Protein AF-0000000082408570 (afdb_homodimer)

Secondary structure (DSSP, 8-state):
-EEEEEEEEEEEEE--S-EEEHHHHHHHTSS-HHHHHHH---EEE---GGGT--HHHHHHHHHHHHHHHHT--GGG--EEEEE-SS--S-TTS-HHHHHHHHTT--S-EEEEE--GGGHHHHHHHHHHHHTTTSS-EEEEEEE---TTT--TTTSSSS--B--EEEEEEEESS--SEEEEEEEEEE-GGGGGGTTTT--SSPP-TT-SS---HHHHHHHHHHHS-HHHHHHHHHHHHHHHHHHHHHHTT--GGGEEEEE-----HHHHIIIIIHHHT--GGGTTHHHHHHH-B-GGGHHHHHHHHHHHTT---TT-EEEEEEEETTTEEEEEEEEE------/-EEEEEEEEEEEEE--S-EEEHHHHHHHTSS-HHHHHHH---EEE---GGGT--HHHHHHHHHHHHHHHHT--GGG--EEEEE-SS--S-TTS-HHHHHHHHTT--S-EEEEE--GGGHHHHHHHHHHHHTTTSS-EEEEEEE---TTT--TTTSSSS--B--EEEEEEEESS--SEEEEEEEEEE-GGGGGGTTTT--SSPP-TT-SS---HHHHHHHHHHHS-HHHHHHHHHHHHHHHHHHHHHHTT--GGGEEEEE-----HHHHIIIIIHHHT--GGGTTHHHHHHH-B-GGGHHHHHHHHHHHTT---TT-EEEEEEEETTTEEEEEEEEE------

Solvent-accessible surface area (backbone atoms only — not comparable to full-atom values): 31207 Å² total; per-residue (Å²): 83,63,40,92,52,33,14,38,31,13,50,18,55,32,67,44,84,45,67,49,47,40,68,60,32,35,75,71,66,54,25,57,67,70,55,41,65,50,19,56,50,49,25,19,16,42,60,46,57,92,80,58,37,20,33,57,46,29,21,40,53,1,38,51,40,4,40,60,55,41,68,57,64,49,72,59,34,46,32,34,33,31,15,20,44,51,89,59,26,52,78,63,43,28,56,31,21,47,38,34,39,76,62,59,35,62,70,34,52,48,38,24,35,43,37,14,21,11,13,47,52,50,33,52,50,48,47,38,33,61,40,72,37,72,46,31,23,36,34,28,9,26,29,65,55,42,74,68,62,27,38,34,52,60,18,46,77,51,38,42,42,7,20,26,9,7,14,33,29,35,21,51,53,90,20,39,26,36,38,29,13,35,24,75,36,47,42,32,84,49,21,42,41,51,41,26,78,58,66,55,47,50,68,65,51,46,57,94,60,40,51,53,48,50,60,16,37,52,41,26,52,74,80,40,57,66,64,54,49,53,52,51,48,32,52,45,47,31,51,18,46,49,48,9,29,57,49,43,75,43,57,80,86,60,47,64,34,42,37,60,62,30,52,7,50,56,46,32,39,66,66,41,26,60,41,64,72,54,58,69,88,39,39,59,56,73,58,23,24,46,32,21,24,19,52,12,10,32,39,51,31,48,50,50,53,48,56,72,66,66,75,74,49,66,70,39,23,34,36,35,30,23,69,9,56,18,35,29,31,18,19,30,31,32,29,32,55,65,50,65,86,126,81,64,41,92,52,34,13,37,29,12,50,17,55,32,68,44,84,45,67,48,48,38,68,60,32,35,73,72,67,56,24,58,68,69,54,40,65,50,19,56,50,49,26,18,16,42,60,46,57,93,79,59,37,22,31,56,45,28,21,38,54,0,38,49,40,5,41,59,55,40,67,57,62,48,71,60,35,46,34,34,32,30,15,20,46,52,90,60,28,51,78,63,43,28,57,32,20,46,37,33,40,77,63,58,35,61,70,34,52,48,37,24,34,44,35,15,22,13,14,47,52,50,33,53,50,47,48,36,33,61,39,72,35,72,45,32,22,35,34,28,9,25,28,64,57,42,74,63,62,26,39,34,53,58,18,47,77,50,38,42,42,7,22,26,9,6,13,32,29,37,22,50,52,88,20,38,25,37,36,28,13,34,25,74,36,44,42,31,84,48,21,41,42,53,41,25,79,59,69,57,46,54,63,66,49,50,53,92,62,40,51,51,47,49,60,16,36,51,40,27,52,74,78,39,56,66,65,55,49,54,52,51,48,30,52,45,47,32,50,18,45,50,48,10,29,57,49,42,74,44,57,81,86,59,47,63,35,42,36,61,63,29,52,7,50,56,45,32,39,66,66,41,25,60,42,65,71,53,58,69,87,38,38,58,56,73,58,23,25,47,32,21,24,20,49,13,10,28,41,52,32,47,50,49,53,48,56,73,65,65,76,72,49,65,68,40,25,32,37,35,30,24,70,10,57,19,36,30,33,17,20,29,32,32,30,33,55,64,49,65,86,126

InterPro domains:
  IPR013747 Beta-ketoacyl-[acyl-carrier-protein] synthase III, C-terminal [PF08541] (254-336)
  IPR016039 Thiolase-like [G3DSA:3.40.47.10] (1-175)
  IPR016039 Thiolase-like [G3DSA:3.40.47.10] (178-335)
  IPR016039 Thiolase-like [SSF53901] (8-336)

Nearest PDB structures (foldseek):
  4xs7-assembly1_B  TM=9.326E-01  e=3.274E-40  Streptomyces peucetius
  4xs9-assembly1_B  TM=9.302E-01  e=2.524E-40  Streptomyces peucetius
  5tt4-assembly1_B  TM=9.301E-01  e=4.835E-40  Streptomyces peucetius
  5wgc-assembly1_B  TM=9.332E-01  e=5.016E-39  Streptomyces peucetius
  7eqi-assembly1_B  TM=9.263E-01  e=5.762E-37  Streptomyces antibioticus

Sequence (684 aa):
MRWGGLYIEGFGSYLPDRREQASDMVTEGRFDPVEQQKTGQTSVAVSDPDIGESAPEMAVFAGRAALADSGISSNEIDLLVHAVVLHNGLEAWNCGAYIQNELGIDDCLPIEIRTACAGAIVGIELIGRWFDGHGKGLVTASDAWRLPLFDRWNSDSGLAYGDGAAAAVIGPDPGPFRILSTSVVTDAHLEQMHRGHERTSMPVYGTADPIDLRARVGGFTETHSIDEFWSRNAAALSRCAETALGDAATHHGDIATWIVPNFGNVLLRKQCFEPLKIRAEQTLVELGRTIGHTGAADPLLGLDLLRRSKALHPGDRIMLTGIGVGFTWGCAVVEYTGYEKGMRWGGLYIEGFGSYLPDRREQASDMVTEGRFDPVEQQKTGQTSVAVSDPDIGESAPEMAVFAGRA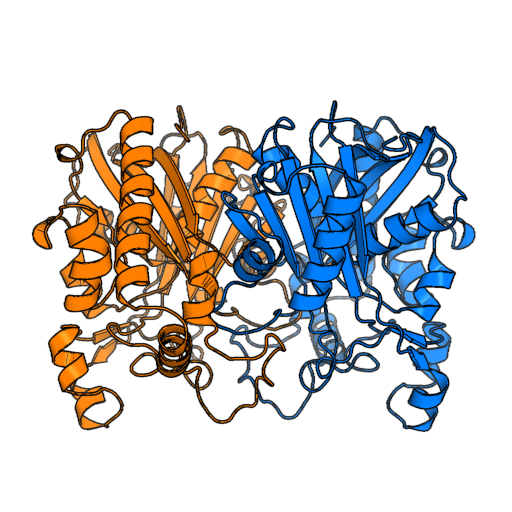ALADSGISSNEIDLLVHAVVLHNGLEAWNCGAYIQNELGIDDCLPIEIRTACAGAIVGIELIGRWFDGHGKGLVTASDAWRLPLFDRWNSDSGLAYGDGAAAAVIGPDPGPFRILSTSVVTDAHLEQMHRGHERTSMPVYGTADPIDLRARVGGFTETHSIDEFWSRNAAALSRCAETALGDAATHHGDIATWIVPNFGNVLLRKQCFEPLKIRAEQTLVELGRTIGHTGAADPLLGLDLLRRSKALHPGDRIMLTGIGVGFTWGCAVVEYTGYEKG

Organism: Rhodococcus erythropolis (NCBI:txid1833)

Foldseek 3Di:
DFDDFKWQLFKFKDFAPDKDAPVVCVVVVLAPPVLCVQQVFGIATAADVVVPGFQLSLLLVGQLRRCVQNVDDLQQAAEEEEEEADDGDDPPDDSQVVSCVSNVHDHYDGHYDYQKQQRQLVVQVCVCVVCVQAGKHKYKYWDHADPPAHRQRAQDGQWGAHTMMMMTIMHRDDHQKDWGFKFKFFDLVCLQLQVQPPDPDDDPPDDRHYHRSVVSNVSVCVPDPVVVVLVVLLVRQLVRAVVQCVSSVHDLVLAQAEQDFLGGDNCCCSRPCVSSVHDPVRYPNVVSSGHIGRMNRRQRVRVVVVVVVVPDDFQHKYWGWTFGRSTMIMIIIMTGHVDGDD/DFDDFKWQLFKFKDFAPDKDAPVVCVVVVLAPPVLCVQQVFGIATAADVVVPGFQLSLLLVGQLRRCVQNVDDLQQAAEEEEEEADDGDDPPDDSQVVSCVSNVHDHYDGHYDHQKQQRQLVVQVCQCVVCVQAGKHKYKYWDHADPPAHRQRAQDGQWGEHTMMMMTMMHRDDHQKDWGFKFKFFDLVCLQLQVQPPDPDDPPPPDRHYHRSVVSNVSVCVPDPVVVVLVVLLVRQLVRAVVQCVSSVHDLVLAQAEQDFLGGDNCCCSRPCVSSVHDPVRYPNVVSSGHIGRMNRRQRVRVVVVVVVVPDDFFHKYWGWTFGRSTMIMIIIMTGHVDGDD

Structure (mmCIF, N/CA/C/O backbone):
data_AF-0000000082408570-model_v1
#
loop_
_entity.id
_entity.type
_entity.pdbx_description
1 polymer '3-oxoacyl-ACP synthase'
#
loop_
_atom_site.group_PDB
_atom_site.id
_atom_site.type_symbol
_atom_site.label_atom_id
_atom_site.label_alt_id
_atom_site.label_comp_id
_atom_site.label_asym_id
_atom_site.label_entity_id
_atom_site.label_seq_id
_atom_site.pdbx_PDB_ins_code
_atom_site.Cartn_x
_atom_site.Cartn_y
_atom_site.Cartn_z
_atom_site.occupancy
_atom_site.B_iso_or_equiv
_atom_site.auth_seq_id
_atom_site.auth_comp_id
_atom_site.auth_asym_id
_atom_site.auth_atom_id
_atom_site.pdbx_PDB_model_num
ATOM 1 N N . MET A 1 1 ? -5.57 -2.725 -20.266 1 93 1 MET A N 1
ATOM 2 C CA . MET A 1 1 ? -4.766 -1.756 -21 1 93 1 MET A CA 1
ATOM 3 C C . MET A 1 1 ? -3.852 -2.457 -22 1 93 1 MET A C 1
ATOM 5 O O . MET A 1 1 ? -3.197 -3.443 -21.656 1 93 1 MET A O 1
ATOM 9 N N . ARG A 1 2 ? -3.914 -1.99 -23.203 1 96 2 ARG A N 1
ATOM 10 C CA . ARG A 1 2 ? -2.963 -2.447 -24.203 1 96 2 ARG A CA 1
ATOM 11 C C . ARG A 1 2 ? -1.64 -1.696 -24.094 1 96 2 ARG A C 1
ATOM 13 O O . ARG A 1 2 ? -1.625 -0.479 -23.891 1 96 2 ARG A O 1
ATOM 20 N N . TRP A 1 3 ? -0.617 -2.486 -24.094 1 95.75 3 TRP A N 1
ATOM 21 C CA . TRP A 1 3 ? 0.704 -1.867 -24.047 1 95.75 3 TRP A CA 1
ATOM 22 C C . TRP A 1 3 ? 1.416 -2.01 -25.391 1 95.75 3 TRP A C 1
ATOM 24 O O . TRP A 1 3 ? 1.519 -3.113 -25.938 1 95.75 3 TRP A O 1
ATOM 34 N N . GLY A 1 4 ? 1.916 -0.93 -25.969 1 90.5 4 GLY A N 1
ATOM 35 C CA . GLY A 1 4 ? 2.621 -0.956 -27.25 1 90.5 4 GLY A CA 1
ATOM 36 C C . GLY A 1 4 ? 4.102 -1.262 -27.109 1 90.5 4 GLY A C 1
ATOM 37 O O . GLY A 1 4 ? 4.715 -1.826 -28.016 1 90.5 4 GLY A O 1
ATOM 38 N N . GLY A 1 5 ? 4.719 -0.803 -26.078 1 92.94 5 GLY A N 1
ATOM 39 C CA . GLY A 1 5 ? 6.152 -0.918 -25.859 1 92.94 5 GLY A CA 1
ATOM 40 C C . GLY A 1 5 ? 6.523 -0.998 -24.391 1 92.94 5 GLY A C 1
ATOM 41 O O . GLY A 1 5 ? 7.238 -0.134 -23.875 1 92.94 5 GLY A O 1
ATOM 42 N N . LEU A 1 6 ? 6.074 -2.033 -23.75 1 97.31 6 LEU A N 1
ATOM 43 C CA . LEU A 1 6 ? 6.406 -2.307 -22.359 1 97.31 6 LEU A CA 1
ATOM 44 C C . LEU A 1 6 ? 6.973 -3.711 -22.188 1 97.31 6 LEU A C 1
ATOM 46 O O . LEU A 1 6 ? 6.477 -4.66 -22.812 1 97.31 6 LEU A O 1
ATOM 50 N N . TYR A 1 7 ? 8.031 -3.824 -21.406 1 97.88 7 TYR A N 1
ATOM 51 C CA . TYR A 1 7 ? 8.734 -5.094 -21.281 1 97.88 7 TYR A CA 1
ATOM 52 C C . TYR A 1 7 ? 9.055 -5.418 -19.828 1 97.88 7 TYR A C 1
ATOM 54 O O . TYR A 1 7 ? 9.141 -4.516 -19 1 97.88 7 TYR A O 1
ATOM 62 N N . ILE A 1 8 ? 9.07 -6.68 -19.578 1 97.75 8 ILE A N 1
ATOM 63 C CA . ILE A 1 8 ? 9.859 -7.172 -18.453 1 97.75 8 ILE A CA 1
ATOM 64 C C . ILE A 1 8 ? 11.32 -7.301 -18.875 1 97.75 8 ILE A C 1
ATOM 66 O O . ILE A 1 8 ? 11.695 -8.242 -19.578 1 97.75 8 ILE A O 1
ATOM 70 N N . GLU A 1 9 ? 12.125 -6.387 -18.375 1 97.06 9 GLU A N 1
ATOM 71 C CA . GLU A 1 9 ? 13.508 -6.293 -18.844 1 97.06 9 GLU A CA 1
ATOM 72 C C . GLU A 1 9 ? 14.406 -7.27 -18.094 1 97.06 9 GLU A C 1
ATOM 74 O O . GLU A 1 9 ? 15.484 -7.629 -18.578 1 97.06 9 GLU A O 1
ATOM 79 N N . GLY A 1 10 ? 13.969 -7.605 -16.953 1 94.94 10 GLY A N 1
ATOM 80 C CA . GLY A 1 10 ? 14.609 -8.578 -16.094 1 94.94 10 GLY A CA 1
ATOM 81 C C . GLY A 1 10 ? 13.711 -9.07 -14.977 1 94.94 10 GLY A C 1
ATOM 82 O O . GLY A 1 10 ? 12.766 -8.391 -14.586 1 94.94 10 GLY A O 1
ATOM 83 N N . PHE A 1 11 ? 13.938 -10.219 -14.555 1 92.5 11 PHE A N 1
ATOM 84 C CA . PHE A 1 11 ? 13.133 -10.758 -13.461 1 92.5 11 PHE A CA 1
ATOM 85 C C . PHE A 1 11 ? 13.977 -11.672 -12.578 1 92.5 11 PHE A C 1
ATOM 87 O O . PHE A 1 11 ? 15.07 -12.086 -12.961 1 92.5 11 PHE A O 1
ATOM 94 N N . GLY A 1 12 ? 13.547 -11.828 -11.359 1 95.31 12 GLY A N 1
ATOM 95 C CA . GLY A 1 12 ? 14.172 -12.648 -10.336 1 95.31 12 GLY A CA 1
ATOM 96 C C . GLY A 1 12 ? 13.195 -13.148 -9.289 1 95.31 12 GLY A C 1
ATOM 97 O O . GLY A 1 12 ? 12.094 -12.609 -9.156 1 95.31 12 GLY A O 1
ATOM 98 N N . SER A 1 13 ? 13.578 -14.266 -8.711 1 97.81 13 SER A N 1
ATOM 99 C CA . SER A 1 13 ? 12.773 -14.805 -7.625 1 97.81 13 SER A CA 1
ATOM 100 C C . SER A 1 13 ? 13.648 -15.422 -6.535 1 97.81 13 SER A C 1
ATOM 102 O O . SER A 1 13 ? 14.844 -15.641 -6.746 1 97.81 13 SER A O 1
ATOM 104 N N . TYR A 1 14 ? 13.102 -15.5 -5.398 1 98.12 14 TYR A N 1
ATOM 105 C CA . TYR A 1 14 ? 13.719 -16.203 -4.273 1 98.12 14 TYR A CA 1
ATOM 106 C C . TYR A 1 14 ? 12.75 -17.188 -3.646 1 98.12 14 TYR A C 1
ATOM 108 O O . TYR A 1 14 ? 11.656 -16.812 -3.207 1 98.12 14 TYR A O 1
ATOM 116 N N . LEU A 1 15 ? 13.102 -18.391 -3.67 1 97.56 15 LEU A N 1
ATOM 117 C CA . LEU A 1 15 ? 12.414 -19.484 -2.994 1 97.56 15 LEU A CA 1
ATOM 118 C C . LEU A 1 15 ? 13.312 -20.141 -1.949 1 97.56 15 LEU A C 1
ATOM 120 O O . LEU A 1 15 ? 14.367 -20.688 -2.285 1 97.56 15 LEU A O 1
ATOM 124 N N . PRO A 1 16 ? 12.867 -20.031 -0.671 1 97.75 16 PRO A N 1
ATOM 125 C CA . PRO A 1 16 ? 13.672 -20.719 0.339 1 97.75 16 PRO A CA 1
ATOM 126 C C . PRO A 1 16 ? 13.914 -22.188 -0.001 1 97.75 16 PRO A C 1
ATOM 128 O O . PRO A 1 16 ? 13.062 -22.844 -0.616 1 97.75 16 PRO A O 1
ATOM 131 N N . ASP A 1 17 ? 15.023 -22.719 0.452 1 97 17 ASP A N 1
ATOM 132 C CA . ASP A 1 17 ? 15.383 -24.109 0.182 1 97 17 ASP A CA 1
ATOM 133 C C . ASP A 1 17 ? 14.602 -25.062 1.079 1 97 17 ASP A C 1
ATOM 135 O O . ASP A 1 17 ? 14.242 -26.156 0.658 1 97 17 ASP A O 1
ATOM 139 N N . ARG A 1 18 ? 14.367 -24.641 2.27 1 97.94 18 ARG A N 1
ATOM 140 C CA . ARG A 1 18 ? 13.688 -25.5 3.23 1 97.94 18 ARG A CA 1
ATOM 141 C C . ARG A 1 18 ? 12.266 -25.812 2.785 1 97.94 18 ARG A C 1
ATOM 143 O O . ARG A 1 18 ? 11.555 -24.922 2.291 1 97.94 18 ARG A O 1
ATOM 150 N N . ARG A 1 19 ? 11.883 -27.094 2.963 1 98.19 19 ARG A N 1
ATOM 151 C CA . ARG A 1 19 ? 10.531 -27.562 2.66 1 98.19 19 ARG A CA 1
ATOM 152 C C . ARG A 1 19 ? 9.883 -28.203 3.883 1 98.19 19 ARG A C 1
ATOM 154 O O . ARG A 1 19 ? 10.539 -28.922 4.629 1 98.19 19 ARG A O 1
ATOM 161 N N . GLU A 1 20 ? 8.695 -27.828 4.145 1 98.31 20 GLU A N 1
ATOM 162 C CA . GLU A 1 20 ? 7.848 -28.609 5.047 1 98.31 20 GLU A CA 1
ATOM 163 C C . GLU A 1 20 ? 6.988 -29.594 4.277 1 98.31 20 GLU A C 1
ATOM 165 O O . GLU A 1 20 ? 6.285 -29.234 3.336 1 98.31 20 GLU A O 1
ATOM 170 N N . GLN A 1 21 ? 7.031 -30.781 4.664 1 98.5 21 GLN A N 1
ATOM 171 C CA . GLN A 1 21 ? 6.293 -31.828 3.973 1 98.5 21 GLN A CA 1
ATOM 172 C C . GLN A 1 21 ? 4.867 -31.938 4.508 1 98.5 21 GLN A C 1
ATOM 174 O O . GLN A 1 21 ? 4.656 -31.938 5.723 1 98.5 21 GLN A O 1
ATOM 179 N N . ALA A 1 22 ? 3.957 -32.062 3.551 1 98.38 22 ALA A N 1
ATOM 180 C CA . ALA A 1 22 ? 2.551 -32.188 3.93 1 98.38 22 ALA A CA 1
ATOM 181 C C . ALA A 1 22 ? 2.316 -33.406 4.797 1 98.38 22 ALA A C 1
ATOM 183 O O . ALA A 1 22 ? 1.557 -33.344 5.766 1 98.38 22 ALA A O 1
ATOM 184 N N . SER A 1 23 ? 2.922 -34.5 4.488 1 97.69 23 SER A N 1
ATOM 185 C CA . SER A 1 23 ? 2.748 -35.719 5.23 1 97.69 23 SER A CA 1
ATOM 186 C C . SER A 1 23 ? 3.158 -35.562 6.688 1 97.69 23 SER A C 1
ATOM 188 O O . SER A 1 23 ? 2.494 -36.094 7.586 1 97.69 23 SER A O 1
ATOM 190 N N . ASP A 1 24 ? 4.254 -34.875 6.914 1 98.06 24 ASP A N 1
ATOM 191 C CA . ASP A 1 24 ? 4.711 -34.625 8.273 1 98.06 24 ASP A CA 1
ATOM 192 C C . ASP A 1 24 ? 3.697 -33.781 9.047 1 98.06 24 ASP A C 1
ATOM 194 O O . ASP A 1 24 ? 3.457 -34.031 10.234 1 98.06 24 ASP A O 1
ATOM 198 N N . MET A 1 25 ? 3.156 -32.844 8.367 1 97.75 25 MET A N 1
ATOM 199 C CA . MET A 1 25 ? 2.207 -31.938 9 1 97.75 25 MET A CA 1
ATOM 200 C C . MET A 1 25 ? 0.907 -32.656 9.336 1 97.75 25 MET A C 1
ATOM 202 O O . MET A 1 25 ? 0.256 -32.344 10.336 1 97.75 25 MET A O 1
ATOM 206 N N . VAL A 1 26 ? 0.477 -33.531 8.508 1 97.56 26 VAL A N 1
ATOM 207 C CA . VAL A 1 26 ? -0.68 -34.375 8.805 1 97.56 26 VAL A CA 1
ATOM 208 C C . VAL A 1 26 ? -0.401 -35.219 10.047 1 97.56 26 VAL A C 1
ATOM 210 O O . VAL A 1 26 ? -1.23 -35.281 10.953 1 97.56 26 VAL A O 1
ATOM 213 N N . THR A 1 27 ? 0.787 -35.812 10.109 1 97.69 27 THR A N 1
ATOM 214 C CA . THR A 1 27 ? 1.178 -36.656 11.242 1 97.69 27 THR A CA 1
ATOM 215 C C . THR A 1 27 ? 1.19 -35.844 12.539 1 97.69 27 THR A C 1
ATOM 217 O O . THR A 1 27 ? 0.787 -36.344 13.594 1 97.69 27 THR A O 1
ATOM 220 N N . GLU A 1 28 ? 1.548 -34.594 12.438 1 96.31 28 GLU A N 1
ATOM 221 C CA . GLU A 1 28 ? 1.658 -33.688 13.602 1 96.31 28 GLU A CA 1
ATOM 222 C C . GLU A 1 28 ? 0.303 -33.094 13.969 1 96.31 28 GLU A C 1
ATOM 224 O O . GLU A 1 28 ? 0.172 -32.438 15 1 96.31 28 GLU A O 1
ATOM 229 N N . GLY A 1 29 ? -0.684 -33.281 13.102 1 95.44 29 GLY A N 1
ATOM 230 C CA . GLY A 1 29 ? -2.02 -32.781 13.383 1 95.44 29 GLY A CA 1
ATOM 231 C C . GLY A 1 29 ? -2.211 -31.328 12.969 1 95.44 29 GLY A C 1
ATOM 232 O O . GLY A 1 29 ? -3.217 -30.703 13.312 1 95.44 29 GLY A O 1
ATOM 233 N N . ARG A 1 30 ? -1.324 -30.781 12.195 1 94.38 30 ARG A N 1
ATOM 234 C CA . ARG A 1 30 ? -1.382 -29.391 11.773 1 94.38 30 ARG A CA 1
ATOM 235 C C . ARG A 1 30 ? -2.07 -29.25 10.422 1 94.38 30 ARG A C 1
ATOM 237 O O . ARG A 1 30 ? -2.412 -28.141 10 1 94.38 30 ARG A O 1
ATOM 244 N N . PHE A 1 31 ? -2.166 -30.297 9.781 1 96.25 31 PHE A N 1
ATOM 245 C CA . PHE A 1 31 ? -2.811 -30.344 8.477 1 96.25 31 PHE A CA 1
ATOM 246 C C . PHE A 1 31 ? -3.82 -31.484 8.414 1 96.25 31 PHE A C 1
ATOM 248 O O . PHE A 1 31 ? -3.469 -32.656 8.633 1 96.25 31 PHE A O 1
ATOM 255 N N . ASP A 1 32 ? -5.09 -31.109 8.109 1 96.56 32 ASP A N 1
ATOM 256 C CA . ASP A 1 32 ? -6.156 -32.094 8.047 1 96.56 32 ASP A CA 1
ATOM 257 C C . ASP A 1 32 ? -5.941 -33.062 6.887 1 96.56 32 ASP A C 1
ATOM 259 O O . ASP A 1 32 ? -5.719 -32.656 5.754 1 96.56 32 ASP A O 1
ATOM 263 N N . PRO A 1 33 ? -6.07 -34.406 7.152 1 96.25 33 PRO A N 1
ATOM 264 C CA . PRO A 1 33 ? -5.852 -35.375 6.078 1 96.25 33 PRO A CA 1
ATOM 265 C C . PRO A 1 33 ? -6.832 -35.188 4.922 1 96.25 33 PRO A C 1
ATOM 267 O O . PRO A 1 33 ? -6.477 -35.438 3.766 1 96.25 33 PRO A O 1
ATOM 270 N N . VAL A 1 34 ? -8.055 -34.844 5.18 1 95.62 34 VAL A N 1
ATOM 271 C CA . VAL A 1 34 ? -9.055 -34.625 4.137 1 95.62 34 VAL A CA 1
ATOM 272 C C . VAL A 1 34 ? -8.641 -33.406 3.291 1 95.62 34 VAL A C 1
ATOM 274 O O . VAL A 1 34 ? -8.773 -33.438 2.064 1 95.62 34 VAL A O 1
ATOM 277 N N . GLU A 1 35 ? -8.156 -32.375 3.963 1 95 35 GLU A N 1
ATOM 278 C CA . GLU A 1 35 ? -7.664 -31.188 3.25 1 95 35 GLU A CA 1
ATOM 279 C C . GLU A 1 35 ? -6.473 -31.547 2.365 1 95 35 GLU A C 1
ATOM 281 O O . GLU A 1 35 ? -6.336 -31.016 1.26 1 95 35 GLU A O 1
ATOM 286 N N . GLN A 1 36 ? -5.586 -32.375 2.922 1 95.69 36 GLN A N 1
ATOM 287 C CA . GLN A 1 36 ? -4.434 -32.781 2.121 1 95.69 36 GLN A CA 1
ATOM 288 C C . GLN A 1 36 ? -4.875 -33.469 0.823 1 95.69 36 GLN A C 1
ATOM 290 O O . GLN A 1 36 ? -4.301 -33.188 -0.238 1 95.69 36 GLN A O 1
ATOM 295 N N . GLN A 1 37 ? -5.832 -34.281 0.873 1 95.06 37 GLN A N 1
ATOM 296 C CA . GLN A 1 37 ? -6.3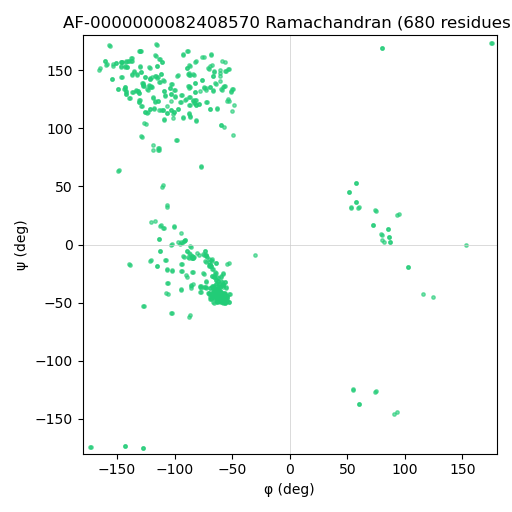36 -35 -0.304 1 95.06 37 GLN A CA 1
ATOM 297 C C . GLN A 1 37 ? -6.984 -34 -1.284 1 95.06 37 GLN A C 1
ATOM 299 O O . GLN A 1 37 ? -6.758 -34.094 -2.492 1 95.06 37 GLN A O 1
ATOM 304 N N . LYS A 1 38 ? -7.75 -33.094 -0.775 1 94.44 38 LYS A N 1
ATOM 305 C CA . LYS A 1 38 ? -8.469 -32.125 -1.601 1 94.44 38 LYS A CA 1
ATOM 306 C C . LYS A 1 38 ? -7.508 -31.156 -2.295 1 94.44 38 LYS A C 1
ATOM 308 O O . LYS A 1 38 ? -7.762 -30.734 -3.422 1 94.44 38 LYS A O 1
ATOM 313 N N . THR A 1 39 ? -6.445 -30.812 -1.616 1 96.25 39 THR A N 1
ATOM 314 C CA . THR A 1 39 ? -5.508 -29.828 -2.143 1 96.25 39 THR A CA 1
ATOM 315 C C . THR A 1 39 ? -4.48 -30.484 -3.057 1 96.25 39 THR A C 1
ATOM 317 O O . THR A 1 39 ? -4.016 -29.875 -4.02 1 96.25 39 THR A O 1
ATOM 320 N N . GLY A 1 40 ? -4.129 -31.703 -2.697 1 96.94 40 GLY A N 1
ATOM 321 C CA . GLY A 1 40 ? -3.043 -32.375 -3.398 1 96.94 40 GLY A CA 1
ATOM 322 C C . GLY A 1 40 ? -1.679 -31.797 -3.059 1 96.94 40 GLY A C 1
ATOM 323 O O . GLY A 1 40 ? -0.703 -32.031 -3.771 1 96.94 40 GLY A O 1
ATOM 324 N N . GLN A 1 41 ? -1.604 -31.047 -1.972 1 97.94 41 GLN A N 1
ATOM 325 C CA . GLN A 1 41 ? -0.352 -30.406 -1.586 1 97.94 41 GLN A CA 1
ATOM 326 C C . GLN A 1 41 ? 0.675 -31.438 -1.122 1 97.94 41 GLN A C 1
ATOM 328 O O . GLN A 1 41 ? 0.346 -32.344 -0.362 1 97.94 41 GLN A O 1
ATOM 333 N N . THR A 1 42 ? 1.919 -31.26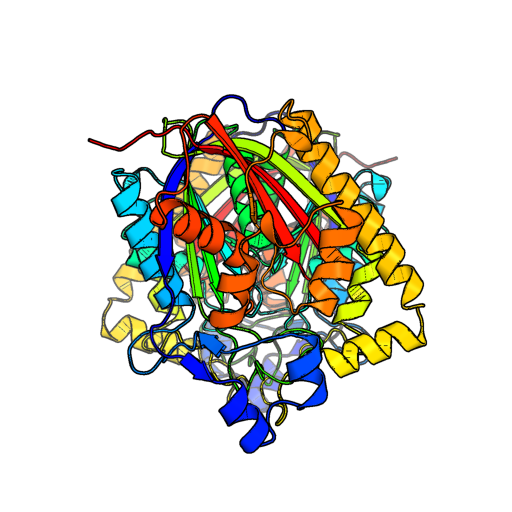6 -1.6 1 98.12 42 THR A N 1
ATOM 334 C CA . THR A 1 42 ? 2.969 -32.219 -1.223 1 98.12 42 THR A CA 1
ATOM 335 C C . THR A 1 42 ? 3.936 -31.562 -0.23 1 98.12 42 THR A C 1
ATOM 337 O O . THR A 1 42 ? 4.367 -32.219 0.729 1 98.12 42 THR A O 1
ATOM 340 N N . SER A 1 43 ? 4.293 -30.359 -0.449 1 98.56 43 SER A N 1
ATOM 341 C CA . SER A 1 43 ? 5.18 -29.594 0.422 1 98.56 43 SER A CA 1
ATOM 342 C C . SER A 1 43 ? 4.977 -28.094 0.237 1 98.56 43 SER A C 1
ATOM 344 O O . SER A 1 43 ? 4.188 -27.672 -0.611 1 98.56 43 SER A O 1
ATOM 346 N N . VAL A 1 44 ? 5.594 -27.344 1.087 1 98.62 44 VAL A N 1
ATOM 347 C CA . VAL A 1 44 ? 5.613 -25.891 0.945 1 98.62 44 VAL A CA 1
ATOM 348 C C . VAL A 1 44 ? 7.016 -25.359 1.23 1 98.62 44 VAL A C 1
ATOM 350 O O . VAL A 1 44 ? 7.773 -25.969 1.991 1 98.62 44 VAL A O 1
ATOM 353 N N . ALA A 1 45 ? 7.391 -24.281 0.51 1 98.56 45 ALA A N 1
ATOM 354 C CA . ALA A 1 45 ? 8.648 -23.594 0.79 1 98.56 45 ALA A CA 1
ATOM 355 C C . ALA A 1 45 ? 8.555 -22.766 2.07 1 98.56 45 ALA A C 1
ATOM 357 O O . ALA A 1 45 ? 7.586 -22.031 2.271 1 98.56 45 ALA A O 1
ATOM 358 N N . VAL A 1 46 ? 9.609 -22.875 2.936 1 98.25 46 VAL A N 1
ATOM 359 C CA . VAL A 1 46 ? 9.531 -22.234 4.246 1 98.25 46 VAL A CA 1
ATOM 360 C C . VAL A 1 46 ? 10.789 -21.406 4.492 1 98.25 46 VAL A C 1
ATOM 362 O O . VAL A 1 46 ? 11.906 -21.922 4.414 1 98.25 46 VAL A O 1
ATOM 365 N N . SER A 1 47 ? 10.586 -20.125 4.773 1 96.38 47 SER A N 1
ATOM 366 C CA . SER A 1 47 ? 11.703 -19.219 5.051 1 96.38 47 SER A CA 1
ATOM 367 C C . SER A 1 47 ? 12.172 -19.359 6.496 1 96.38 47 SER A C 1
ATOM 369 O O . SER A 1 47 ? 11.445 -19.875 7.344 1 96.38 47 SER A O 1
ATOM 371 N N . ASP A 1 48 ? 13.414 -18.953 6.715 1 94.44 48 ASP A N 1
ATOM 372 C CA . ASP A 1 48 ? 14.031 -18.922 8.031 1 94.44 48 ASP A CA 1
ATOM 373 C C . ASP A 1 48 ? 14.609 -17.531 8.328 1 94.44 48 ASP A C 1
ATOM 375 O O . ASP A 1 48 ? 15.695 -17.203 7.867 1 94.44 48 ASP A O 1
ATOM 379 N N . PRO A 1 49 ? 13.914 -16.797 9.164 1 90 49 PRO A N 1
ATOM 380 C CA . PRO A 1 49 ? 14.398 -15.438 9.43 1 90 49 PRO A CA 1
ATOM 381 C C . PRO A 1 49 ? 15.75 -15.43 10.141 1 90 49 PRO A C 1
ATOM 383 O O . PRO A 1 49 ? 16.5 -14.453 10.039 1 90 49 PRO A O 1
ATOM 386 N N . ASP A 1 50 ? 16.094 -16.453 10.828 1 91.31 50 ASP A N 1
ATOM 387 C CA . ASP A 1 50 ? 17.344 -16.5 11.594 1 91.31 50 ASP A CA 1
ATOM 388 C C . ASP A 1 50 ? 18.547 -16.562 10.664 1 91.31 50 ASP A C 1
ATOM 390 O O . ASP A 1 50 ? 19.672 -16.266 11.078 1 91.31 50 ASP A O 1
ATOM 394 N N . ILE A 1 51 ? 18.266 -16.938 9.398 1 93.62 51 ILE A N 1
ATOM 395 C CA . ILE A 1 51 ? 19.375 -16.953 8.445 1 93.62 51 ILE A CA 1
ATOM 396 C C . ILE A 1 51 ? 19.156 -15.867 7.391 1 93.62 51 ILE A C 1
ATOM 398 O O . ILE A 1 51 ? 19.656 -15.977 6.27 1 93.62 51 ILE A O 1
ATOM 402 N N . GLY A 1 52 ? 18.266 -14.93 7.668 1 92.94 52 GLY A N 1
ATOM 403 C CA . GLY A 1 52 ? 18.109 -13.758 6.824 1 92.94 52 GLY A CA 1
ATOM 404 C C . GLY A 1 52 ? 17.016 -13.914 5.785 1 92.94 52 GLY A C 1
ATOM 405 O O . GLY A 1 52 ? 17.062 -13.273 4.73 1 92.94 52 GLY A O 1
ATOM 406 N N . GLU A 1 53 ? 16.062 -14.727 6.043 1 95.62 53 GLU A N 1
ATOM 407 C CA . GLU A 1 53 ? 15 -14.93 5.07 1 95.62 53 GLU A CA 1
ATOM 408 C C . GLU A 1 53 ? 13.68 -14.352 5.566 1 95.62 53 GLU A C 1
ATOM 410 O O . GLU A 1 53 ? 12.648 -15.023 5.531 1 95.62 53 GLU A O 1
ATOM 415 N N . SER A 1 54 ? 13.75 -13.086 6.027 1 94.88 54 SER A N 1
ATOM 416 C CA . SER A 1 54 ? 12.5 -12.375 6.254 1 94.88 54 SER A CA 1
ATOM 417 C C . SER A 1 54 ? 11.867 -11.945 4.934 1 94.88 54 SER A C 1
ATOM 419 O O . SER A 1 54 ? 12.516 -11.961 3.891 1 94.88 54 SER A O 1
ATOM 421 N N . ALA A 1 55 ? 10.57 -11.648 4.977 1 95.06 55 ALA A N 1
ATOM 422 C CA . ALA A 1 55 ? 9.875 -11.258 3.756 1 95.06 55 ALA A CA 1
ATOM 423 C C . ALA A 1 55 ? 10.57 -10.086 3.07 1 95.06 55 ALA A C 1
ATOM 425 O O . ALA A 1 55 ? 10.844 -10.141 1.868 1 95.06 55 ALA A O 1
ATOM 426 N N . PRO A 1 56 ? 10.969 -9 3.822 1 96 56 PRO A N 1
ATOM 427 C CA . PRO A 1 56 ? 11.688 -7.906 3.166 1 96 56 PRO A CA 1
ATOM 428 C C . PRO A 1 56 ? 13.023 -8.352 2.57 1 96 56 PRO A C 1
ATOM 430 O O . PRO A 1 56 ? 13.375 -7.938 1.463 1 96 56 PRO A O 1
ATOM 433 N N . GLU A 1 57 ? 13.742 -9.203 3.281 1 97.25 57 GLU A N 1
ATOM 434 C CA . GLU A 1 57 ? 15.023 -9.68 2.777 1 97.25 57 GLU A CA 1
ATOM 435 C C . GLU A 1 57 ? 14.844 -10.531 1.523 1 97.25 57 GLU A C 1
ATOM 437 O O . GLU A 1 57 ? 15.633 -10.43 0.581 1 97.25 57 GLU A O 1
ATOM 442 N N . MET A 1 58 ? 13.859 -11.352 1.524 1 97.88 58 MET A N 1
ATOM 443 C CA . MET A 1 58 ? 13.602 -12.164 0.336 1 97.88 58 MET A CA 1
ATOM 444 C C . MET A 1 58 ? 13.266 -11.281 -0.862 1 97.88 58 MET A C 1
ATOM 446 O O . MET A 1 58 ? 13.648 -11.586 -1.991 1 97.88 58 MET A O 1
ATOM 450 N N . ALA A 1 59 ? 12.531 -10.18 -0.623 1 97.94 59 ALA A N 1
ATOM 451 C CA . ALA A 1 59 ? 12.258 -9.219 -1.689 1 97.94 59 ALA A CA 1
ATOM 452 C C . ALA A 1 59 ? 13.547 -8.602 -2.221 1 97.94 59 ALA A C 1
ATOM 454 O O . ALA A 1 59 ? 13.68 -8.375 -3.424 1 97.94 59 ALA A O 1
ATOM 455 N N . VAL A 1 60 ? 14.469 -8.312 -1.318 1 98.19 60 VAL A N 1
ATOM 456 C CA . VAL A 1 60 ? 15.766 -7.754 -1.712 1 98.19 60 VAL A CA 1
ATOM 457 C C . VAL A 1 60 ? 16.516 -8.758 -2.582 1 98.19 60 VAL A C 1
ATOM 459 O O . VAL A 1 60 ? 17.078 -8.391 -3.615 1 98.19 60 VAL A O 1
ATOM 462 N N . PHE A 1 61 ? 16.531 -10.047 -2.17 1 98.62 61 PHE A N 1
ATOM 463 C CA . PHE A 1 61 ? 17.203 -11.086 -2.957 1 98.62 61 PHE A CA 1
ATOM 464 C C . PHE A 1 61 ? 16.609 -11.164 -4.359 1 98.62 61 PHE A C 1
ATOM 466 O O . PHE A 1 61 ? 17.344 -11.18 -5.348 1 98.62 61 PHE A O 1
ATOM 473 N N . ALA A 1 62 ? 15.289 -11.18 -4.453 1 98.56 62 ALA A N 1
ATOM 474 C CA . ALA A 1 62 ? 14.617 -11.25 -5.746 1 98.56 62 ALA A CA 1
ATOM 475 C C . ALA A 1 62 ? 14.898 -10.008 -6.578 1 98.56 62 ALA A C 1
ATOM 477 O O . ALA A 1 62 ? 15.133 -10.102 -7.785 1 98.56 62 ALA A O 1
ATOM 478 N N . GLY A 1 63 ? 14.82 -8.82 -5.934 1 98.5 63 GLY A N 1
ATOM 479 C CA . GLY A 1 63 ? 15.094 -7.566 -6.617 1 98.5 63 GLY A CA 1
ATOM 480 C C . GLY A 1 63 ? 16.5 -7.492 -7.176 1 98.5 63 GLY A C 1
ATOM 481 O O . GLY A 1 63 ? 16.703 -7.023 -8.297 1 98.5 63 GLY A O 1
ATOM 482 N N . ARG A 1 64 ? 17.453 -7.91 -6.355 1 98.44 64 ARG A N 1
ATOM 483 C CA . ARG A 1 64 ? 18.844 -7.934 -6.812 1 98.44 64 ARG A CA 1
ATOM 484 C C . ARG A 1 64 ? 19 -8.836 -8.031 1 98.44 64 ARG A C 1
ATOM 486 O O . ARG A 1 64 ? 19.75 -8.508 -8.961 1 98.44 64 ARG A O 1
ATOM 493 N N . ALA A 1 65 ? 18.391 -9.992 -7.973 1 97.81 65 ALA A N 1
ATOM 494 C CA . ALA A 1 65 ? 18.438 -10.922 -9.094 1 97.81 65 ALA A CA 1
ATOM 495 C C . ALA A 1 65 ? 17.797 -10.312 -10.344 1 97.81 65 ALA A C 1
ATOM 497 O O . ALA A 1 65 ? 18.281 -10.5 -11.453 1 97.81 65 ALA A O 1
ATOM 498 N N . ALA A 1 66 ? 16.656 -9.602 -10.18 1 97.44 66 ALA A N 1
ATOM 499 C CA . ALA A 1 66 ? 15.969 -8.969 -11.305 1 97.44 66 ALA A CA 1
ATOM 500 C C . ALA A 1 66 ? 16.844 -7.891 -11.945 1 97.44 66 ALA A C 1
ATOM 502 O O . ALA A 1 66 ? 16.906 -7.781 -13.172 1 97.44 66 ALA A O 1
ATOM 503 N N . LEU A 1 67 ? 17.469 -7.062 -11.086 1 97.62 67 LEU A N 1
ATOM 504 C CA . LEU A 1 67 ? 18.359 -6.02 -11.594 1 97.62 67 LEU A CA 1
ATOM 505 C C . LEU A 1 67 ? 19.531 -6.625 -12.352 1 97.62 67 LEU A C 1
ATOM 507 O O . LEU A 1 67 ? 19.891 -6.148 -13.43 1 97.62 67 LEU A O 1
ATOM 511 N N . ALA A 1 68 ? 20.094 -7.691 -11.789 1 96.75 68 ALA A N 1
ATOM 512 C CA . ALA A 1 68 ? 21.203 -8.375 -12.453 1 96.75 68 ALA A CA 1
ATOM 513 C C . ALA A 1 68 ? 20.766 -8.938 -13.797 1 96.75 68 ALA A C 1
ATOM 515 O O . ALA A 1 68 ? 21.484 -8.828 -14.789 1 96.75 68 ALA A O 1
ATOM 516 N N . ASP A 1 69 ? 19.609 -9.539 -13.836 1 95.44 69 ASP A N 1
ATOM 517 C CA . ASP A 1 69 ? 19.078 -10.133 -15.055 1 95.44 69 ASP A CA 1
ATOM 518 C C . ASP A 1 69 ? 18.812 -9.062 -16.109 1 95.44 69 ASP A C 1
ATOM 520 O O . ASP A 1 69 ? 19 -9.312 -17.312 1 95.44 69 ASP A O 1
ATOM 524 N N . SER A 1 70 ? 18.344 -7.918 -15.742 1 95.56 70 SER A N 1
ATOM 525 C CA . SER A 1 70 ? 18.016 -6.836 -16.656 1 95.56 70 SER A CA 1
ATOM 526 C C . SER A 1 70 ? 19.266 -6.176 -17.219 1 95.56 70 SER A C 1
ATOM 528 O O . SER A 1 70 ? 19.219 -5.543 -18.281 1 95.56 70 SER A O 1
ATOM 530 N N . GLY A 1 71 ? 20.359 -6.18 -16.375 1 95.19 71 GLY A N 1
ATOM 531 C CA . GLY A 1 71 ? 21.609 -5.586 -16.797 1 95.19 71 GLY A CA 1
ATOM 532 C C . GLY A 1 71 ? 21.625 -4.074 -16.688 1 95.19 71 GLY A C 1
ATOM 533 O O . GLY A 1 71 ? 22.547 -3.416 -17.188 1 95.19 71 GLY A O 1
ATOM 534 N N . ILE A 1 72 ? 20.625 -3.543 -16.078 1 94.19 72 ILE A N 1
ATOM 535 C CA . ILE A 1 72 ? 20.578 -2.088 -15.977 1 94.19 72 ILE A CA 1
ATOM 536 C C . ILE A 1 72 ? 21.219 -1.641 -14.664 1 94.19 72 ILE A C 1
ATOM 538 O O . ILE A 1 72 ? 21.391 -2.443 -13.742 1 94.19 72 ILE A O 1
ATOM 542 N N . SER A 1 73 ? 21.531 -0.342 -14.68 1 95.06 73 SER A N 1
ATOM 543 C CA . SER A 1 73 ? 21.953 0.272 -13.43 1 95.06 73 SER A CA 1
ATOM 544 C C . SER A 1 73 ? 20.766 0.524 -12.508 1 95.06 73 SER A C 1
ATOM 546 O O . SER A 1 73 ? 19.688 0.928 -12.969 1 95.06 73 SER A O 1
ATOM 548 N N . SER A 1 74 ? 20.969 0.309 -11.211 1 94.75 74 SER A N 1
ATOM 549 C CA . SER A 1 74 ? 19.906 0.548 -10.234 1 94.75 74 SER A CA 1
ATOM 550 C C . SER A 1 74 ? 19.422 1.991 -10.297 1 94.75 74 SER A C 1
ATOM 552 O O . SER A 1 74 ? 18.266 2.273 -9.969 1 94.75 74 SER A O 1
ATOM 554 N N . ASN A 1 75 ? 20.234 2.904 -10.742 1 93.44 75 ASN A N 1
ATOM 555 C CA . ASN A 1 75 ? 19.906 4.324 -10.797 1 93.44 75 ASN A CA 1
ATOM 556 C C . ASN A 1 75 ? 18.891 4.617 -11.906 1 93.44 75 ASN A C 1
ATOM 558 O O . ASN A 1 75 ? 18.328 5.707 -11.969 1 93.44 75 ASN A O 1
ATOM 562 N N . GLU A 1 76 ? 18.625 3.631 -12.734 1 95.5 76 GLU A N 1
ATOM 563 C CA . GLU A 1 76 ? 17.656 3.801 -13.812 1 95.5 76 GLU A CA 1
ATOM 564 C C . GLU A 1 76 ? 16.234 3.549 -13.328 1 95.5 76 GLU A C 1
ATOM 566 O O . GLU A 1 76 ? 15.273 3.836 -14.039 1 95.5 76 GLU A O 1
ATOM 571 N N . ILE A 1 77 ? 16.109 3.025 -12.117 1 97 77 ILE A N 1
ATOM 572 C CA . ILE A 1 77 ? 14.797 2.742 -11.562 1 97 77 ILE A CA 1
ATOM 573 C C . ILE A 1 77 ? 14.195 4.02 -10.977 1 97 77 ILE A C 1
ATOM 575 O O . ILE A 1 77 ? 14.758 4.602 -10.039 1 97 77 ILE A O 1
ATOM 579 N N . ASP A 1 78 ? 13.023 4.352 -11.453 1 93.69 78 ASP A N 1
ATOM 580 C CA . ASP A 1 78 ? 12.398 5.598 -11.016 1 93.69 78 ASP A CA 1
ATOM 581 C C . ASP A 1 78 ? 11.242 5.324 -10.055 1 93.69 78 ASP A C 1
ATOM 583 O O . ASP A 1 78 ? 10.781 6.227 -9.352 1 93.69 78 ASP A O 1
ATOM 587 N N . LEU A 1 79 ? 10.734 4.172 -10.109 1 96.75 79 LEU A N 1
ATOM 588 C CA . LEU A 1 79 ? 9.617 3.773 -9.258 1 96.75 79 LEU A CA 1
ATOM 589 C C . LEU A 1 79 ? 9.797 2.348 -8.75 1 96.75 79 LEU A C 1
ATOM 591 O O . LEU A 1 79 ? 10.141 1.448 -9.523 1 96.75 79 LEU A O 1
ATOM 595 N N . LEU A 1 80 ? 9.734 2.146 -7.461 1 97.88 80 LEU A N 1
ATOM 596 C CA . LEU A 1 80 ? 9.719 0.827 -6.836 1 97.88 80 LEU A CA 1
ATOM 597 C C . LEU A 1 80 ? 8.352 0.524 -6.238 1 97.88 80 LEU A C 1
ATOM 599 O O . LEU A 1 80 ? 7.871 1.259 -5.371 1 97.88 80 LEU A O 1
ATOM 603 N N . VAL A 1 81 ? 7.676 -0.478 -6.766 1 98 81 VAL A N 1
ATOM 604 C CA . VAL A 1 81 ? 6.387 -0.922 -6.25 1 98 81 VAL A CA 1
ATOM 605 C C . VAL A 1 81 ? 6.555 -2.246 -5.508 1 98 81 VAL A C 1
ATOM 607 O O . VAL A 1 81 ? 6.898 -3.266 -6.113 1 98 81 VAL A O 1
ATOM 610 N N . HIS A 1 82 ? 6.348 -2.217 -4.219 1 97.44 82 HIS A N 1
ATOM 611 C CA . HIS A 1 82 ? 6.434 -3.428 -3.408 1 97.44 82 HIS A CA 1
ATOM 612 C C . HIS A 1 82 ? 5.047 -3.947 -3.049 1 97.44 82 HIS A C 1
ATOM 614 O O . HIS A 1 82 ? 4.277 -3.26 -2.371 1 97.44 82 HIS A O 1
ATOM 620 N N . ALA A 1 83 ? 4.73 -5.137 -3.547 1 96.81 83 ALA A N 1
ATOM 621 C CA . ALA A 1 83 ? 3.41 -5.727 -3.34 1 96.81 83 ALA A CA 1
ATOM 622 C C . ALA A 1 83 ? 3.436 -6.754 -2.215 1 96.81 83 ALA A C 1
ATOM 624 O O . ALA A 1 83 ? 4.301 -7.633 -2.188 1 96.81 83 ALA A O 1
ATOM 625 N N . VAL A 1 84 ? 2.439 -6.648 -1.294 1 91.69 84 VAL A N 1
ATOM 626 C CA . VAL A 1 84 ? 2.391 -7.574 -0.167 1 91.69 84 VAL A CA 1
ATOM 627 C C . VAL A 1 84 ? 0.945 -7.984 0.103 1 91.69 84 VAL A C 1
ATOM 629 O O . VAL A 1 84 ? 0.01 -7.297 -0.313 1 91.69 84 VAL A O 1
ATOM 632 N N . VAL A 1 85 ? 0.804 -9.133 0.769 1 91.88 85 VAL A N 1
ATOM 633 C CA . VAL A 1 85 ? -0.503 -9.562 1.254 1 91.88 85 VAL A CA 1
ATOM 634 C C . VAL A 1 85 ? -0.607 -9.305 2.756 1 91.88 85 VAL A C 1
ATOM 636 O O . VAL A 1 85 ? -1.521 -8.617 3.213 1 91.88 85 VAL A O 1
ATOM 639 N N . LEU A 1 86 ? 0.302 -9.922 3.51 1 87.19 86 LEU A N 1
ATOM 640 C CA . LEU A 1 86 ? 0.417 -9.664 4.941 1 87.19 86 LEU A CA 1
ATOM 641 C C . LEU A 1 86 ? 1.381 -8.516 5.207 1 87.19 86 LEU A C 1
ATOM 643 O O . LEU A 1 86 ? 2.219 -8.195 4.363 1 87.19 86 LEU A O 1
ATOM 647 N N . HIS A 1 87 ? 1.121 -7.883 6.273 1 83.19 87 HIS A N 1
ATOM 648 C CA . HIS A 1 87 ? 2.072 -6.848 6.66 1 83.19 87 HIS A CA 1
ATOM 649 C C . HIS A 1 87 ? 3.492 -7.398 6.727 1 83.19 87 HIS A C 1
ATOM 651 O O . HIS A 1 87 ? 3.73 -8.445 7.336 1 83.19 87 HIS A O 1
ATOM 657 N N . ASN A 1 88 ? 4.391 -6.734 5.98 1 81.44 88 ASN A N 1
ATOM 658 C CA . ASN A 1 88 ? 5.789 -7.125 5.816 1 81.44 88 ASN A CA 1
ATOM 659 C C . ASN A 1 88 ? 6.711 -6.277 6.691 1 81.44 88 ASN A C 1
ATOM 661 O O . ASN A 1 88 ? 6.895 -5.086 6.438 1 81.44 88 ASN A O 1
ATOM 665 N N . GLY A 1 89 ? 7.219 -6.91 7.695 1 82.12 89 GLY A N 1
ATOM 666 C CA . GLY A 1 89 ? 8.234 -6.207 8.461 1 82.12 89 GLY A CA 1
ATOM 667 C C . GLY A 1 89 ? 7.66 -5.453 9.648 1 82.12 89 GLY A C 1
ATOM 668 O O . GLY A 1 89 ? 6.734 -5.926 10.305 1 82.12 89 GLY A O 1
ATOM 669 N N . LEU A 1 90 ? 8.25 -4.328 9.906 1 85.75 90 LEU A N 1
ATOM 670 C CA . LEU A 1 90 ? 7.941 -3.576 11.117 1 85.75 90 LEU A CA 1
ATOM 671 C C . LEU A 1 90 ? 6.773 -2.627 10.883 1 85.75 90 LEU A C 1
ATOM 673 O O . LEU A 1 90 ? 6.566 -2.158 9.758 1 85.75 90 LEU A O 1
ATOM 677 N N . GLU A 1 91 ? 5.98 -2.416 11.93 1 86.19 91 GLU A N 1
ATOM 678 C CA . GLU A 1 91 ? 5.012 -1.325 11.914 1 86.19 91 GLU A CA 1
ATOM 679 C C . GLU A 1 91 ? 5.703 0.031 12 1 86.19 91 GLU A C 1
ATOM 681 O O . GLU A 1 91 ? 6.785 0.145 12.586 1 86.19 91 GLU A O 1
ATOM 686 N N . ALA A 1 92 ? 5.059 1.091 11.414 1 88.25 92 ALA A N 1
ATOM 687 C CA . ALA A 1 92 ? 5.605 2.445 11.398 1 88.25 92 ALA A CA 1
ATOM 688 C C . ALA A 1 92 ? 6.98 2.479 10.734 1 88.25 92 ALA A C 1
ATOM 690 O O . ALA A 1 92 ? 7.91 3.105 11.25 1 88.25 92 ALA A O 1
ATOM 691 N N . TRP A 1 93 ? 7.129 1.73 9.773 1 89.38 93 TRP A N 1
ATOM 692 C CA . TRP A 1 93 ? 8.32 1.566 8.945 1 89.38 93 TRP A CA 1
ATOM 693 C C . TRP A 1 93 ? 7.941 1.375 7.484 1 89.38 93 TRP A C 1
ATOM 695 O O . TRP A 1 93 ? 6.809 1.001 7.172 1 89.38 93 TRP A O 1
ATOM 705 N N . ASN A 1 94 ? 8.82 1.755 6.594 1 89.69 94 ASN A N 1
ATOM 706 C CA . ASN A 1 94 ? 8.562 1.605 5.164 1 89.69 94 ASN A CA 1
ATOM 707 C C . ASN A 1 94 ? 9.445 0.521 4.551 1 89.69 94 ASN A C 1
ATOM 709 O O . ASN A 1 94 ? 10.617 0.761 4.246 1 89.69 94 ASN A O 1
ATOM 713 N N . CYS A 1 95 ? 8.836 -0.577 4.23 1 92.5 95 CYS A N 1
ATOM 714 C CA . CYS A 1 95 ? 9.547 -1.707 3.646 1 92.5 95 CYS A CA 1
ATOM 715 C C . CYS A 1 95 ? 10.102 -1.351 2.271 1 92.5 95 CYS A C 1
ATOM 717 O O . CYS A 1 95 ? 11.195 -1.791 1.904 1 92.5 95 CYS A O 1
ATOM 719 N N . GLY A 1 96 ? 9.336 -0.641 1.529 1 94 96 GLY A N 1
ATOM 720 C CA . GLY A 1 96 ? 9.797 -0.209 0.22 1 94 96 GLY A CA 1
ATOM 721 C C . GLY A 1 96 ? 11.094 0.578 0.275 1 94 96 GLY A C 1
ATOM 722 O O . GLY A 1 96 ? 11.992 0.371 -0.548 1 94 96 GLY A O 1
ATOM 723 N N . ALA A 1 97 ? 11.195 1.461 1.258 1 94.19 97 ALA A N 1
ATOM 724 C CA . ALA A 1 97 ? 12.414 2.254 1.42 1 94.19 97 ALA A CA 1
ATOM 725 C C . ALA A 1 97 ? 13.594 1.369 1.807 1 94.19 97 ALA A C 1
ATOM 727 O O . ALA A 1 97 ? 14.727 1.624 1.395 1 94.19 97 ALA A O 1
ATOM 728 N N . TYR A 1 98 ? 13.328 0.384 2.627 1 95.12 98 TYR A N 1
ATOM 729 C CA . TYR A 1 98 ? 14.375 -0.573 2.984 1 95.12 98 TYR A CA 1
ATOM 730 C C . TYR A 1 98 ? 14.898 -1.295 1.748 1 95.12 98 TYR A C 1
ATOM 732 O O . TYR A 1 98 ? 16.109 -1.396 1.548 1 95.12 98 TYR A O 1
ATOM 740 N N . ILE A 1 99 ? 13.977 -1.791 0.94 1 97.06 99 ILE A N 1
ATOM 741 C CA . ILE A 1 99 ? 14.336 -2.492 -0.287 1 97.06 99 ILE A CA 1
ATOM 742 C C . ILE A 1 99 ? 15.125 -1.558 -1.203 1 97.06 99 ILE A C 1
ATOM 744 O O . ILE A 1 99 ? 16.172 -1.938 -1.743 1 97.06 99 ILE A O 1
ATOM 748 N N . GLN A 1 100 ? 14.625 -0.345 -1.362 1 96.75 100 GLN A N 1
ATOM 749 C CA . GLN A 1 100 ? 15.312 0.672 -2.152 1 96.75 100 GLN A CA 1
ATOM 750 C C . GLN A 1 100 ? 16.75 0.847 -1.689 1 96.75 100 GLN A C 1
ATOM 752 O O . GLN A 1 100 ? 17.688 0.829 -2.504 1 96.75 100 GLN A O 1
ATOM 757 N N . ASN A 1 101 ? 16.891 0.993 -0.4 1 95.69 101 ASN A N 1
ATOM 758 C CA . ASN A 1 101 ? 18.203 1.211 0.183 1 95.69 101 ASN A CA 1
ATOM 759 C C . ASN A 1 101 ? 19.125 0.018 -0.053 1 95.69 101 ASN A C 1
ATOM 761 O O . ASN A 1 101 ? 20.281 0.187 -0.469 1 95.69 101 ASN A O 1
ATOM 765 N N . GLU A 1 102 ? 18.672 -1.174 0.227 1 96.62 102 GLU A N 1
ATOM 766 C CA . GLU A 1 102 ? 19.469 -2.396 0.116 1 96.62 102 GLU A CA 1
ATOM 767 C C . GLU A 1 102 ? 19.875 -2.664 -1.331 1 96.62 102 GLU A C 1
ATOM 769 O O . GLU A 1 102 ? 20.938 -3.234 -1.591 1 96.62 102 GLU A O 1
ATOM 774 N N . LEU A 1 103 ? 19.016 -2.227 -2.252 1 97.62 103 LEU A N 1
ATOM 775 C CA . LEU A 1 103 ? 19.281 -2.459 -3.666 1 97.62 103 LEU A CA 1
ATOM 776 C C . LEU A 1 103 ? 20.156 -1.349 -4.242 1 97.62 103 LEU A C 1
ATOM 778 O O . LEU A 1 103 ? 20.547 -1.407 -5.41 1 97.62 103 LEU A O 1
ATOM 782 N N . GLY A 1 104 ? 20.391 -0.307 -3.467 1 96.25 104 GLY A N 1
ATOM 783 C CA . GLY A 1 104 ? 21.25 0.788 -3.906 1 96.25 104 GLY A CA 1
ATOM 784 C C . GLY A 1 104 ? 20.578 1.688 -4.93 1 96.25 104 GLY A C 1
ATOM 785 O O . GLY A 1 104 ? 21.234 2.197 -5.836 1 96.25 104 GLY A O 1
ATOM 786 N N . ILE A 1 105 ? 19.266 1.768 -4.844 1 95.5 105 ILE A N 1
ATOM 787 C CA . ILE A 1 105 ? 18.516 2.664 -5.723 1 95.5 105 ILE A CA 1
ATOM 788 C C . ILE A 1 105 ? 18.453 4.059 -5.105 1 95.5 105 ILE A C 1
ATOM 790 O O . ILE A 1 105 ? 17.906 4.238 -4.016 1 95.5 105 ILE A O 1
ATOM 794 N N . ASP A 1 106 ? 18.938 5.062 -5.719 1 88.12 106 ASP A N 1
ATOM 795 C CA . ASP A 1 106 ? 19.125 6.371 -5.102 1 88.12 106 ASP A CA 1
ATOM 796 C C . ASP A 1 106 ? 17.844 7.215 -5.227 1 88.12 106 ASP A C 1
ATOM 798 O O . ASP A 1 106 ? 17.328 7.703 -4.227 1 88.12 106 ASP A O 1
ATOM 802 N N . ASP A 1 107 ? 17.422 7.52 -6.426 1 86.75 107 ASP A N 1
ATOM 803 C CA . ASP A 1 107 ? 16.344 8.469 -6.656 1 86.75 107 ASP A CA 1
ATOM 804 C C . ASP A 1 107 ? 15.117 7.773 -7.242 1 86.75 107 ASP A C 1
ATOM 806 O O . ASP A 1 107 ? 14.875 7.844 -8.445 1 86.75 107 ASP A O 1
ATOM 810 N N . CYS A 1 108 ? 14.359 7.164 -6.32 1 91.75 108 CYS A N 1
ATOM 811 C CA . CYS A 1 108 ? 13.109 6.539 -6.73 1 91.75 108 CYS A CA 1
ATOM 812 C C . CYS A 1 108 ? 12.031 6.715 -5.668 1 91.75 108 CYS A C 1
ATOM 814 O O . CYS A 1 108 ? 12.344 7.027 -4.516 1 91.75 108 CYS A O 1
ATOM 816 N N . LEU A 1 109 ? 10.797 6.707 -6.059 1 93.12 109 LEU A N 1
ATOM 817 C CA . LEU A 1 109 ? 9.695 6.633 -5.109 1 93.12 109 LEU A CA 1
ATOM 818 C C . LEU A 1 109 ? 9.352 5.18 -4.789 1 93.12 109 LEU A C 1
ATOM 820 O O . LEU A 1 109 ? 8.977 4.418 -5.684 1 93.12 109 LEU A O 1
ATOM 824 N N . PRO A 1 110 ? 9.57 4.734 -3.566 1 95 110 PRO A N 1
ATOM 825 C CA . PRO A 1 110 ? 9.078 3.418 -3.162 1 95 110 PRO A CA 1
ATOM 826 C C . PRO A 1 110 ? 7.621 3.453 -2.697 1 95 110 PRO A C 1
ATOM 828 O O . PRO A 1 110 ? 7.273 4.23 -1.805 1 95 110 PRO A O 1
ATOM 831 N N . ILE A 1 111 ? 6.777 2.66 -3.307 1 94.81 111 ILE A N 1
ATOM 832 C CA . ILE A 1 111 ? 5.371 2.551 -2.936 1 94.81 111 ILE A CA 1
ATOM 833 C C . ILE A 1 111 ? 5.051 1.108 -2.551 1 94.81 111 ILE A C 1
ATOM 835 O O . ILE A 1 111 ? 5.23 0.191 -3.355 1 94.81 111 ILE A O 1
ATOM 839 N N . GLU A 1 112 ? 4.688 0.926 -1.338 1 94.69 112 GLU A N 1
ATOM 840 C CA . GLU A 1 112 ? 4.141 -0.373 -0.956 1 94.69 112 GLU A CA 1
ATOM 841 C C . GLU A 1 112 ? 2.635 -0.431 -1.195 1 94.69 112 GLU A C 1
ATOM 843 O O . GLU A 1 112 ? 1.9 0.466 -0.778 1 94.69 112 GLU A O 1
ATOM 848 N N . ILE A 1 113 ? 2.234 -1.434 -1.901 1 94.94 113 ILE A N 1
ATOM 849 C CA . ILE A 1 113 ? 0.808 -1.579 -2.17 1 94.94 113 ILE A CA 1
ATOM 850 C C . ILE A 1 113 ? 0.293 -2.869 -1.535 1 94.94 113 ILE A C 1
ATOM 852 O O . ILE A 1 113 ? 1.011 -3.871 -1.481 1 94.94 113 ILE A O 1
ATOM 856 N N . ARG A 1 114 ? -0.929 -2.758 -1.08 1 91.56 114 ARG A N 1
ATOM 857 C CA . ARG A 1 114 ? -1.621 -3.928 -0.549 1 91.56 114 ARG A CA 1
ATOM 858 C C . ARG A 1 114 ? -2.873 -4.238 -1.361 1 91.56 114 ARG A C 1
ATOM 860 O O . ARG A 1 114 ? -3.98 -3.859 -0.974 1 91.56 114 ARG A O 1
ATOM 867 N N . THR A 1 115 ? -2.703 -4.953 -2.385 1 87.44 115 THR A N 1
ATOM 868 C CA . THR A 1 115 ? -3.77 -5.504 -3.215 1 87.44 115 THR A CA 1
ATOM 869 C C . THR A 1 115 ? -3.693 -7.027 -3.258 1 87.44 115 THR A C 1
ATOM 871 O O . THR A 1 115 ? -4.094 -7.645 -4.246 1 87.44 115 THR A O 1
ATOM 874 N N . ALA A 1 116 ? -3.027 -7.492 -2.312 1 87.06 116 ALA A N 1
ATOM 875 C CA . ALA A 1 116 ? -2.918 -8.922 -2.02 1 87.06 116 ALA A CA 1
ATOM 876 C C . ALA A 1 116 ? -2.305 -9.68 -3.195 1 87.06 116 ALA A C 1
ATOM 878 O O . ALA A 1 116 ? -1.285 -9.258 -3.748 1 87.06 116 ALA A O 1
ATOM 879 N N . CYS A 1 117 ? -2.861 -10.828 -3.516 1 90.69 117 CYS A N 1
ATOM 880 C CA . CYS A 1 117 ? -2.215 -11.758 -4.43 1 90.69 117 CYS A CA 1
ATOM 881 C C . CYS A 1 117 ? -2.293 -11.258 -5.867 1 90.69 117 CYS A C 1
ATOM 883 O O . CYS A 1 117 ? -1.649 -11.812 -6.762 1 90.69 117 CYS A O 1
ATOM 885 N N . ALA A 1 118 ? -2.986 -10.18 -6.145 1 93.31 118 ALA A N 1
ATOM 886 C CA . ALA A 1 118 ? -2.982 -9.539 -7.461 1 93.31 118 ALA A CA 1
ATOM 887 C C . ALA A 1 118 ? -1.913 -8.453 -7.539 1 93.31 118 ALA A C 1
ATOM 889 O O . ALA A 1 118 ? -1.768 -7.793 -8.57 1 93.31 118 ALA A O 1
ATOM 890 N N . GLY A 1 119 ? -1.182 -8.312 -6.539 1 95.38 119 GLY A N 1
ATOM 891 C CA . GLY A 1 119 ? -0.295 -7.172 -6.348 1 95.38 119 GLY A CA 1
ATOM 892 C C . GLY A 1 119 ? 0.754 -7.043 -7.434 1 95.38 119 GLY A C 1
ATOM 893 O O . GLY A 1 119 ? 1.074 -5.934 -7.867 1 95.38 119 GLY A O 1
ATOM 894 N N . ALA A 1 120 ? 1.31 -8.125 -7.867 1 96.88 120 ALA A N 1
ATOM 895 C CA . ALA A 1 120 ? 2.355 -8.062 -8.891 1 96.88 120 ALA A CA 1
ATOM 896 C C . ALA A 1 120 ? 1.811 -7.508 -10.203 1 96.88 120 ALA A C 1
ATOM 898 O O . ALA A 1 120 ? 2.469 -6.703 -10.859 1 96.88 120 ALA A O 1
ATOM 899 N N . ILE A 1 121 ? 0.633 -7.918 -10.586 1 97.81 121 ILE A N 1
ATOM 900 C CA . ILE A 1 121 ? 0.021 -7.465 -11.836 1 97.81 121 ILE A CA 1
ATOM 901 C C . ILE A 1 121 ? -0.378 -5.996 -11.711 1 97.81 121 ILE A C 1
ATOM 903 O O . ILE A 1 121 ? -0.148 -5.207 -12.625 1 97.81 121 ILE A O 1
ATOM 907 N N . VAL A 1 122 ? -0.926 -5.68 -10.547 1 96.88 122 VAL A N 1
ATOM 908 C CA . VAL A 1 122 ? -1.274 -4.285 -10.281 1 96.88 122 VAL A CA 1
ATOM 909 C C . VAL A 1 122 ? -0.014 -3.426 -10.297 1 96.88 122 VAL A C 1
ATOM 911 O O . VAL A 1 122 ? -0.032 -2.299 -10.805 1 96.88 122 VAL A O 1
ATOM 914 N N . GLY A 1 123 ? 1.07 -3.984 -9.734 1 97.5 123 GLY A N 1
ATOM 915 C CA . GLY A 1 123 ? 2.344 -3.281 -9.758 1 97.5 123 GLY A CA 1
ATOM 916 C C . GLY A 1 123 ? 2.848 -3.02 -11.164 1 97.5 123 GLY A C 1
ATOM 917 O O . GLY A 1 123 ? 3.32 -1.921 -11.469 1 97.5 123 GLY A O 1
ATOM 918 N N . ILE A 1 124 ? 2.729 -3.982 -12.062 1 97.5 124 ILE A N 1
ATOM 919 C CA . ILE A 1 124 ? 3.127 -3.828 -13.453 1 97.5 124 ILE A CA 1
ATOM 920 C C . ILE A 1 124 ? 2.297 -2.729 -14.109 1 97.5 124 ILE A C 1
ATOM 922 O O . ILE A 1 124 ? 2.842 -1.845 -14.781 1 97.5 124 ILE A O 1
ATOM 926 N N . GLU A 1 125 ? 1.01 -2.797 -13.922 1 96.5 125 GLU A N 1
ATOM 927 C CA . GLU A 1 125 ? 0.117 -1.795 -14.492 1 96.5 125 GLU A CA 1
ATOM 928 C C . GLU A 1 125 ? 0.433 -0.402 -13.953 1 96.5 125 GLU A C 1
ATOM 930 O O . GLU A 1 125 ? 0.454 0.571 -14.711 1 96.5 125 GLU A O 1
ATOM 935 N N . LEU A 1 126 ? 0.677 -0.331 -12.656 1 96.62 126 LEU A N 1
ATOM 936 C CA . LEU A 1 126 ? 0.998 0.94 -12.023 1 96.62 126 LEU A CA 1
ATOM 937 C C . LEU A 1 126 ? 2.252 1.555 -12.633 1 96.62 126 LEU A C 1
ATOM 939 O O . LEU A 1 126 ? 2.264 2.736 -12.984 1 96.62 126 LEU A O 1
ATOM 943 N N . ILE A 1 127 ? 3.27 0.775 -12.797 1 96.75 127 ILE A N 1
ATOM 944 C CA . ILE A 1 127 ? 4.523 1.268 -13.352 1 96.75 127 ILE A CA 1
ATOM 945 C C . ILE A 1 127 ? 4.297 1.745 -14.789 1 96.75 127 ILE A C 1
ATOM 947 O O . ILE A 1 127 ? 4.746 2.83 -15.164 1 96.75 127 ILE A O 1
ATOM 951 N N . GLY A 1 128 ? 3.617 0.97 -15.602 1 96.12 128 GLY A N 1
ATOM 952 C CA . GLY A 1 128 ? 3.32 1.37 -16.969 1 96.12 128 GLY A CA 1
ATOM 953 C C . GLY A 1 128 ? 2.576 2.689 -17.047 1 96.12 128 GLY A C 1
ATOM 954 O O . GLY A 1 128 ? 2.961 3.576 -17.812 1 96.12 128 GLY A O 1
ATOM 955 N N . ARG A 1 129 ? 1.571 2.846 -16.203 1 94 129 ARG A N 1
ATOM 956 C CA . ARG A 1 129 ? 0.732 4.039 -16.219 1 94 129 ARG A CA 1
ATOM 957 C C . ARG A 1 129 ? 1.474 5.242 -15.656 1 94 129 ARG A C 1
ATOM 959 O O . ARG A 1 129 ? 1.276 6.375 -16.109 1 94 129 ARG A O 1
ATOM 966 N N . TRP A 1 130 ? 2.303 4.984 -14.609 1 92.88 130 TRP A N 1
ATOM 967 C CA . TRP A 1 130 ? 3.055 6.047 -13.953 1 92.88 130 TRP A CA 1
ATOM 968 C C . TRP A 1 130 ? 3.904 6.816 -14.969 1 92.88 130 TRP A C 1
ATOM 970 O O . TRP A 1 130 ? 3.994 8.047 -14.906 1 92.88 130 TRP A O 1
ATOM 980 N N . PHE A 1 131 ? 4.453 6.117 -15.93 1 91.19 131 PHE A N 1
ATOM 981 C CA . PHE A 1 131 ? 5.418 6.711 -16.844 1 91.19 131 PHE A CA 1
ATOM 982 C C . PHE A 1 131 ? 4.852 6.777 -18.266 1 91.19 131 PHE A C 1
ATOM 984 O O . PHE A 1 131 ? 5.555 7.152 -19.203 1 91.19 131 PHE A O 1
ATOM 991 N N . ASP A 1 132 ? 3.67 6.41 -18.391 1 86.81 132 ASP A N 1
ATOM 992 C CA . ASP A 1 132 ? 3.053 6.309 -19.703 1 86.81 132 ASP A CA 1
ATOM 993 C C . ASP A 1 132 ? 3.891 5.438 -20.641 1 86.81 132 ASP A C 1
ATOM 995 O O . ASP A 1 132 ? 4.129 5.801 -21.797 1 86.81 132 ASP A O 1
ATOM 999 N N . GLY A 1 133 ? 4.539 4.473 -20 1 82.88 133 GLY A N 1
ATOM 1000 C CA . GLY A 1 133 ? 5.297 3.486 -20.766 1 82.88 133 GLY A CA 1
ATOM 1001 C C . GLY A 1 133 ? 6.711 3.932 -21.078 1 82.88 133 GLY A C 1
ATOM 1002 O O . GLY A 1 133 ? 7.461 3.213 -21.734 1 82.88 133 GLY A O 1
ATOM 1003 N N . HIS A 1 134 ? 7.188 5.059 -20.562 1 87.75 134 HIS A N 1
ATOM 1004 C CA . HIS A 1 134 ? 8.461 5.625 -20.984 1 87.75 134 HIS A CA 1
ATOM 1005 C C . HIS A 1 134 ? 9.492 5.57 -19.859 1 87.75 134 HIS A C 1
ATOM 1007 O O . HIS A 1 134 ? 10.672 5.844 -20.078 1 87.75 134 HIS A O 1
ATOM 1013 N N . GLY A 1 135 ? 9.203 5.18 -18.688 1 92.12 135 GLY A N 1
ATOM 1014 C CA . GLY A 1 135 ? 10.109 5.059 -17.562 1 92.12 135 GLY A CA 1
ATOM 1015 C C . GLY A 1 135 ? 10.281 3.627 -17.078 1 92.12 135 GLY A C 1
ATOM 1016 O O . GLY A 1 135 ? 9.758 2.697 -17.703 1 92.12 135 GLY A O 1
ATOM 1017 N N . LYS A 1 136 ? 11.258 3.494 -16.125 1 96.56 136 LYS A N 1
ATOM 1018 C CA . LYS A 1 136 ? 11.539 2.16 -15.609 1 96.56 136 LYS A CA 1
ATOM 1019 C C . LYS A 1 136 ? 11.148 2.053 -14.141 1 96.56 136 LYS A C 1
ATOM 1021 O O . LYS A 1 136 ? 11.32 3.004 -13.375 1 96.56 136 LYS A O 1
ATOM 1026 N N . GLY A 1 137 ? 10.594 0.93 -13.836 1 98.06 137 GLY A N 1
ATOM 1027 C CA . GLY A 1 137 ? 10.242 0.62 -12.461 1 98.06 137 GLY A CA 1
ATOM 1028 C C . GLY A 1 137 ? 10.594 -0.802 -12.062 1 98.06 137 GLY A C 1
ATOM 1029 O O . GLY A 1 137 ? 10.953 -1.62 -12.914 1 98.06 137 GLY A O 1
ATOM 1030 N N . LEU A 1 138 ? 10.672 -1.024 -10.805 1 98.56 138 LEU A N 1
ATOM 1031 C CA . LEU A 1 138 ? 10.883 -2.342 -10.219 1 98.56 138 LEU A CA 1
ATOM 1032 C C . LEU A 1 138 ? 9.664 -2.773 -9.406 1 98.56 138 LEU A C 1
ATOM 1034 O O . LEU A 1 138 ? 9.203 -2.037 -8.531 1 98.56 138 LEU A O 1
ATOM 1038 N N . VAL A 1 139 ? 9.102 -3.936 -9.758 1 98.5 139 VAL A N 1
ATOM 1039 C CA . VAL A 1 139 ? 8.078 -4.551 -8.922 1 98.5 139 VAL A CA 1
ATOM 1040 C C . VAL A 1 139 ? 8.695 -5.652 -8.062 1 98.5 139 VAL A C 1
ATOM 1042 O O . VAL A 1 139 ? 9.445 -6.488 -8.562 1 98.5 139 VAL A O 1
ATOM 1045 N N . THR A 1 140 ? 8.477 -5.59 -6.797 1 98.38 140 THR A N 1
ATOM 1046 C CA . THR A 1 140 ? 8.836 -6.68 -5.898 1 98.38 140 THR A CA 1
ATOM 1047 C C . THR A 1 140 ? 7.605 -7.203 -5.156 1 98.38 140 THR A C 1
ATOM 1049 O O . THR A 1 140 ? 6.672 -6.445 -4.883 1 98.38 140 THR A O 1
ATOM 1052 N N . ALA A 1 141 ? 7.543 -8.445 -4.949 1 97.94 141 ALA A N 1
ATOM 1053 C CA . ALA A 1 141 ? 6.504 -9.109 -4.172 1 97.94 141 ALA A CA 1
ATOM 1054 C C . ALA A 1 141 ? 7.102 -10.172 -3.252 1 97.94 141 ALA A C 1
ATOM 1056 O O . ALA A 1 141 ? 7.965 -10.953 -3.672 1 97.94 141 ALA A O 1
ATOM 1057 N N . SER A 1 142 ? 6.715 -10.133 -2.023 1 96.44 142 SER A N 1
ATOM 1058 C CA . SER A 1 142 ? 7.227 -11.102 -1.066 1 96.44 142 SER A CA 1
ATOM 1059 C C . SER A 1 142 ? 6.25 -11.312 0.086 1 96.44 142 SER A C 1
ATOM 1061 O O . SER A 1 142 ? 5.617 -10.359 0.551 1 96.44 142 SER A O 1
ATOM 1063 N N . ASP A 1 143 ? 6.145 -12.516 0.543 1 94.94 143 ASP A N 1
ATOM 1064 C CA . ASP A 1 143 ? 5.344 -12.852 1.717 1 94.94 143 ASP A CA 1
ATOM 1065 C C . ASP A 1 143 ? 5.973 -14.008 2.496 1 94.94 143 ASP A C 1
ATOM 1067 O O . ASP A 1 143 ? 6.613 -14.883 1.909 1 94.94 143 ASP A O 1
ATOM 1071 N N . ALA A 1 144 ? 5.855 -13.945 3.754 1 94.06 144 ALA A N 1
ATOM 1072 C CA . ALA A 1 144 ? 6.191 -15.023 4.676 1 94.06 144 ALA A CA 1
ATOM 1073 C C . ALA A 1 144 ? 4.992 -15.398 5.547 1 94.06 144 ALA A C 1
ATOM 1075 O O . ALA A 1 144 ? 4.512 -14.578 6.332 1 94.06 144 ALA A O 1
ATOM 1076 N N . TRP A 1 145 ? 4.508 -16.594 5.355 1 93.81 145 TRP A N 1
ATOM 1077 C CA . TRP A 1 145 ? 3.305 -17.078 6.023 1 93.81 145 TRP A CA 1
ATOM 1078 C C . TRP A 1 145 ? 3.66 -17.938 7.234 1 93.81 145 TRP A C 1
ATOM 1080 O O . TRP A 1 145 ? 3.727 -19.156 7.137 1 93.81 145 TRP A O 1
ATOM 1090 N N . ARG A 1 146 ? 3.779 -17.297 8.32 1 88.69 146 ARG A N 1
ATOM 1091 C CA . ARG A 1 146 ? 4.316 -18.062 9.445 1 88.69 146 ARG A CA 1
ATOM 1092 C C . ARG A 1 146 ? 3.549 -17.766 10.727 1 88.69 146 ARG A C 1
ATOM 1094 O O . ARG A 1 146 ? 2.895 -16.719 10.844 1 88.69 146 ARG A O 1
ATOM 1101 N N . LEU A 1 147 ? 3.641 -18.703 11.672 1 86.44 147 LEU A N 1
ATOM 1102 C CA . LEU A 1 147 ? 3.162 -18.516 13.039 1 86.44 147 LEU A CA 1
ATOM 1103 C C . LEU A 1 147 ? 3.967 -17.438 13.75 1 86.44 147 LEU A C 1
ATOM 1105 O O . LEU A 1 147 ? 5.152 -17.25 13.469 1 86.44 147 LEU A O 1
ATOM 1109 N N . PRO A 1 148 ? 3.377 -16.688 14.672 1 84.19 148 PRO A N 1
ATOM 1110 C CA . PRO A 1 148 ? 2.023 -16.906 15.188 1 84.19 148 PRO A CA 1
ATOM 1111 C C . PRO A 1 148 ? 0.958 -16.172 14.375 1 84.19 148 PRO A C 1
ATOM 1113 O O . PRO A 1 148 ? -0.239 -16.344 14.625 1 84.19 148 PRO A O 1
ATOM 1116 N N . LEU A 1 149 ? 1.298 -15.352 13.391 1 84.75 149 LEU A N 1
ATOM 1117 C CA . LEU A 1 149 ? 0.321 -14.531 12.672 1 84.75 149 LEU A CA 1
ATOM 1118 C C . LEU A 1 149 ? -0.566 -15.398 11.789 1 84.75 149 LEU A C 1
ATOM 1120 O O . LEU A 1 149 ? -1.784 -15.211 11.742 1 84.75 149 LEU A O 1
ATOM 1124 N N . PHE A 1 150 ? 0.052 -16.312 11.156 1 90.62 150 PHE A N 1
ATOM 1125 C CA . PHE A 1 150 ? -0.637 -17.125 10.156 1 90.62 150 PHE A CA 1
ATOM 1126 C C . PHE A 1 150 ? -0.159 -18.578 10.211 1 90.62 150 PHE A C 1
ATOM 1128 O O . PHE A 1 150 ? 1.045 -18.844 10.266 1 90.62 150 PHE A O 1
ATOM 1135 N N . ASP A 1 151 ? -1.081 -19.516 10.273 1 94 151 ASP A N 1
ATOM 1136 C CA . ASP A 1 151 ? -0.762 -20.938 10.133 1 94 151 ASP A CA 1
ATOM 1137 C C . ASP A 1 151 ? -0.908 -21.391 8.68 1 94 151 ASP A C 1
ATOM 1139 O O . ASP A 1 151 ? -2.023 -21.609 8.203 1 94 151 ASP A O 1
ATOM 1143 N N . ARG A 1 152 ? 0.178 -21.656 8.023 1 96.62 152 ARG A N 1
ATOM 1144 C CA . ARG A 1 152 ? 0.221 -21.906 6.586 1 96.62 152 ARG A CA 1
ATOM 1145 C C . ARG A 1 152 ? -0.557 -23.156 6.223 1 96.62 152 ARG A C 1
ATOM 1147 O O . ARG A 1 152 ? -0.916 -23.359 5.062 1 96.62 152 ARG A O 1
ATOM 1154 N N . TRP A 1 153 ? -0.881 -23.984 7.145 1 97.12 153 TRP A N 1
ATOM 1155 C CA . TRP A 1 153 ? -1.529 -25.266 6.867 1 97.12 153 TRP A CA 1
ATOM 1156 C C . TRP A 1 153 ? -2.992 -25.234 7.301 1 97.12 153 TRP A C 1
ATOM 1158 O O . TRP A 1 153 ? -3.775 -26.109 6.914 1 97.12 153 TRP A O 1
ATOM 1168 N N . ASN A 1 154 ? -3.357 -24.203 8.086 1 95.06 154 ASN A N 1
ATOM 1169 C CA . ASN A 1 154 ? -4.656 -24.359 8.734 1 95.06 154 ASN A CA 1
ATOM 1170 C C . ASN A 1 154 ? -5.453 -23.062 8.711 1 95.06 154 ASN A C 1
ATOM 1172 O O . ASN A 1 154 ? -6.66 -23.062 8.969 1 95.06 154 ASN A O 1
ATOM 1176 N N . SER A 1 155 ? -4.82 -21.938 8.484 1 94.56 155 SER A N 1
ATOM 1177 C CA . SER A 1 155 ? -5.496 -20.656 8.562 1 94.56 155 SER A CA 1
ATOM 1178 C C . SER A 1 155 ? -6.531 -20.5 7.457 1 94.56 155 SER A C 1
ATOM 1180 O O . SER A 1 155 ? -7.48 -19.734 7.59 1 94.56 155 SER A O 1
ATOM 1182 N N . ASP A 1 156 ? -6.348 -21.141 6.379 1 94.19 156 ASP A N 1
ATOM 1183 C CA . ASP A 1 156 ? -7.211 -21.031 5.207 1 94.19 156 ASP A CA 1
ATOM 1184 C C . ASP A 1 156 ? -7.629 -22.422 4.699 1 94.19 156 ASP A C 1
ATOM 1186 O O . ASP A 1 156 ? -7.133 -23.438 5.184 1 94.19 156 ASP A O 1
ATOM 1190 N N . SER A 1 157 ? -8.633 -22.422 3.828 1 93.12 157 SER A N 1
ATOM 1191 C CA . SER A 1 157 ? -9.133 -23.688 3.291 1 93.12 157 SER A CA 1
ATOM 1192 C C . SER A 1 157 ? -8.766 -23.844 1.819 1 93.12 157 SER A C 1
ATOM 1194 O O . SER A 1 157 ? -8.812 -22.875 1.056 1 93.12 157 SER A O 1
ATOM 1196 N N . GLY A 1 158 ? -8.43 -25.016 1.466 1 94.31 158 GLY A N 1
ATOM 1197 C CA . GLY A 1 158 ? -8.266 -25.375 0.066 1 94.31 158 GLY A CA 1
ATOM 1198 C C . GLY A 1 158 ? -6.879 -25.094 -0.468 1 94.31 158 GLY A C 1
ATOM 1199 O O . GLY A 1 158 ? -6.613 -25.266 -1.659 1 94.31 158 GLY A O 1
ATOM 1200 N N . LEU A 1 159 ? -6.016 -24.625 0.386 1 93.94 159 LEU A N 1
ATOM 1201 C CA . LEU A 1 159 ? -4.648 -24.375 -0.059 1 93.94 159 LEU A CA 1
ATOM 1202 C C . LEU A 1 159 ? -3.695 -24.297 1.128 1 93.94 159 LEU A C 1
ATOM 1204 O O . LEU A 1 159 ? -4.133 -24.188 2.275 1 93.94 159 LEU A O 1
ATOM 1208 N N . ALA A 1 160 ? -2.393 -24.531 0.875 1 97.56 160 ALA A N 1
ATOM 1209 C CA . ALA A 1 160 ? -1.281 -24.281 1.793 1 97.56 160 ALA A CA 1
ATOM 1210 C C . ALA A 1 160 ? -0.4 -23.141 1.302 1 97.56 160 ALA A C 1
ATOM 1212 O O . ALA A 1 160 ? -0.271 -22.922 0.095 1 97.56 160 ALA A O 1
ATOM 1213 N N . TYR A 1 161 ? 0.136 -22.422 2.242 1 97.62 161 TYR A N 1
ATOM 1214 C CA . TYR A 1 161 ? 0.901 -21.25 1.86 1 97.62 161 TYR A CA 1
ATOM 1215 C C . TYR A 1 161 ? 2.398 -21.516 1.944 1 97.62 161 TYR A C 1
ATOM 1217 O O . TYR A 1 161 ? 2.863 -22.203 2.859 1 97.62 161 TYR A O 1
ATOM 1225 N N . GLY A 1 162 ? 3.111 -21.062 1 1 98.25 162 GLY A N 1
ATOM 1226 C CA . GLY A 1 162 ? 4.566 -21.078 0.97 1 98.25 162 GLY A CA 1
ATOM 1227 C C . GLY A 1 162 ? 5.184 -19.703 0.994 1 98.25 162 GLY A C 1
ATOM 1228 O O . GLY A 1 162 ? 4.535 -18.719 0.62 1 98.25 162 GLY A O 1
ATOM 1229 N N . ASP A 1 163 ? 6.406 -19.656 1.514 1 97.62 163 ASP A N 1
ATOM 1230 C CA . ASP A 1 163 ? 7.137 -18.391 1.532 1 97.62 163 ASP A CA 1
ATOM 1231 C C . ASP A 1 163 ? 7.914 -18.188 0.234 1 97.62 163 ASP A C 1
ATOM 1233 O O . ASP A 1 163 ? 8.422 -19.141 -0.349 1 97.62 163 ASP A O 1
ATOM 1237 N N . GLY A 1 164 ? 8.023 -16.906 -0.214 1 97.38 164 GLY A N 1
ATOM 1238 C CA . GLY A 1 164 ? 8.805 -16.625 -1.407 1 97.38 164 GLY A CA 1
ATOM 1239 C C . GLY A 1 164 ? 8.734 -15.172 -1.838 1 97.38 164 GLY A C 1
ATOM 1240 O O . GLY A 1 164 ? 8.039 -14.367 -1.21 1 97.38 164 GLY A O 1
ATOM 1241 N N . ALA A 1 165 ? 9.523 -14.867 -2.811 1 98.31 165 ALA A N 1
ATOM 1242 C CA . ALA A 1 165 ? 9.57 -13.516 -3.365 1 98.31 165 ALA A CA 1
ATOM 1243 C C . ALA A 1 165 ? 9.852 -13.547 -4.863 1 98.31 165 ALA A C 1
ATOM 1245 O O . ALA A 1 165 ? 10.398 -14.523 -5.379 1 98.31 165 ALA A O 1
ATOM 1246 N N . ALA A 1 166 ? 9.414 -12.586 -5.535 1 98.56 166 ALA A N 1
ATOM 1247 C CA . ALA A 1 166 ? 9.703 -12.375 -6.953 1 98.56 166 ALA A CA 1
ATOM 1248 C C . ALA A 1 166 ? 9.797 -10.891 -7.281 1 98.56 166 ALA A C 1
ATOM 1250 O O . ALA A 1 166 ? 9.305 -10.047 -6.523 1 98.56 166 ALA A O 1
ATOM 1251 N N . ALA A 1 167 ? 10.477 -10.578 -8.336 1 98.56 167 ALA A N 1
ATOM 1252 C CA . ALA A 1 167 ? 10.656 -9.188 -8.758 1 98.56 167 ALA A CA 1
ATOM 1253 C C . ALA A 1 167 ? 10.82 -9.102 -10.273 1 98.56 167 ALA A C 1
ATOM 1255 O O . ALA A 1 167 ? 11.195 -10.078 -10.922 1 98.56 167 ALA A O 1
ATOM 1256 N N . ALA A 1 168 ? 10.516 -7.973 -10.812 1 98.5 168 ALA A N 1
ATOM 1257 C CA . ALA A 1 168 ? 10.68 -7.723 -12.242 1 98.5 168 ALA A CA 1
ATOM 1258 C C . ALA A 1 168 ? 10.984 -6.25 -12.508 1 98.5 168 ALA A C 1
ATOM 1260 O O . ALA A 1 168 ? 10.414 -5.363 -11.875 1 98.5 168 ALA A O 1
ATOM 1261 N N . VAL A 1 169 ? 11.953 -6.008 -13.336 1 98.31 169 VAL A N 1
ATOM 1262 C CA . VAL A 1 169 ? 12.203 -4.68 -13.891 1 98.31 169 VAL A CA 1
ATOM 1263 C C . VAL A 1 169 ? 11.281 -4.438 -15.086 1 98.31 169 VAL A C 1
ATOM 1265 O O . VAL A 1 169 ? 11.289 -5.211 -16.047 1 98.31 169 VAL A O 1
ATOM 1268 N N . ILE A 1 170 ? 10.477 -3.4 -15.016 1 98.25 170 ILE A N 1
ATOM 1269 C CA . ILE A 1 170 ? 9.531 -3.055 -16.062 1 98.25 170 ILE A CA 1
ATOM 1270 C C . ILE A 1 170 ? 9.984 -1.782 -16.781 1 98.25 170 ILE A C 1
ATOM 1272 O O . ILE A 1 170 ? 10.32 -0.789 -16.125 1 98.25 170 ILE A O 1
ATOM 1276 N N . GLY A 1 171 ? 9.992 -1.796 -18.094 1 97.31 171 GLY A N 1
ATOM 1277 C CA . GLY A 1 171 ? 10.422 -0.602 -18.812 1 97.31 171 GLY A CA 1
ATOM 1278 C C . GLY A 1 171 ? 10.227 -0.704 -20.312 1 97.31 171 GLY A C 1
ATOM 1279 O O . GLY A 1 171 ? 9.609 -1.655 -20.797 1 97.31 171 GLY A O 1
ATOM 1280 N N . PRO A 1 172 ? 10.703 0.298 -21.016 1 96.81 172 PRO A N 1
ATOM 1281 C CA . PRO A 1 172 ? 10.469 0.389 -22.469 1 96.81 172 PRO A CA 1
ATOM 1282 C C . PRO A 1 172 ? 11.516 -0.36 -23.281 1 96.81 172 PRO A C 1
ATOM 1284 O O . PRO A 1 172 ? 11.336 -0.548 -24.484 1 96.81 172 PRO A O 1
ATOM 1287 N N . ASP A 1 173 ? 12.578 -0.785 -22.688 1 95.94 173 ASP A N 1
ATOM 1288 C CA . ASP A 1 173 ? 13.641 -1.433 -23.438 1 95.94 173 ASP A CA 1
ATOM 1289 C C . ASP A 1 173 ? 13.344 -2.916 -23.656 1 95.94 173 ASP A C 1
ATOM 1291 O O . ASP A 1 173 ? 12.766 -3.564 -22.781 1 95.94 173 ASP A O 1
ATOM 1295 N N . PRO A 1 174 ? 13.742 -3.455 -24.766 1 95.06 174 PRO A N 1
ATOM 1296 C CA . PRO A 1 174 ? 13.492 -4.871 -25.031 1 95.06 174 PRO A CA 1
ATOM 1297 C C . PRO A 1 174 ? 14.078 -5.789 -23.953 1 95.06 174 PRO A C 1
ATOM 1299 O O . PRO A 1 174 ? 15.188 -5.539 -23.469 1 95.06 174 PRO A O 1
ATOM 1302 N N . GLY A 1 175 ? 13.289 -6.781 -23.547 1 95.38 175 GLY A N 1
ATOM 1303 C CA . GLY A 1 175 ? 13.672 -7.801 -22.578 1 95.38 175 GLY A CA 1
ATOM 1304 C C . GLY A 1 175 ? 13.109 -9.172 -22.906 1 95.38 175 GLY A C 1
ATOM 1305 O O . GLY A 1 175 ? 12.57 -9.383 -23.984 1 95.38 175 GLY A O 1
ATOM 1306 N N . PRO A 1 176 ? 13.305 -10.078 -22.031 1 95.69 176 PRO A N 1
ATOM 1307 C CA . PRO A 1 176 ? 12.891 -11.461 -22.266 1 95.69 176 PRO A CA 1
ATOM 1308 C C . PRO A 1 176 ? 11.383 -11.586 -22.516 1 95.69 176 PRO A C 1
ATOM 1310 O O . PRO A 1 176 ? 10.945 -12.516 -23.203 1 95.69 176 PRO A O 1
ATOM 1313 N N . PHE A 1 177 ? 10.609 -10.641 -21.938 1 97.75 177 PHE A N 1
ATOM 1314 C CA . PHE A 1 177 ? 9.164 -10.688 -22.141 1 97.75 177 PHE A CA 1
ATOM 1315 C C . PHE A 1 177 ? 8.633 -9.32 -22.531 1 97.75 177 PHE A C 1
ATOM 1317 O O . PHE A 1 177 ? 9.023 -8.305 -21.969 1 97.75 177 PHE A O 1
ATOM 1324 N N . ARG A 1 178 ? 7.805 -9.289 -23.578 1 97.94 178 ARG A N 1
ATOM 1325 C CA . ARG A 1 178 ? 7.004 -8.117 -23.906 1 97.94 178 ARG A CA 1
ATOM 1326 C C . ARG A 1 178 ? 5.637 -8.18 -23.234 1 97.94 178 ARG A C 1
ATOM 1328 O O . ARG A 1 178 ? 4.957 -9.203 -23.281 1 97.94 178 ARG A O 1
ATOM 1335 N N . ILE A 1 179 ? 5.332 -7.168 -22.5 1 98.31 179 ILE A N 1
ATOM 1336 C CA . ILE A 1 179 ? 4 -7.082 -21.906 1 98.31 179 ILE A CA 1
ATOM 1337 C C . ILE A 1 179 ? 3.01 -6.551 -22.938 1 98.31 179 ILE A C 1
ATOM 1339 O O . ILE A 1 179 ? 3.131 -5.414 -23.406 1 98.31 179 ILE A O 1
ATOM 1343 N N . LEU A 1 180 ? 1.993 -7.344 -23.25 1 98.62 180 LEU A N 1
ATOM 1344 C CA . LEU A 1 180 ? 1.041 -6.961 -24.281 1 98.62 180 LEU A CA 1
ATOM 1345 C C . LEU A 1 180 ? -0.173 -6.262 -23.672 1 98.62 180 LEU A C 1
ATOM 1347 O O . LEU A 1 180 ? -0.706 -5.316 -24.25 1 98.62 180 LEU A O 1
ATOM 1351 N N . SER A 1 181 ? -0.574 -6.766 -22.547 1 98.62 181 SER A N 1
ATOM 1352 C CA . SER A 1 181 ? -1.753 -6.18 -21.906 1 98.62 181 SER A CA 1
ATOM 1353 C C . SER A 1 181 ? -1.795 -6.496 -20.422 1 98.62 181 SER A C 1
ATOM 1355 O O . SER A 1 181 ? -1.146 -7.438 -19.953 1 98.62 181 SER A O 1
ATOM 1357 N N . THR A 1 182 ? -2.455 -5.68 -19.672 1 98.06 182 THR A N 1
ATOM 1358 C CA . THR A 1 182 ? -2.867 -5.922 -18.297 1 98.06 182 THR A CA 1
ATOM 1359 C C . THR A 1 182 ? -4.355 -5.637 -18.125 1 98.06 182 THR A C 1
ATOM 1361 O O . THR A 1 182 ? -4.922 -4.805 -18.828 1 98.06 182 THR A O 1
ATOM 1364 N N . SER A 1 183 ? -4.945 -6.363 -17.25 1 97.56 183 SER A N 1
ATOM 1365 C CA . SER A 1 183 ? -6.336 -6.156 -16.859 1 97.56 183 SER A CA 1
ATOM 1366 C C . SER A 1 183 ? -6.531 -6.406 -15.359 1 97.56 183 SER A C 1
ATOM 1368 O O . SER A 1 183 ? -5.957 -7.344 -14.805 1 97.56 183 SER A O 1
ATOM 1370 N N . VAL A 1 184 ? -7.266 -5.516 -14.727 1 95.44 184 VAL A N 1
ATOM 1371 C CA . VAL A 1 184 ? -7.59 -5.664 -13.312 1 95.44 184 VAL A CA 1
ATOM 1372 C C . VAL A 1 184 ? -9.086 -5.469 -13.102 1 95.44 184 VAL A C 1
ATOM 1374 O O . VAL A 1 184 ? -9.672 -4.508 -13.609 1 95.44 184 VAL A O 1
ATOM 1377 N N . VAL A 1 185 ? -9.672 -6.391 -12.398 1 94.75 185 VAL A N 1
ATOM 1378 C CA . VAL A 1 185 ? -11.086 -6.352 -12.062 1 94.75 185 VAL A CA 1
ATOM 1379 C C . VAL A 1 185 ? -11.266 -6.512 -10.555 1 94.75 185 VAL A C 1
ATOM 1381 O O . VAL A 1 185 ? -10.562 -7.301 -9.922 1 94.75 185 VAL A O 1
ATOM 1384 N N . THR A 1 186 ? -12.156 -5.738 -9.977 1 93.94 186 THR A N 1
ATOM 1385 C CA . THR A 1 186 ? -12.453 -5.836 -8.555 1 93.94 186 THR A CA 1
ATOM 1386 C C . THR A 1 186 ? -13.945 -6.031 -8.32 1 93.94 186 THR A C 1
ATOM 1388 O O . THR A 1 186 ? -14.773 -5.559 -9.102 1 93.94 186 THR A O 1
ATOM 1391 N N . ASP A 1 187 ? -14.281 -6.754 -7.379 1 93.94 187 ASP A N 1
ATOM 1392 C CA . ASP A 1 187 ? -15.648 -6.891 -6.879 1 93.94 187 ASP A CA 1
ATOM 1393 C C . ASP A 1 187 ? -15.703 -6.691 -5.367 1 93.94 187 ASP A C 1
ATOM 1395 O O . ASP A 1 187 ? -15.602 -7.652 -4.602 1 93.94 187 ASP A O 1
ATOM 1399 N N . ALA A 1 188 ? -15.961 -5.48 -4.984 1 91.06 188 ALA A N 1
ATOM 1400 C CA . ALA A 1 188 ? -15.883 -5.09 -3.58 1 91.06 188 ALA A CA 1
ATOM 1401 C C . ALA A 1 188 ? -16.984 -5.754 -2.76 1 91.06 188 ALA A C 1
ATOM 1403 O O . ALA A 1 188 ? -16.891 -5.816 -1.531 1 91.06 188 ALA A O 1
ATOM 1404 N N . HIS A 1 189 ? -17.969 -6.332 -3.428 1 88.94 189 HIS A N 1
ATOM 1405 C CA . HIS A 1 189 ? -19.031 -7.043 -2.725 1 88.94 189 HIS A CA 1
ATOM 1406 C C . HIS A 1 189 ? -18.484 -8.297 -2.047 1 88.94 189 HIS A C 1
ATOM 1408 O O . HIS A 1 189 ? -19.094 -8.805 -1.099 1 88.94 189 HIS A O 1
ATOM 1414 N N . LEU A 1 190 ? -17.406 -8.727 -2.52 1 91.5 190 LEU A N 1
ATOM 1415 C CA . LEU A 1 190 ? -16.859 -9.977 -2.016 1 91.5 190 LEU A CA 1
ATOM 1416 C C . LEU A 1 190 ? -15.867 -9.719 -0.887 1 91.5 190 LEU A C 1
ATOM 1418 O O . LEU A 1 190 ? -15.336 -10.664 -0.296 1 91.5 190 LEU A O 1
ATOM 1422 N N . GLU A 1 191 ? -15.68 -8.453 -0.536 1 90.81 191 GLU A N 1
ATOM 1423 C CA . GLU A 1 191 ? -14.703 -8.117 0.493 1 90.81 191 GLU A CA 1
ATOM 1424 C C . GLU A 1 191 ? -15.031 -8.812 1.813 1 90.81 191 GLU A C 1
ATOM 1426 O O . GLU A 1 191 ? -14.125 -9.258 2.525 1 90.81 191 GLU A O 1
ATOM 1431 N N . GLN A 1 192 ? -16.234 -9.039 2.139 1 91.19 192 GLN A N 1
ATOM 1432 C CA . GLN A 1 192 ? -16.672 -9.609 3.414 1 91.19 192 GLN A CA 1
ATOM 1433 C C . GLN A 1 192 ? -16.25 -11.07 3.537 1 91.19 192 GLN A C 1
ATOM 1435 O O . GLN A 1 192 ? -16.234 -11.625 4.637 1 91.19 192 GLN A O 1
ATOM 1440 N N . MET A 1 193 ? -15.938 -11.648 2.408 1 91.44 193 MET A N 1
ATOM 1441 C CA . MET A 1 193 ? -15.469 -13.031 2.445 1 91.44 193 MET A CA 1
ATOM 1442 C C . MET A 1 193 ? -14.234 -13.156 3.332 1 91.44 193 MET A C 1
ATOM 1444 O O . MET A 1 193 ? -14.047 -14.18 3.996 1 91.44 193 MET A O 1
ATOM 1448 N N . HIS A 1 194 ? -13.422 -12.125 3.336 1 91.31 194 HIS A N 1
ATOM 1449 C CA . HIS A 1 194 ? -12.172 -12.188 4.094 1 91.31 194 HIS A CA 1
ATOM 1450 C C . HIS A 1 194 ? -12.289 -11.398 5.398 1 91.31 194 HIS A C 1
ATOM 1452 O O . HIS A 1 194 ? -11.344 -11.367 6.188 1 91.31 194 HIS A O 1
ATOM 1458 N N . ARG A 1 195 ? -13.438 -10.805 5.637 1 91.5 195 ARG A N 1
ATOM 1459 C CA . ARG A 1 195 ? -13.688 -10.094 6.887 1 91.5 195 ARG A CA 1
ATOM 1460 C C . ARG A 1 195 ? -14.609 -10.898 7.793 1 91.5 195 ARG A C 1
ATOM 1462 O O . ARG A 1 195 ? -14.469 -10.867 9.016 1 91.5 195 ARG A O 1
ATOM 1469 N N . GLY A 1 196 ? -15.523 -11.641 7.137 1 91.75 196 GLY A N 1
ATOM 1470 C CA . GLY A 1 196 ? -16.594 -12.266 7.91 1 91.75 196 GLY A CA 1
ATOM 1471 C C . GLY A 1 196 ? -17.375 -11.273 8.758 1 91.75 196 GLY A C 1
ATOM 1472 O O . GLY A 1 196 ? -17.844 -10.258 8.25 1 91.75 196 GLY A O 1
ATOM 1473 N N . HIS A 1 197 ? -17.438 -11.57 10.055 1 89.44 197 HIS A N 1
ATOM 1474 C CA . HIS A 1 197 ? -18.156 -10.688 10.969 1 89.44 197 HIS A CA 1
ATOM 1475 C C . HIS A 1 197 ? -17.188 -9.938 11.883 1 89.44 197 HIS A C 1
ATOM 1477 O O . HIS A 1 197 ? -17.609 -9.352 12.883 1 89.44 197 HIS A O 1
ATOM 1483 N N . GLU A 1 198 ? -15.953 -10.023 11.453 1 87.69 198 GLU A N 1
ATOM 1484 C CA . GLU A 1 198 ? -14.953 -9.359 12.281 1 87.69 198 GLU A CA 1
ATOM 1485 C C . GLU A 1 198 ? -15.141 -7.844 12.266 1 87.69 198 GLU A C 1
ATOM 1487 O O . GLU A 1 198 ? -15.555 -7.277 11.25 1 87.69 198 GLU A O 1
ATOM 1492 N N . ARG A 1 199 ? -14.859 -7.199 13.398 1 85.12 199 ARG A N 1
ATOM 1493 C CA . ARG A 1 199 ? -14.812 -5.738 13.438 1 85.12 199 ARG A CA 1
ATOM 1494 C C . ARG A 1 199 ? -13.633 -5.207 12.633 1 85.12 199 ARG A C 1
ATOM 1496 O O . ARG A 1 199 ? -12.633 -5.902 12.453 1 85.12 199 ARG A O 1
ATOM 1503 N N . THR A 1 200 ? -13.766 -4.027 12.18 1 86.56 200 THR A N 1
ATOM 1504 C CA . THR A 1 200 ? -12.75 -3.441 11.32 1 86.56 200 THR A CA 1
ATOM 1505 C C . THR A 1 200 ? -11.562 -2.939 12.141 1 86.56 200 THR A C 1
ATOM 1507 O O . THR A 1 200 ? -10.523 -2.58 11.586 1 86.56 200 THR A O 1
ATOM 1510 N N . SER A 1 201 ? -11.734 -2.955 13.391 1 79.75 201 SER A N 1
ATOM 1511 C CA . SER A 1 201 ? -10.602 -2.533 14.211 1 79.75 201 SER A CA 1
ATOM 1512 C C . SER A 1 201 ? -9.562 -3.639 14.32 1 79.75 201 SER A C 1
ATOM 1514 O O . SER A 1 201 ? -9.906 -4.82 14.391 1 79.75 201 SER A O 1
ATOM 1516 N N . MET A 1 202 ? -8.312 -3.199 14.078 1 67.19 202 MET A N 1
ATOM 1517 C CA . MET A 1 202 ? -7.234 -4.18 14.188 1 67.19 202 MET A CA 1
ATOM 1518 C C . MET A 1 202 ? -7.293 -4.898 15.531 1 67.19 202 MET A C 1
ATOM 1520 O O . MET A 1 202 ? -7.406 -4.262 16.578 1 67.19 202 MET A O 1
ATOM 1524 N N . PRO A 1 203 ? -7.383 -6.199 15.359 1 62.03 203 PRO A N 1
ATOM 1525 C CA . PRO A 1 203 ? -7.203 -6.895 16.641 1 62.03 203 PRO A CA 1
ATOM 1526 C C . PRO A 1 203 ? -5.844 -6.617 17.266 1 62.03 203 PRO A C 1
ATOM 1528 O O . PRO A 1 203 ? -4.906 -6.207 16.578 1 62.03 203 PRO A O 1
ATOM 1531 N N . VAL A 1 204 ? -5.848 -6.555 18.578 1 59.69 204 VAL A N 1
ATOM 1532 C CA . VAL A 1 204 ? -4.582 -6.43 19.281 1 59.69 204 VAL A CA 1
ATOM 1533 C C . VAL A 1 204 ? -3.605 -7.496 18.781 1 59.69 204 VAL A C 1
ATOM 1535 O O . VAL A 1 204 ? -3.959 -8.672 18.688 1 59.69 204 VAL A O 1
ATOM 1538 N N . TYR A 1 205 ? -2.557 -6.918 18.156 1 55 205 TYR A N 1
ATOM 1539 C CA . TYR A 1 205 ? -1.442 -7.785 17.781 1 55 205 TYR A CA 1
ATOM 1540 C C . TYR A 1 205 ? -1.012 -8.656 18.969 1 55 205 TYR A C 1
ATOM 1542 O O . TYR A 1 205 ? -0.831 -8.156 20.078 1 55 205 TYR A O 1
ATOM 1550 N N . GLY A 1 206 ? -1.56 -9.914 19.062 1 54.12 206 GLY A N 1
ATOM 1551 C CA . GLY A 1 206 ? -1.15 -10.797 20.141 1 54.12 206 GLY A CA 1
ATOM 1552 C C . GLY A 1 206 ? -2.213 -11.812 20.516 1 54.12 206 GLY A C 1
ATOM 1553 O O . GLY A 1 206 ? -2.156 -12.406 21.594 1 54.12 206 GLY A O 1
ATOM 1554 N N . THR A 1 207 ? -3.162 -11.586 19.781 1 57.72 207 THR A N 1
ATOM 1555 C CA . THR A 1 207 ? -4.066 -12.672 20.141 1 57.72 207 THR A CA 1
ATOM 1556 C C . THR A 1 207 ? -3.391 -14.023 19.953 1 57.72 207 THR A C 1
ATOM 1558 O O . THR A 1 207 ? -2.459 -14.148 19.156 1 57.72 207 THR A O 1
ATOM 1561 N N . ALA A 1 208 ? -3.586 -14.875 20.906 1 61.94 208 ALA A N 1
ATOM 1562 C CA . ALA A 1 208 ? -2.977 -16.188 21.062 1 61.94 208 ALA A CA 1
ATOM 1563 C C . ALA A 1 208 ? -3.156 -17.031 19.797 1 61.94 208 ALA A C 1
ATOM 1565 O O . ALA A 1 208 ? -2.291 -17.844 19.453 1 61.94 208 ALA A O 1
ATOM 1566 N N . ASP A 1 209 ? -4.094 -16.625 18.891 1 79.31 209 ASP A N 1
ATOM 1567 C CA . ASP A 1 209 ? -4.336 -17.578 17.812 1 79.31 209 ASP A CA 1
ATOM 1568 C C . ASP A 1 209 ? -4.062 -16.953 16.438 1 79.31 209 ASP A C 1
ATOM 1570 O O . ASP A 1 209 ? -4.309 -15.766 16.25 1 79.31 209 ASP A O 1
ATOM 1574 N N . PRO A 1 210 ? -3.49 -17.703 15.477 1 87.5 210 PRO A N 1
ATOM 1575 C CA . PRO A 1 210 ? -3.297 -17.25 14.102 1 87.5 210 PRO A CA 1
ATOM 1576 C C . PRO A 1 210 ? -4.602 -16.812 13.438 1 87.5 210 PRO A C 1
ATOM 1578 O O . PRO A 1 210 ? -5.684 -17.172 13.906 1 87.5 210 PRO A O 1
ATOM 1581 N N . ILE A 1 211 ? -4.484 -16 12.438 1 87.56 211 ILE A N 1
ATOM 1582 C CA . ILE A 1 211 ? -5.625 -15.578 11.633 1 87.56 211 ILE A CA 1
ATOM 1583 C C . ILE A 1 211 ? -6.434 -16.797 11.203 1 87.56 211 ILE A C 1
ATOM 1585 O O . ILE A 1 211 ? -5.863 -17.828 10.82 1 87.56 211 ILE A O 1
ATOM 1589 N N . ASP A 1 212 ? -7.711 -16.734 11.344 1 91.12 212 ASP A N 1
ATOM 1590 C CA . ASP A 1 212 ? -8.602 -17.828 10.953 1 91.12 212 ASP A CA 1
ATOM 1591 C C . ASP A 1 212 ? -9.5 -17.422 9.797 1 91.12 212 ASP A C 1
ATOM 1593 O O . ASP A 1 212 ? -10.672 -17.078 9.992 1 91.12 212 ASP A O 1
ATOM 1597 N N . LEU A 1 213 ? -8.969 -17.516 8.586 1 93.19 213 LEU A N 1
ATOM 1598 C CA . LEU A 1 213 ? -9.727 -17.156 7.391 1 93.19 213 LEU A CA 1
ATOM 1599 C C . LEU A 1 213 ? -10.906 -18.109 7.195 1 93.19 213 LEU A C 1
ATOM 1601 O O . LEU A 1 213 ? -11.93 -17.719 6.625 1 93.19 213 LEU A O 1
ATOM 1605 N N . ARG A 1 214 ? -10.82 -19.328 7.652 1 93.88 214 ARG A N 1
ATOM 1606 C CA . ARG A 1 214 ? -11.93 -20.281 7.586 1 93.88 214 ARG A CA 1
ATOM 1607 C C . ARG A 1 214 ? -13.141 -19.75 8.344 1 93.88 214 ARG A C 1
ATOM 1609 O O . ARG A 1 214 ? -14.266 -19.812 7.844 1 93.88 214 ARG A O 1
ATOM 1616 N N . ALA A 1 215 ? -12.836 -19.297 9.531 1 93.5 215 ALA A N 1
ATOM 1617 C CA . ALA A 1 215 ? -13.906 -18.719 10.336 1 93.5 215 ALA A CA 1
ATOM 1618 C C . ALA A 1 215 ? -14.508 -17.5 9.656 1 93.5 215 ALA A C 1
ATOM 1620 O O . ALA A 1 215 ? -15.719 -17.266 9.711 1 93.5 215 ALA A O 1
ATOM 1621 N N . ARG A 1 216 ? -13.656 -16.703 9.047 1 93.19 216 ARG A N 1
ATOM 1622 C CA . ARG A 1 216 ? -14.141 -15.508 8.367 1 93.19 216 ARG A CA 1
ATOM 1623 C C . ARG A 1 216 ? -15.023 -15.875 7.18 1 93.19 216 ARG A C 1
ATOM 1625 O O . ARG A 1 216 ? -16.078 -15.266 6.98 1 93.19 216 ARG A O 1
ATOM 1632 N N . VAL A 1 217 ? -14.609 -16.828 6.406 1 93.06 217 VAL A N 1
ATOM 1633 C CA . VAL A 1 217 ? -15.43 -17.328 5.305 1 93.06 217 VAL A CA 1
ATOM 1634 C C . VAL A 1 217 ? -16.766 -17.844 5.84 1 93.06 217 VAL A C 1
ATOM 1636 O O . VAL A 1 217 ? -17.812 -17.641 5.223 1 93.06 217 VAL A O 1
ATOM 1639 N N . GLY A 1 218 ? -16.719 -18.562 6.965 1 93.69 218 GLY A N 1
ATOM 1640 C CA . GLY A 1 218 ? -17.953 -18.984 7.617 1 93.69 218 GLY A CA 1
ATOM 1641 C C . GLY A 1 218 ? -18.891 -17.828 7.922 1 93.69 218 GLY A C 1
ATOM 1642 O O . GLY A 1 218 ? -20.109 -17.953 7.738 1 93.69 218 GLY A O 1
ATOM 1643 N N . GLY A 1 219 ? -18.312 -16.781 8.422 1 92.75 219 GLY A N 1
ATOM 1644 C CA . GLY A 1 219 ? -19.109 -15.594 8.672 1 92.75 219 GLY A CA 1
ATOM 1645 C C . GLY A 1 219 ? -19.766 -15.039 7.422 1 92.75 219 GLY A C 1
ATOM 1646 O O . GLY A 1 219 ? -20.922 -14.641 7.445 1 92.75 219 GLY A O 1
ATOM 1647 N N . PHE A 1 220 ? -19.016 -15 6.367 1 92.44 220 PHE A N 1
ATOM 1648 C CA . PHE A 1 220 ? -19.547 -14.555 5.082 1 92.44 220 PHE A CA 1
ATOM 1649 C C . PHE A 1 220 ? -20.734 -15.414 4.66 1 92.44 220 PHE A C 1
ATOM 1651 O O . PHE A 1 220 ? -21.766 -14.883 4.219 1 92.44 220 PHE A O 1
ATOM 1658 N N . THR A 1 221 ? -20.672 -16.703 4.793 1 93.06 221 THR A N 1
ATOM 1659 C CA . THR A 1 221 ? -21.672 -17.625 4.289 1 93.06 221 THR A CA 1
ATOM 1660 C C . THR A 1 221 ? -22.922 -17.609 5.164 1 93.06 221 THR A C 1
ATOM 1662 O O . THR A 1 221 ? -23.922 -18.234 4.824 1 93.06 221 THR A O 1
ATOM 1665 N N . GLU A 1 222 ? -22.844 -16.938 6.27 1 93.31 222 GLU A N 1
ATOM 1666 C CA . GLU A 1 222 ? -24.031 -16.75 7.09 1 93.31 222 GLU A CA 1
ATOM 1667 C C . GLU A 1 222 ? -24.984 -15.727 6.469 1 93.31 222 GLU A C 1
ATOM 1669 O O . GLU A 1 222 ? -26.188 -15.758 6.707 1 93.31 222 GLU A O 1
ATOM 1674 N N . THR A 1 223 ? -24.344 -14.836 5.664 1 90 223 THR A N 1
ATOM 1675 C CA . THR A 1 223 ? -25.172 -13.742 5.152 1 90 223 THR A CA 1
ATOM 1676 C C . THR A 1 223 ? -25.188 -13.75 3.625 1 90 223 THR A C 1
ATOM 1678 O O . THR A 1 223 ? -26 -13.07 3.002 1 90 223 THR A O 1
ATOM 1681 N N . HIS A 1 224 ? -24.297 -14.5 3.027 1 90.56 224 HIS A N 1
ATOM 1682 C CA . HIS A 1 224 ? -24.219 -14.625 1.576 1 90.56 224 HIS A CA 1
ATOM 1683 C C . HIS A 1 224 ? -24.156 -16.094 1.151 1 90.56 224 HIS A C 1
ATOM 1685 O O . HIS A 1 224 ? -23.688 -16.938 1.906 1 90.56 224 HIS A O 1
ATOM 1691 N N . SER A 1 225 ? -24.594 -16.359 0.009 1 91.19 225 SER A N 1
ATOM 1692 C CA . SER A 1 225 ? -24.5 -17.719 -0.51 1 91.19 225 SER A CA 1
ATOM 1693 C C . SER A 1 225 ? -23.109 -17.984 -1.103 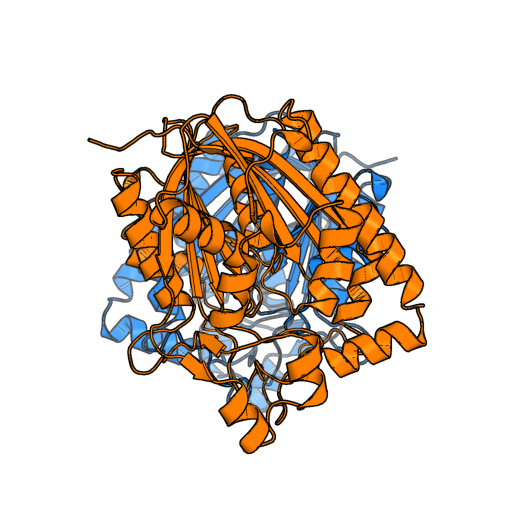1 91.19 225 SER A C 1
ATOM 1695 O O . SER A 1 225 ? -22.547 -17.125 -1.783 1 91.19 225 SER A O 1
ATOM 1697 N N . ILE A 1 226 ? -22.641 -19.125 -0.826 1 89.62 226 ILE A N 1
ATOM 1698 C CA . ILE A 1 226 ? -21.375 -19.547 -1.402 1 89.62 226 ILE A CA 1
ATOM 1699 C C . ILE A 1 226 ? -21.484 -19.609 -2.924 1 89.62 226 ILE A C 1
ATOM 1701 O O . ILE A 1 226 ? -20.516 -19.375 -3.641 1 89.62 226 ILE A O 1
ATOM 1705 N N . ASP A 1 227 ? -22.656 -19.875 -3.404 1 91.81 227 ASP A N 1
ATOM 1706 C CA . ASP A 1 227 ? -22.906 -19.922 -4.84 1 91.81 227 ASP A CA 1
ATOM 1707 C C . ASP A 1 227 ? -22.75 -18.531 -5.465 1 91.81 227 ASP A C 1
ATOM 1709 O O . ASP A 1 227 ? -22.312 -18.406 -6.605 1 91.81 227 ASP A O 1
ATOM 1713 N N . GLU A 1 228 ? -23.141 -17.656 -4.703 1 91.19 228 GLU A N 1
ATOM 1714 C CA . GLU A 1 228 ? -22.938 -16.281 -5.16 1 91.19 228 GLU A CA 1
ATOM 1715 C C . GLU A 1 228 ? -21.453 -15.961 -5.355 1 91.19 228 GLU A C 1
ATOM 1717 O O . GLU A 1 228 ? -21.078 -15.336 -6.34 1 91.19 228 GLU A O 1
ATOM 1722 N N . PHE A 1 229 ? -20.75 -16.422 -4.391 1 92.88 229 PHE A N 1
ATOM 1723 C CA . PHE A 1 229 ? -19.312 -16.234 -4.5 1 92.88 229 PHE A CA 1
ATOM 1724 C C . PHE A 1 229 ? -18.766 -16.859 -5.777 1 92.88 229 PHE A C 1
ATOM 1726 O O . PHE A 1 229 ? -18.047 -16.219 -6.543 1 92.88 229 PHE A O 1
ATOM 1733 N N . TRP A 1 230 ? -19.094 -18.094 -6.039 1 94.56 230 TRP A N 1
ATOM 1734 C CA . TRP A 1 230 ? -18.562 -18.828 -7.18 1 94.56 230 TRP A CA 1
ATOM 1735 C C . TRP A 1 230 ? -18.984 -18.172 -8.492 1 94.56 230 TRP A C 1
ATOM 1737 O O . TRP A 1 230 ? -18.172 -18.078 -9.422 1 94.56 230 TRP A O 1
ATOM 1747 N N . SER A 1 231 ? -20.188 -17.719 -8.508 1 95.56 231 SER A N 1
ATOM 1748 C CA . SER A 1 231 ? -20.688 -17.062 -9.711 1 95.56 231 SER A CA 1
ATOM 1749 C C . SER A 1 231 ? -19.953 -15.742 -9.961 1 95.56 231 SER A C 1
ATOM 1751 O O . SER A 1 231 ? -19.562 -15.453 -11.094 1 95.56 231 SER A O 1
ATOM 1753 N N . ARG A 1 232 ? -19.781 -14.977 -8.977 1 94.69 232 ARG A N 1
ATOM 1754 C CA . ARG A 1 232 ? -19.109 -13.688 -9.094 1 94.69 232 ARG A CA 1
ATOM 1755 C C . ARG A 1 232 ? -17.625 -13.867 -9.43 1 94.69 232 ARG A C 1
ATOM 1757 O O . ARG A 1 232 ? -17.078 -13.117 -10.242 1 94.69 232 ARG A O 1
ATOM 1764 N N . ASN A 1 233 ? -17 -14.828 -8.734 1 95.44 233 ASN A N 1
ATOM 1765 C CA . ASN A 1 233 ? -15.602 -15.141 -9.047 1 95.44 233 ASN A CA 1
ATOM 1766 C C . ASN A 1 233 ? -15.43 -15.516 -10.516 1 95.44 233 ASN A C 1
ATOM 1768 O O . ASN A 1 233 ? -14.531 -15 -11.188 1 95.44 233 ASN A O 1
ATOM 1772 N N . ALA A 1 234 ? -16.266 -16.438 -10.977 1 97.06 234 ALA A N 1
ATOM 1773 C CA . ALA A 1 234 ? -16.188 -16.891 -12.359 1 97.06 234 ALA A CA 1
ATOM 1774 C C . ALA A 1 234 ? -16.359 -15.734 -13.336 1 97.06 234 ALA A C 1
ATOM 1776 O O . ALA A 1 234 ? -15.609 -15.617 -14.305 1 97.06 234 ALA A O 1
ATOM 1777 N N . ALA A 1 235 ? -17.328 -14.93 -13.078 1 96.56 235 ALA A N 1
ATOM 1778 C CA . ALA A 1 235 ? -17.625 -13.805 -13.961 1 96.56 235 ALA A CA 1
ATOM 1779 C C . ALA A 1 235 ? -16.453 -12.812 -13.977 1 96.56 235 ALA A C 1
ATOM 1781 O O . ALA A 1 235 ? -16.062 -12.336 -15.039 1 96.56 235 ALA A O 1
ATOM 1782 N N . ALA A 1 236 ? -15.938 -12.523 -12.836 1 96.19 236 ALA A N 1
ATOM 1783 C CA . ALA A 1 236 ? -14.891 -11.516 -12.711 1 96.19 236 ALA A CA 1
ATOM 1784 C C . ALA A 1 236 ? -13.586 -11.992 -13.352 1 96.19 236 ALA A C 1
ATOM 1786 O O . ALA A 1 236 ? -12.953 -11.25 -14.102 1 96.19 236 ALA A O 1
ATOM 1787 N N . LEU A 1 237 ? -13.211 -13.227 -13.039 1 97.75 237 LEU A N 1
ATOM 1788 C CA . LEU A 1 237 ? -11.969 -13.75 -13.602 1 97.75 237 LEU A CA 1
ATOM 1789 C C . LEU A 1 237 ? -12.07 -13.883 -15.117 1 97.75 237 LEU A C 1
ATOM 1791 O O . LEU A 1 237 ? -11.125 -13.562 -15.844 1 97.75 237 LEU A O 1
ATOM 1795 N N . SER A 1 238 ? -13.195 -14.352 -15.555 1 97.94 238 SER A N 1
ATOM 1796 C CA . SER A 1 238 ? -13.406 -14.469 -17 1 97.94 238 SER A CA 1
ATOM 1797 C C . SER A 1 238 ? -13.32 -13.117 -17.688 1 97.94 238 SER A C 1
ATOM 1799 O O . SER A 1 238 ? -12.648 -12.977 -18.703 1 97.94 238 SER A O 1
ATOM 1801 N N . ARG A 1 239 ? -13.977 -12.164 -17.125 1 97.44 239 ARG A N 1
ATOM 1802 C CA . ARG A 1 239 ? -13.938 -10.812 -17.672 1 97.44 239 ARG A CA 1
ATOM 1803 C C . ARG A 1 239 ? -12.508 -10.273 -17.703 1 97.44 239 ARG A C 1
ATOM 1805 O O . ARG A 1 239 ? -12.086 -9.664 -18.688 1 97.44 239 ARG A O 1
ATOM 1812 N N . CYS A 1 240 ? -11.812 -10.477 -16.641 1 97.62 240 CYS A N 1
ATOM 1813 C CA . CYS A 1 240 ? -10.438 -10 -16.516 1 97.62 240 CYS A CA 1
ATOM 1814 C C . CYS A 1 240 ? -9.555 -10.625 -17.594 1 97.62 240 CYS A C 1
ATOM 1816 O O . CYS A 1 240 ? -8.812 -9.922 -18.281 1 97.62 240 CYS A O 1
ATOM 1818 N N . ALA A 1 241 ? -9.648 -11.93 -17.734 1 98.56 241 ALA A N 1
ATOM 1819 C CA . ALA A 1 241 ? -8.836 -12.664 -18.703 1 98.56 241 ALA A CA 1
ATOM 1820 C C . ALA A 1 241 ? -9.227 -12.297 -20.125 1 98.56 241 ALA A C 1
ATOM 1822 O O . ALA A 1 241 ? -8.359 -12.086 -20.984 1 98.56 241 ALA A O 1
ATOM 1823 N N . GLU A 1 242 ? -10.5 -12.18 -20.391 1 98.31 242 GLU A N 1
ATOM 1824 C CA . GLU A 1 242 ? -10.969 -11.852 -21.734 1 98.31 242 GLU A CA 1
ATOM 1825 C C . GLU A 1 242 ? -10.547 -10.445 -22.141 1 98.31 242 GLU A C 1
ATOM 1827 O O . GLU A 1 242 ? -10.18 -10.211 -23.297 1 98.31 242 GLU A O 1
ATOM 1832 N N . THR A 1 243 ? -10.625 -9.57 -21.219 1 98.19 243 THR A N 1
ATOM 1833 C CA . THR A 1 243 ? -10.18 -8.203 -21.484 1 98.19 243 THR A CA 1
ATOM 1834 C C . THR A 1 243 ? -8.688 -8.18 -21.828 1 98.19 243 THR A C 1
ATOM 1836 O O . THR A 1 243 ? -8.273 -7.527 -22.781 1 98.19 243 THR A O 1
ATOM 1839 N N . ALA A 1 244 ? -7.914 -8.891 -21.016 1 98.56 244 ALA A N 1
ATOM 1840 C CA . ALA A 1 244 ? -6.477 -8.945 -21.266 1 98.56 244 ALA A CA 1
ATOM 1841 C C . ALA A 1 244 ? -6.188 -9.57 -22.625 1 98.56 244 ALA A C 1
ATOM 1843 O O . ALA A 1 244 ? -5.344 -9.062 -23.375 1 98.56 244 ALA A O 1
ATOM 1844 N N . LEU A 1 245 ? -6.848 -10.641 -22.953 1 98.69 245 LEU A N 1
ATOM 1845 C CA . LEU A 1 245 ? -6.676 -11.305 -24.234 1 98.69 245 LEU A CA 1
ATOM 1846 C C . LEU A 1 245 ? -7.062 -10.375 -25.375 1 98.69 245 LEU A C 1
ATOM 1848 O O . LEU A 1 245 ? -6.316 -10.242 -26.359 1 98.69 245 LEU A O 1
ATOM 1852 N N . GLY A 1 246 ? -8.211 -9.758 -25.266 1 98.62 246 GLY A N 1
ATOM 1853 C CA . GLY A 1 246 ? -8.664 -8.82 -26.281 1 98.62 246 GLY A CA 1
ATOM 1854 C C . GLY A 1 246 ? -7.691 -7.676 -26.516 1 98.62 246 GLY A C 1
ATOM 1855 O O . GLY A 1 246 ? -7.332 -7.379 -27.656 1 98.62 246 GLY A O 1
ATOM 1856 N N . ASP A 1 247 ? -7.258 -7.07 -25.422 1 98.19 247 ASP A N 1
ATOM 1857 C CA . ASP A 1 247 ? -6.324 -5.945 -25.5 1 98.19 247 ASP A CA 1
ATOM 1858 C C . ASP A 1 247 ? -5 -6.375 -26.125 1 98.19 247 ASP A C 1
ATOM 1860 O O . ASP A 1 247 ? -4.344 -5.582 -26.797 1 98.19 247 ASP A O 1
ATOM 1864 N N . ALA A 1 248 ? -4.645 -7.621 -25.906 1 98.31 248 ALA A N 1
ATOM 1865 C CA . ALA A 1 248 ? -3.393 -8.156 -26.453 1 98.31 248 ALA A CA 1
ATOM 1866 C C . ALA A 1 248 ? -3.58 -8.672 -27.875 1 98.31 248 ALA A C 1
ATOM 1868 O O . ALA A 1 248 ? -2.627 -9.141 -28.5 1 98.31 248 ALA A O 1
ATOM 1869 N N . ALA A 1 249 ? -4.785 -8.617 -28.406 1 97.75 249 ALA A N 1
ATOM 1870 C CA . ALA A 1 249 ? -5.109 -9.227 -29.703 1 97.75 249 ALA A CA 1
ATOM 1871 C C . ALA A 1 249 ? -4.656 -10.68 -29.75 1 97.75 249 ALA A C 1
ATOM 1873 O O . ALA A 1 249 ? -3.971 -11.094 -30.688 1 97.75 249 ALA A O 1
ATOM 1874 N N . THR A 1 250 ? -4.941 -11.344 -28.719 1 98 250 THR A N 1
ATOM 1875 C CA . THR A 1 250 ? -4.555 -12.734 -28.531 1 98 250 THR A CA 1
ATOM 1876 C C . THR A 1 250 ? -5.789 -13.617 -28.328 1 98 250 THR A C 1
ATOM 1878 O O . THR A 1 250 ? -6.719 -13.227 -27.609 1 98 250 THR A O 1
ATOM 1881 N N . HIS A 1 251 ? -5.781 -14.734 -28.984 1 97.62 251 HIS A N 1
ATOM 1882 C CA . HIS A 1 251 ? -6.844 -15.711 -28.766 1 97.62 251 HIS A CA 1
ATOM 1883 C C . HIS A 1 251 ? -6.508 -16.641 -27.594 1 97.62 251 HIS A C 1
ATOM 1885 O O . HIS A 1 251 ? -5.332 -16.875 -27.312 1 97.62 251 HIS A O 1
ATOM 1891 N N . HIS A 1 252 ? -7.562 -17.125 -27.031 1 97.81 252 HIS A N 1
ATOM 1892 C CA . HIS A 1 252 ? -7.441 -18.031 -25.891 1 97.81 252 HIS A CA 1
ATOM 1893 C C . HIS A 1 252 ? -6.508 -19.188 -26.219 1 97.81 252 HIS A C 1
ATOM 1895 O O . HIS A 1 252 ? -5.645 -19.547 -25.406 1 97.81 252 HIS A O 1
ATOM 1901 N N . GLY A 1 253 ? -6.602 -19.75 -27.375 1 96.88 253 GLY A N 1
ATOM 1902 C CA . GLY A 1 253 ? -5.82 -20.891 -27.812 1 96.88 253 GLY A CA 1
ATOM 1903 C C . GLY A 1 253 ? -4.367 -20.562 -28.078 1 96.88 253 GLY A C 1
ATOM 1904 O O . GLY A 1 253 ? -3.527 -21.453 -28.188 1 96.88 253 GLY A O 1
ATOM 1905 N N . ASP A 1 254 ? -4.02 -19.297 -28.109 1 97.5 254 ASP A N 1
ATOM 1906 C CA . ASP A 1 254 ? -2.656 -18.859 -28.391 1 97.5 254 ASP A CA 1
ATOM 1907 C C . ASP A 1 254 ? -1.8 -18.875 -27.125 1 97.5 254 ASP A C 1
ATOM 1909 O O . ASP A 1 254 ? -0.573 -18.781 -27.203 1 97.5 254 ASP A O 1
ATOM 1913 N N . ILE A 1 255 ? -2.432 -19.031 -25.984 1 98.56 255 ILE A N 1
ATOM 1914 C CA . ILE A 1 255 ? -1.688 -19.016 -24.734 1 98.56 255 ILE A CA 1
ATOM 1915 C C . ILE A 1 255 ? -0.996 -20.359 -24.516 1 98.56 255 ILE A C 1
ATOM 1917 O O . ILE A 1 255 ? -1.656 -21.391 -24.422 1 98.56 255 ILE A O 1
ATOM 1921 N N . ALA A 1 256 ? 0.292 -20.297 -24.406 1 97.94 256 ALA A N 1
ATOM 1922 C CA . ALA A 1 256 ? 1.094 -21.5 -24.25 1 97.94 256 ALA A CA 1
ATOM 1923 C C . ALA A 1 256 ? 1.023 -22.016 -22.812 1 97.94 256 ALA A C 1
ATOM 1925 O O . ALA A 1 256 ? 1.017 -23.219 -22.562 1 97.94 256 ALA A O 1
ATOM 1926 N N . THR A 1 257 ? 1.064 -21.172 -21.922 1 98.19 257 THR A N 1
ATOM 1927 C CA . THR A 1 257 ? 1.023 -21.516 -20.516 1 98.19 257 THR A CA 1
ATOM 1928 C C . THR A 1 257 ? 0.228 -20.469 -19.719 1 98.19 257 THR A C 1
ATOM 1930 O O . THR A 1 257 ? 0.361 -19.266 -19.953 1 98.19 257 THR A O 1
ATOM 1933 N N . TRP A 1 258 ? -0.646 -20.969 -18.859 1 98.31 258 TRP A N 1
ATOM 1934 C CA . TRP A 1 258 ? -1.378 -20.125 -17.906 1 98.31 258 TRP A CA 1
ATOM 1935 C C . TRP A 1 258 ? -0.749 -20.203 -16.516 1 98.31 258 TRP A C 1
ATOM 1937 O O . TRP A 1 258 ? -0.755 -21.266 -15.891 1 98.31 258 TRP A O 1
ATOM 1947 N N . ILE A 1 259 ? -0.203 -19.125 -16.062 1 98.19 259 ILE A N 1
ATOM 1948 C CA . ILE A 1 259 ? 0.28 -19.062 -14.688 1 98.19 259 ILE A CA 1
ATOM 1949 C C . ILE A 1 259 ? -0.858 -18.656 -13.75 1 98.19 259 ILE A C 1
ATOM 1951 O O . ILE A 1 259 ? -1.323 -17.516 -13.797 1 98.19 259 ILE A O 1
ATOM 1955 N N . VAL A 1 260 ? -1.306 -19.562 -12.953 1 97.69 260 VAL A N 1
ATOM 1956 C CA . VAL A 1 260 ? -2.396 -19.359 -12.008 1 97.69 260 VAL A CA 1
ATOM 1957 C C . VAL A 1 260 ? -1.862 -19.438 -10.578 1 97.69 260 VAL A C 1
ATOM 1959 O O . VAL A 1 260 ? -0.75 -19.922 -10.352 1 97.69 260 VAL A O 1
ATOM 1962 N N . PRO A 1 261 ? -2.611 -18.875 -9.602 1 97 261 PRO A N 1
ATOM 1963 C CA . PRO A 1 261 ? -2.168 -18.984 -8.211 1 97 261 PRO A CA 1
ATOM 1964 C C . PRO A 1 261 ? -1.951 -20.438 -7.777 1 97 261 PRO A C 1
ATOM 1966 O O . PRO A 1 261 ? -2.689 -21.328 -8.203 1 97 261 PRO A O 1
ATOM 1969 N N . ASN A 1 262 ? -1.032 -20.656 -6.875 1 97.25 262 ASN A N 1
ATOM 1970 C CA . ASN A 1 262 ? -0.75 -21.984 -6.355 1 97.25 262 ASN A CA 1
ATOM 1971 C C . ASN A 1 262 ? -1.803 -22.438 -5.344 1 97.25 262 ASN A C 1
ATOM 1973 O O . ASN A 1 262 ? -1.491 -22.641 -4.172 1 97.25 262 ASN A O 1
ATOM 1977 N N . PHE A 1 263 ? -3.012 -22.656 -5.793 1 96.56 263 PHE A N 1
ATOM 1978 C CA . PHE A 1 263 ? -4.105 -23.141 -4.961 1 96.56 263 PHE A CA 1
ATOM 1979 C C . PHE A 1 263 ? -4.137 -24.672 -4.934 1 96.56 263 PHE A C 1
ATOM 1981 O O . PHE A 1 263 ? -3.432 -25.328 -5.703 1 96.56 263 PHE A O 1
ATOM 1988 N N . GLY A 1 264 ? -4.914 -25.188 -3.992 1 96.25 264 GLY A N 1
ATOM 1989 C CA . GLY A 1 264 ? -5.172 -26.625 -4.004 1 96.25 264 GLY A CA 1
ATOM 1990 C C . GLY A 1 264 ? -6.02 -27.062 -5.18 1 96.25 264 GLY A C 1
ATOM 1991 O O . GLY A 1 264 ? -6.688 -26.25 -5.816 1 96.25 264 GLY A O 1
ATOM 1992 N N . ASN A 1 265 ? -5.992 -28.344 -5.406 1 96.06 265 ASN A N 1
ATOM 1993 C CA . ASN A 1 265 ? -6.578 -28.906 -6.617 1 96.06 265 ASN A CA 1
ATOM 1994 C C . ASN A 1 265 ? -8.047 -28.516 -6.762 1 96.06 265 ASN A C 1
ATOM 1996 O O . ASN A 1 265 ? -8.469 -28.031 -7.816 1 96.06 265 ASN A O 1
ATOM 2000 N N . VAL A 1 266 ? -8.836 -28.672 -5.773 1 96.06 266 VAL A N 1
ATOM 2001 C CA . VAL A 1 266 ? -10.273 -28.422 -5.852 1 96.06 266 VAL A CA 1
ATOM 2002 C C . VAL A 1 266 ? -10.523 -26.922 -6.012 1 96.06 266 VAL A C 1
ATOM 2004 O O . VAL A 1 266 ? -11.32 -26.516 -6.855 1 96.06 266 VAL A O 1
ATOM 2007 N N . LEU A 1 267 ? -9.812 -26.203 -5.207 1 95.06 267 LEU A N 1
ATOM 2008 C CA . LEU A 1 267 ? -9.969 -24.75 -5.266 1 95.06 267 LEU A CA 1
ATOM 2009 C C . LEU A 1 267 ? -9.5 -24.203 -6.613 1 95.06 267 LEU A C 1
ATOM 2011 O O . LEU A 1 267 ? -10.133 -23.312 -7.184 1 95.06 267 LEU A O 1
ATOM 2015 N N . LEU A 1 268 ? -8.43 -24.719 -7.051 1 96.44 268 LEU A N 1
ATOM 2016 C CA . LEU A 1 268 ? -7.879 -24.297 -8.336 1 96.44 268 LEU A CA 1
ATOM 2017 C C . LEU A 1 268 ? -8.859 -24.578 -9.469 1 96.44 268 LEU A C 1
ATOM 2019 O O . LEU A 1 268 ? -9.047 -23.75 -10.352 1 96.44 268 LEU A O 1
ATOM 2023 N N . ARG A 1 269 ? -9.406 -25.703 -9.484 1 96.81 269 ARG A N 1
ATOM 2024 C CA . ARG A 1 269 ? -10.383 -26.078 -10.5 1 96.81 269 ARG A CA 1
ATOM 2025 C C . ARG A 1 269 ? -11.57 -25.125 -10.508 1 96.81 269 ARG A C 1
ATOM 2027 O O . ARG A 1 269 ? -11.938 -24.594 -11.562 1 96.81 269 ARG A O 1
ATOM 2034 N N . LYS A 1 270 ? -12.125 -24.859 -9.375 1 95.31 270 LYS A N 1
ATOM 2035 C CA . LYS A 1 270 ? -13.336 -24.062 -9.266 1 95.31 270 LYS A CA 1
ATOM 2036 C C . LYS A 1 270 ? -13.047 -22.578 -9.508 1 95.31 270 LYS A C 1
ATOM 2038 O O . LYS A 1 270 ? -13.836 -21.891 -10.141 1 95.31 270 LYS A O 1
ATOM 2043 N N . GLN A 1 271 ? -11.898 -22.125 -9.055 1 95.38 271 GLN A N 1
ATOM 2044 C CA . GLN A 1 271 ? -11.617 -20.688 -9.07 1 95.38 271 GLN A CA 1
ATOM 2045 C C . GLN A 1 271 ? -10.945 -20.281 -10.375 1 95.38 271 GLN A C 1
ATOM 2047 O O . GLN A 1 271 ? -11.039 -19.125 -10.789 1 95.38 271 GLN A O 1
ATOM 2052 N N . CYS A 1 272 ? -10.25 -21.25 -10.977 1 97.38 272 CYS A N 1
ATOM 2053 C CA . CYS A 1 272 ? -9.438 -20.812 -12.109 1 97.38 272 CYS A CA 1
ATOM 2054 C C . CYS A 1 272 ? -9.734 -21.656 -13.344 1 97.38 272 CYS A C 1
ATOM 2056 O O . CYS A 1 272 ? -10.117 -21.125 -14.391 1 97.38 272 CYS A O 1
ATOM 2058 N N . PHE A 1 273 ? -9.656 -23 -13.266 1 98.12 273 PHE A N 1
ATOM 2059 C CA . PHE A 1 273 ? -9.75 -23.844 -14.453 1 98.12 273 PHE A CA 1
ATOM 2060 C C . PHE A 1 273 ? -11.117 -23.703 -15.109 1 98.12 273 PHE A C 1
ATOM 2062 O O . PHE A 1 273 ? -11.203 -23.484 -16.328 1 98.12 273 PHE A O 1
ATOM 2069 N N . GLU A 1 274 ? -12.133 -23.797 -14.344 1 97.81 274 GLU A N 1
ATOM 2070 C CA . GLU A 1 274 ? -13.484 -23.734 -14.883 1 97.81 274 GLU A CA 1
ATOM 2071 C C . GLU A 1 274 ? -13.789 -22.375 -15.477 1 97.81 274 GLU A C 1
ATOM 2073 O O . GLU A 1 274 ? -14.141 -22.266 -16.656 1 97.81 274 GLU A O 1
ATOM 2078 N N . PRO A 1 275 ? -13.523 -21.312 -14.727 1 97.38 275 PRO A N 1
ATOM 2079 C CA . PRO A 1 275 ? -13.82 -19.984 -15.289 1 97.38 275 PRO A CA 1
ATOM 2080 C C . PRO A 1 275 ? -12.977 -19.672 -16.516 1 97.38 275 PRO A C 1
ATOM 2082 O O . PRO A 1 275 ? -13.438 -18.969 -17.422 1 97.38 275 PRO A O 1
ATOM 2085 N N . LEU A 1 276 ? -11.758 -20.125 -16.562 1 98.19 276 LEU A N 1
ATOM 2086 C CA . LEU A 1 276 ? -10.828 -19.781 -17.625 1 98.19 276 LEU A CA 1
ATOM 2087 C C . LEU A 1 276 ? -10.898 -20.797 -18.766 1 98.19 276 LEU A C 1
ATOM 2089 O O . LEU A 1 276 ? -10.32 -20.594 -19.828 1 98.19 276 LEU A O 1
ATOM 2093 N N . LYS A 1 277 ? -11.57 -21.875 -18.547 1 97.88 277 LYS A N 1
ATOM 2094 C CA . LYS A 1 277 ? -11.68 -22.969 -19.516 1 97.88 277 LYS A CA 1
ATOM 2095 C C . LYS A 1 277 ? -10.305 -23.5 -19.906 1 97.88 277 LYS A C 1
ATOM 2097 O O . LYS A 1 277 ? -9.992 -23.609 -21.094 1 97.88 277 LYS A O 1
ATOM 2102 N N . ILE A 1 278 ? -9.547 -23.844 -18.859 1 98.25 278 ILE A N 1
ATOM 2103 C CA . ILE A 1 278 ? -8.211 -24.391 -19.078 1 98.25 278 ILE A CA 1
ATOM 2104 C C . ILE A 1 278 ? -8.039 -25.656 -18.266 1 98.25 278 ILE A C 1
ATOM 2106 O O . ILE A 1 278 ? -8.891 -26.016 -17.453 1 98.25 278 ILE A O 1
ATOM 2110 N N . ARG A 1 279 ? -6.965 -26.406 -18.594 1 96.5 279 ARG A N 1
ATOM 2111 C CA . ARG A 1 279 ? -6.652 -27.672 -17.938 1 96.5 279 ARG A CA 1
ATOM 2112 C C . ARG A 1 279 ? -5.32 -27.578 -17.188 1 96.5 279 ARG A C 1
ATOM 2114 O O . ARG A 1 279 ? -4.504 -26.703 -17.484 1 96.5 279 ARG A O 1
ATOM 2121 N N . ALA A 1 280 ? -5.141 -28.5 -16.312 1 96.19 280 ALA A N 1
ATOM 2122 C CA . ALA A 1 280 ? -3.965 -28.516 -15.445 1 96.19 280 ALA A CA 1
ATOM 2123 C C . ALA A 1 280 ? -2.678 -28.547 -16.266 1 96.19 280 ALA A C 1
ATOM 2125 O O . ALA A 1 280 ? -1.677 -27.938 -15.891 1 96.19 280 ALA A O 1
ATOM 2126 N N . GLU A 1 281 ? -2.65 -29.203 -17.406 1 95.38 281 GLU A N 1
ATOM 2127 C CA . GLU A 1 281 ? -1.449 -29.406 -18.203 1 95.38 281 GLU A CA 1
ATOM 2128 C C . GLU A 1 281 ? -0.996 -28.094 -18.844 1 95.38 281 GLU A C 1
ATOM 2130 O O . GLU A 1 281 ? 0.134 -27.984 -19.328 1 95.38 281 GLU A O 1
ATOM 2135 N N . GLN A 1 282 ? -1.849 -27.125 -18.859 1 96.94 282 GLN A N 1
ATOM 2136 C CA . GLN A 1 282 ? -1.526 -25.812 -19.422 1 96.94 282 GLN A CA 1
ATOM 2137 C C . GLN A 1 282 ? -0.953 -24.875 -18.375 1 96.94 282 GLN A C 1
ATOM 2139 O O . GLN A 1 282 ? -0.72 -23.703 -18.641 1 96.94 282 GLN A O 1
ATOM 2144 N N . THR A 1 283 ? -0.767 -25.406 -17.172 1 97.25 283 THR A N 1
ATOM 2145 C CA . THR A 1 283 ? -0.359 -24.562 -16.031 1 97.25 283 THR A CA 1
ATOM 2146 C C . THR A 1 283 ? 0.88 -25.141 -15.359 1 97.25 283 THR A C 1
ATOM 2148 O O . THR A 1 283 ? 1.481 -26.094 -15.859 1 97.25 283 THR A O 1
ATOM 2151 N N . LEU A 1 284 ? 1.261 -24.5 -14.25 1 95.88 284 LEU A N 1
ATOM 2152 C CA . LEU A 1 284 ? 2.4 -24.938 -13.461 1 95.88 284 LEU A CA 1
ATOM 2153 C C . LEU A 1 284 ? 1.936 -25.594 -12.156 1 95.88 284 LEU A C 1
ATOM 2155 O O . LEU A 1 284 ? 2.578 -25.422 -11.117 1 95.88 284 LEU A O 1
ATOM 2159 N N . VAL A 1 285 ? 0.836 -26.234 -12.188 1 94.88 285 VAL A N 1
ATOM 2160 C CA . VAL A 1 285 ? 0.164 -26.75 -10.992 1 94.88 285 VAL A CA 1
ATOM 2161 C C . VAL A 1 285 ? 1.09 -27.703 -10.242 1 94.88 285 VAL A C 1
ATOM 2163 O O . VAL A 1 285 ? 1.083 -27.75 -9.016 1 94.88 285 VAL A O 1
ATOM 2166 N N . GLU A 1 286 ? 1.896 -28.5 -10.914 1 94.56 286 GLU A N 1
ATOM 2167 C CA . GLU A 1 286 ? 2.783 -29.453 -10.258 1 94.56 286 GLU A CA 1
ATOM 2168 C C . GLU A 1 286 ? 3.852 -28.75 -9.43 1 94.56 286 GLU A C 1
ATOM 2170 O O . GLU A 1 286 ? 4.223 -29.219 -8.359 1 94.56 286 GLU A O 1
ATOM 2175 N N . LEU A 1 287 ? 4.289 -27.703 -9.961 1 93 287 LEU A N 1
ATOM 2176 C CA . LEU A 1 287 ? 5.223 -26.891 -9.203 1 93 287 LEU A CA 1
ATOM 2177 C C . LEU A 1 287 ? 4.547 -26.281 -7.973 1 93 287 LEU A C 1
ATOM 2179 O O . LEU A 1 287 ? 5.129 -26.266 -6.883 1 93 287 LEU A O 1
ATOM 2183 N N . GLY A 1 288 ? 3.363 -25.797 -8.141 1 95.69 288 GLY A N 1
ATOM 2184 C CA . GLY A 1 288 ? 2.6 -25.219 -7.039 1 95.69 288 GLY A CA 1
ATOM 2185 C C . GLY A 1 288 ? 2.412 -26.188 -5.879 1 95.69 288 GLY A C 1
ATOM 2186 O O . GLY A 1 288 ? 2.412 -25.766 -4.719 1 95.69 288 GLY A O 1
ATOM 2187 N N . ARG A 1 289 ? 2.32 -27.438 -6.156 1 96.56 289 ARG A N 1
ATOM 2188 C CA . ARG A 1 289 ? 2.111 -28.453 -5.137 1 96.56 289 ARG A CA 1
ATOM 2189 C C . ARG A 1 289 ? 3.346 -28.609 -4.254 1 96.56 289 ARG A C 1
ATOM 2191 O O . ARG A 1 289 ? 3.26 -29.156 -3.146 1 96.56 289 ARG A O 1
ATOM 2198 N N . THR A 1 290 ? 4.457 -28.125 -4.742 1 97.06 290 THR A N 1
ATOM 2199 C CA . THR A 1 290 ? 5.695 -28.312 -3.998 1 97.06 290 THR A CA 1
ATOM 2200 C C . THR A 1 290 ? 6.082 -27.031 -3.254 1 97.06 290 THR A C 1
ATOM 2202 O O . THR A 1 290 ? 6.809 -27.094 -2.26 1 97.06 290 THR A O 1
ATOM 2205 N N . ILE A 1 291 ? 5.586 -25.906 -3.682 1 97.62 291 ILE A N 1
ATOM 2206 C CA . ILE A 1 291 ? 6.121 -24.688 -3.096 1 97.62 291 ILE A CA 1
ATOM 2207 C C . ILE A 1 291 ? 5.023 -23.969 -2.324 1 97.62 291 ILE A C 1
ATOM 2209 O O . ILE A 1 291 ? 5.309 -23.094 -1.494 1 97.62 291 ILE A O 1
ATOM 2213 N N . GLY A 1 292 ? 3.74 -24.281 -2.592 1 98.12 292 GLY A N 1
ATOM 2214 C CA . GLY A 1 292 ? 2.637 -23.625 -1.909 1 98.12 292 GLY A CA 1
ATOM 2215 C C . GLY A 1 292 ? 2.311 -22.25 -2.486 1 98.12 292 GLY A C 1
ATOM 2216 O O . GLY A 1 292 ? 3.039 -21.75 -3.34 1 98.12 292 GLY A O 1
ATOM 2217 N N . HIS A 1 293 ? 1.193 -21.688 -2.072 1 97.56 293 HIS A N 1
ATOM 2218 C CA . HIS A 1 293 ? 0.75 -20.359 -2.467 1 97.56 293 HIS A CA 1
ATOM 2219 C C . HIS A 1 293 ? 1.644 -19.281 -1.864 1 97.56 293 HIS A C 1
ATOM 2221 O O . HIS A 1 293 ? 1.694 -19.125 -0.643 1 97.56 293 HIS A O 1
ATOM 2227 N N . THR A 1 294 ? 2.318 -18.547 -2.68 1 97.38 294 THR A N 1
ATOM 2228 C CA . THR A 1 294 ? 3.32 -17.594 -2.189 1 97.38 294 THR A CA 1
ATOM 2229 C C . THR A 1 294 ? 2.76 -16.188 -2.164 1 97.38 294 THR A C 1
ATOM 2231 O O . THR A 1 294 ? 3.518 -15.211 -2.119 1 97.38 294 THR A O 1
ATOM 2234 N N . GLY A 1 295 ? 1.419 -16.078 -2.262 1 95.75 295 GLY A N 1
ATOM 2235 C CA . GLY A 1 295 ? 0.794 -14.766 -2.176 1 95.75 295 GLY A CA 1
ATOM 2236 C C . GLY A 1 295 ? 0.978 -13.938 -3.432 1 95.75 295 GLY A C 1
ATOM 2237 O O . GLY A 1 295 ? 0.695 -14.406 -4.535 1 95.75 295 GLY A O 1
ATOM 2238 N N . ALA A 1 296 ? 1.498 -12.734 -3.256 1 96.06 296 ALA A N 1
ATOM 2239 C CA . ALA A 1 296 ? 1.62 -11.789 -4.359 1 96.06 296 ALA A CA 1
ATOM 2240 C C . ALA A 1 296 ? 2.736 -12.195 -5.316 1 96.06 296 ALA A C 1
ATOM 2242 O O . ALA A 1 296 ? 2.805 -11.703 -6.445 1 96.06 296 ALA A O 1
ATOM 2243 N N . ALA A 1 297 ? 3.582 -13.094 -4.91 1 97.31 297 ALA A N 1
ATOM 2244 C CA . ALA A 1 297 ? 4.754 -13.445 -5.711 1 97.31 297 ALA A CA 1
ATOM 2245 C C . ALA A 1 297 ? 4.402 -14.492 -6.758 1 97.31 297 ALA A C 1
ATOM 2247 O O . ALA A 1 297 ? 5.168 -14.727 -7.695 1 97.31 297 ALA A O 1
ATOM 2248 N N . ASP A 1 298 ? 3.244 -15.117 -6.695 1 97.75 298 ASP A N 1
ATOM 2249 C CA . ASP A 1 298 ? 2.902 -16.281 -7.508 1 97.75 298 ASP A CA 1
ATOM 2250 C C . ASP A 1 298 ? 3.098 -15.992 -8.992 1 97.75 298 ASP A C 1
ATOM 2252 O O . ASP A 1 298 ? 3.775 -16.75 -9.695 1 97.75 298 ASP A O 1
ATOM 2256 N N . PRO A 1 299 ? 2.59 -14.875 -9.492 1 97.5 299 PRO A N 1
ATOM 2257 C CA . PRO A 1 299 ? 2.648 -14.672 -10.938 1 97.5 299 PRO A CA 1
ATOM 2258 C C . PRO A 1 299 ? 4.078 -14.523 -11.453 1 97.5 299 PRO A C 1
ATOM 2260 O O . PRO A 1 299 ? 4.461 -15.18 -12.43 1 97.5 299 PRO A O 1
ATOM 2263 N N . LEU A 1 300 ? 4.879 -13.734 -10.797 1 97.88 300 LEU A N 1
ATOM 2264 C CA . LEU A 1 300 ? 6.234 -13.469 -11.266 1 97.88 300 LEU A CA 1
ATOM 2265 C C . LEU A 1 300 ? 7.16 -14.641 -10.945 1 97.88 300 LEU A C 1
ATOM 2267 O O . LEU A 1 300 ? 8.078 -14.938 -11.711 1 97.88 300 LEU A O 1
ATOM 2271 N N . LEU A 1 301 ? 6.898 -15.227 -9.758 1 97.5 301 LEU A N 1
ATOM 2272 C CA . LEU A 1 301 ? 7.656 -16.422 -9.414 1 9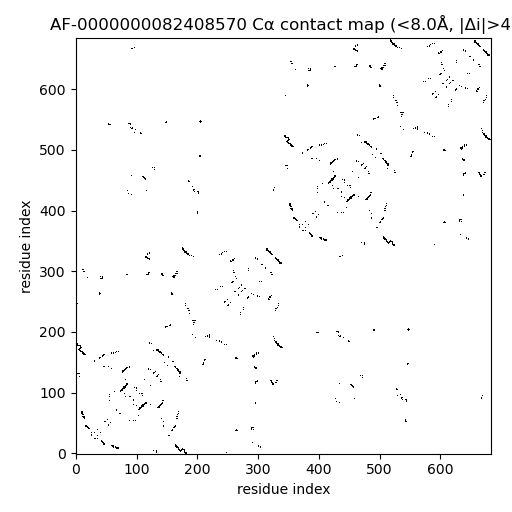7.5 301 LEU A CA 1
ATOM 2273 C C . LEU A 1 301 ? 7.422 -17.531 -10.438 1 97.5 301 LEU A C 1
ATOM 2275 O O . LEU A 1 301 ? 8.375 -18.172 -10.898 1 97.5 301 LEU A O 1
ATOM 2279 N N . GLY A 1 302 ? 6.141 -17.781 -10.766 1 96.88 302 GLY A N 1
ATOM 2280 C CA . GLY A 1 302 ? 5.809 -18.75 -11.789 1 96.88 302 GLY A CA 1
ATOM 2281 C C . GLY A 1 302 ? 6.461 -18.469 -13.133 1 96.88 302 GLY A C 1
ATOM 2282 O O . GLY A 1 302 ? 6.977 -19.375 -13.781 1 96.88 302 GLY A O 1
ATOM 2283 N N . LEU A 1 303 ? 6.449 -17.203 -13.523 1 97.12 303 LEU A N 1
ATOM 2284 C CA . LEU A 1 303 ? 7.047 -16.812 -14.789 1 97.12 303 LEU A CA 1
ATOM 2285 C C . LEU A 1 303 ? 8.547 -17.078 -14.789 1 97.12 303 LEU A C 1
ATOM 2287 O O . LEU A 1 303 ? 9.102 -17.547 -15.789 1 97.12 303 LEU A O 1
ATOM 2291 N N . ASP A 1 304 ? 9.188 -16.703 -13.719 1 95.75 304 ASP A N 1
ATOM 2292 C CA . ASP A 1 304 ? 10.625 -16.922 -13.586 1 95.75 304 ASP A CA 1
ATOM 2293 C C . ASP A 1 304 ? 10.969 -18.406 -13.672 1 95.75 304 ASP A C 1
ATOM 2295 O O . ASP A 1 304 ? 11.898 -18.797 -14.391 1 95.75 304 ASP A O 1
ATOM 2299 N N . LEU A 1 305 ? 10.242 -19.219 -12.945 1 93.56 305 LEU A N 1
ATOM 2300 C CA . LEU A 1 305 ? 10.492 -20.656 -12.938 1 93.56 305 LEU A CA 1
ATOM 2301 C C . LEU A 1 305 ? 10.211 -21.266 -14.305 1 93.56 305 LEU A C 1
ATOM 2303 O O . LEU A 1 305 ? 10.922 -22.172 -14.75 1 93.56 305 LEU A O 1
ATOM 2307 N N . LEU A 1 306 ? 9.156 -20.781 -14.977 1 95.56 306 LEU A N 1
ATOM 2308 C CA . LEU A 1 306 ? 8.844 -21.234 -16.328 1 95.56 306 LEU A CA 1
ATOM 2309 C C . LEU A 1 306 ? 9.992 -20.922 -17.281 1 95.56 306 LEU A C 1
ATOM 2311 O O . LEU A 1 306 ? 10.398 -21.766 -18.078 1 95.56 306 LEU A O 1
ATOM 2315 N N . ARG A 1 307 ? 10.5 -19.75 -17.219 1 94 307 ARG A N 1
ATOM 2316 C CA . ARG A 1 307 ? 11.609 -19.359 -18.078 1 94 307 ARG A CA 1
ATOM 2317 C C . ARG A 1 307 ? 12.828 -20.25 -17.828 1 94 307 ARG A C 1
ATOM 2319 O O . ARG A 1 307 ? 13.5 -20.672 -18.766 1 94 307 ARG A O 1
ATOM 2326 N N . ARG A 1 308 ? 13.102 -20.453 -16.578 1 90.06 308 ARG A N 1
ATOM 2327 C CA . ARG A 1 308 ? 14.281 -21.219 -16.188 1 90.06 308 ARG A CA 1
ATOM 2328 C C . ARG A 1 308 ? 14.172 -22.672 -16.641 1 90.06 308 ARG A C 1
ATOM 2330 O O . ARG A 1 308 ? 15.188 -23.359 -16.812 1 90.06 308 ARG A O 1
ATOM 2337 N N . SER A 1 309 ? 12.992 -23.141 -16.797 1 90.94 309 SER A N 1
ATOM 2338 C CA . SER A 1 309 ? 12.797 -24.516 -17.266 1 90.94 309 SER A CA 1
ATOM 2339 C C . SER A 1 309 ? 13.211 -24.641 -18.734 1 90.94 309 SER A C 1
ATOM 2341 O O . SER A 1 309 ? 13.359 -25.766 -19.234 1 90.94 309 SER A O 1
ATOM 2343 N N . LYS A 1 310 ? 13.43 -23.594 -19.469 1 88.75 310 LYS A N 1
ATOM 2344 C CA . LYS A 1 310 ? 13.836 -23.531 -20.875 1 88.75 310 LYS A CA 1
ATOM 2345 C C . LYS A 1 310 ? 12.82 -24.219 -21.781 1 88.75 310 LYS A C 1
ATOM 2347 O O . LYS A 1 310 ? 13.195 -24.844 -22.766 1 88.75 310 LYS A O 1
ATOM 2352 N N . ALA A 1 311 ? 11.602 -24.172 -21.391 1 90.69 311 ALA A N 1
ATOM 2353 C CA . ALA A 1 311 ? 10.539 -24.812 -22.156 1 90.69 311 ALA A CA 1
ATOM 2354 C C . ALA A 1 311 ? 9.859 -23.828 -23.094 1 90.69 311 ALA A C 1
ATOM 2356 O O . ALA A 1 311 ? 8.969 -24.188 -23.859 1 90.69 311 ALA A O 1
ATOM 2357 N N . LEU A 1 312 ? 10.336 -22.578 -23.062 1 94.88 312 LEU A N 1
ATOM 2358 C CA . LEU A 1 312 ? 9.664 -21.531 -23.812 1 94.88 312 LEU A CA 1
ATOM 2359 C C . LEU A 1 312 ? 10.352 -21.312 -25.156 1 94.88 312 LEU A C 1
ATOM 2361 O O . LEU A 1 312 ? 11.57 -21.438 -25.266 1 94.88 312 LEU A O 1
ATOM 2365 N N . HIS A 1 313 ? 9.578 -20.984 -26.188 1 96.38 313 HIS A N 1
ATOM 2366 C CA . HIS A 1 313 ? 10.047 -20.547 -27.5 1 96.38 313 HIS A CA 1
ATOM 2367 C C . HIS A 1 313 ? 9.641 -19.109 -27.781 1 96.38 313 HIS A C 1
ATOM 2369 O O . HIS A 1 313 ? 8.555 -18.672 -27.375 1 96.38 313 HIS A O 1
ATOM 2375 N N . PRO A 1 314 ? 10.594 -18.438 -28.469 1 96.81 314 PRO A N 1
ATOM 2376 C CA . PRO A 1 314 ? 10.211 -17.062 -28.828 1 96.81 314 PRO A CA 1
ATOM 2377 C C . PRO A 1 314 ? 8.844 -17 -29.516 1 96.81 314 PRO A C 1
ATOM 2379 O O . PRO A 1 314 ? 8.547 -17.812 -30.391 1 96.81 314 PRO A O 1
ATOM 2382 N N . GLY A 1 315 ? 8.047 -16.094 -29.031 1 97.31 315 GLY A N 1
ATOM 2383 C CA . GLY A 1 315 ? 6.703 -15.953 -29.578 1 97.31 315 GLY A CA 1
ATOM 2384 C C . GLY A 1 315 ? 5.633 -16.562 -28.688 1 97.31 315 GLY A C 1
ATOM 2385 O O . GLY A 1 315 ? 4.449 -16.25 -28.844 1 97.31 315 GLY A O 1
ATOM 2386 N N . ASP A 1 316 ? 6.051 -17.469 -27.766 1 98.19 316 ASP A N 1
ATOM 2387 C CA . ASP A 1 316 ? 5.086 -18.047 -26.828 1 98.19 316 ASP A CA 1
ATOM 2388 C C . ASP A 1 316 ? 4.41 -16.953 -26 1 98.19 316 ASP A C 1
ATOM 2390 O O . ASP A 1 316 ? 5.078 -16.047 -25.484 1 98.19 316 ASP A O 1
ATOM 2394 N N . ARG A 1 317 ? 3.104 -17.031 -25.891 1 98.5 317 ARG A N 1
ATOM 2395 C CA . ARG A 1 317 ? 2.354 -16.109 -25.047 1 98.5 317 ARG A CA 1
ATOM 2396 C C . ARG A 1 317 ? 1.917 -16.781 -23.75 1 98.5 317 ARG A C 1
ATOM 2398 O O . ARG A 1 317 ? 1.528 -17.953 -23.75 1 98.5 317 ARG A O 1
ATOM 2405 N N . ILE A 1 318 ? 2.109 -16.094 -22.703 1 98.69 318 ILE A N 1
ATOM 2406 C CA . ILE A 1 318 ? 1.804 -16.562 -21.359 1 98.69 318 ILE A CA 1
ATOM 2407 C C . ILE A 1 318 ? 0.774 -15.648 -20.703 1 98.69 318 ILE A C 1
ATOM 2409 O O . ILE A 1 318 ? 0.851 -14.422 -20.844 1 98.69 318 ILE A O 1
ATOM 2413 N N . MET A 1 319 ? -0.232 -16.219 -20.047 1 98.81 319 MET A N 1
ATOM 2414 C CA . MET A 1 319 ? -1.17 -15.469 -19.234 1 98.81 319 MET A CA 1
ATOM 2415 C C . MET A 1 319 ? -0.772 -15.523 -17.766 1 98.81 319 MET A C 1
ATOM 2417 O O . MET A 1 319 ? -0.684 -16.609 -17.172 1 98.81 319 MET A O 1
ATOM 2421 N N . LEU A 1 320 ? -0.448 -14.352 -17.172 1 98.56 320 LEU A N 1
ATOM 2422 C CA . LEU A 1 320 ? -0.27 -14.234 -15.727 1 98.56 320 LEU A CA 1
ATOM 2423 C C . LEU A 1 320 ? -1.596 -13.93 -15.039 1 98.56 320 LEU A C 1
ATOM 2425 O O . LEU A 1 320 ? -2.383 -13.117 -15.531 1 98.56 320 LEU A O 1
ATOM 2429 N N . THR A 1 321 ? -1.831 -14.602 -13.961 1 98.12 321 THR A N 1
ATOM 2430 C CA . THR A 1 321 ? -3.078 -14.398 -13.234 1 98.12 321 THR A CA 1
ATOM 2431 C C . THR A 1 321 ? -2.812 -14.242 -11.742 1 98.12 321 THR A C 1
ATOM 2433 O O . THR A 1 321 ? -2.01 -14.977 -11.164 1 98.12 321 THR A O 1
ATOM 2436 N N . GLY A 1 322 ? -3.402 -13.242 -11.133 1 96.88 322 GLY A N 1
ATOM 2437 C CA . GLY A 1 322 ? -3.449 -13.055 -9.695 1 96.88 322 GLY A CA 1
ATOM 2438 C C . GLY A 1 322 ? -4.855 -12.836 -9.164 1 96.88 322 GLY A C 1
ATOM 2439 O O . GLY A 1 322 ? -5.676 -12.188 -9.82 1 96.88 322 GLY A O 1
ATOM 2440 N N . ILE A 1 323 ? -5.148 -13.445 -8.031 1 94.44 323 ILE A N 1
ATOM 2441 C CA . ILE A 1 323 ? -6.426 -13.273 -7.355 1 94.44 323 ILE A CA 1
ATOM 2442 C C . ILE A 1 323 ? -6.188 -12.836 -5.91 1 94.44 323 ILE A C 1
ATOM 2444 O O . ILE A 1 323 ? -5.664 -13.602 -5.102 1 94.44 323 ILE A O 1
ATOM 2448 N N . GLY A 1 324 ? -6.602 -11.617 -5.629 1 87.69 324 GLY A N 1
ATOM 2449 C CA . GLY A 1 324 ? -6.336 -11.047 -4.316 1 87.69 324 GLY A CA 1
ATOM 2450 C C . GLY A 1 324 ? -7.586 -10.875 -3.477 1 87.69 324 GLY A C 1
ATOM 2451 O O . GLY A 1 324 ? -8.695 -10.797 -4.012 1 87.69 324 GLY A O 1
ATOM 2452 N N . VAL A 1 325 ? -7.273 -10.836 -2.115 1 79.94 325 VAL A N 1
ATOM 2453 C CA . VAL A 1 325 ? -8.328 -10.57 -1.146 1 79.94 325 VAL A CA 1
ATOM 2454 C C . VAL A 1 325 ? -8.953 -9.203 -1.416 1 79.94 325 VAL A C 1
ATOM 2456 O O . VAL A 1 325 ? -8.273 -8.281 -1.874 1 79.94 325 VAL A O 1
ATOM 2459 N N . GLY A 1 326 ? -10.367 -9.039 -1.047 1 71.88 326 GLY A N 1
ATOM 2460 C CA . GLY A 1 326 ? -11.07 -7.793 -1.287 1 71.88 326 GLY A CA 1
ATOM 2461 C C . GLY A 1 326 ? -12.203 -7.926 -2.285 1 71.88 326 GLY A C 1
ATOM 2462 O O . GLY A 1 326 ? -13.328 -7.496 -2.02 1 71.88 326 GLY A O 1
ATOM 2463 N N . PHE A 1 327 ? -11.992 -8.688 -3.438 1 89.25 327 PHE A N 1
ATOM 2464 C CA . PHE A 1 327 ? -11.383 -9.562 -4.434 1 89.25 327 PHE A CA 1
ATOM 2465 C C . PHE A 1 327 ? -10.938 -8.766 -5.652 1 89.25 327 PHE A C 1
ATOM 2467 O O . PHE A 1 327 ? -11.695 -7.957 -6.184 1 89.25 327 PHE A O 1
ATOM 2474 N N . THR A 1 328 ? -9.805 -8.805 -5.891 1 93.5 328 THR A N 1
ATOM 2475 C CA . THR A 1 328 ? -9.188 -8.211 -7.074 1 93.5 328 THR A CA 1
ATOM 2476 C C . THR A 1 328 ? -8.555 -9.281 -7.953 1 93.5 328 THR A C 1
ATOM 2478 O O . THR A 1 328 ? -7.758 -10.094 -7.477 1 93.5 328 THR A O 1
ATOM 2481 N N . TRP A 1 329 ? -9.016 -9.305 -9.203 1 97.06 329 TRP A N 1
ATOM 2482 C CA . TRP A 1 329 ? -8.414 -10.188 -10.203 1 97.06 329 TRP A CA 1
ATOM 2483 C C . TRP A 1 329 ? -7.504 -9.406 -11.141 1 97.06 329 TRP A C 1
ATOM 2485 O O . TRP A 1 329 ? -7.871 -8.328 -11.617 1 97.06 329 TRP A O 1
ATOM 2495 N N . GLY A 1 330 ? -6.332 -9.898 -11.289 1 97.38 330 GLY A N 1
ATOM 2496 C CA . GLY A 1 330 ? -5.395 -9.32 -12.242 1 97.38 330 GLY A CA 1
ATOM 2497 C C . GLY A 1 330 ? -4.91 -10.32 -13.281 1 97.38 330 GLY A C 1
ATOM 2498 O O . GLY A 1 330 ? -4.633 -11.477 -12.961 1 97.38 330 GLY A O 1
ATOM 2499 N N . CYS A 1 331 ? -4.859 -9.875 -14.516 1 98.56 331 CYS A N 1
ATOM 2500 C CA . CYS A 1 331 ? -4.332 -10.672 -15.617 1 98.56 331 CYS A CA 1
ATOM 2501 C C . CYS A 1 331 ? -3.359 -9.867 -16.469 1 98.56 331 CYS A C 1
ATOM 2503 O O . CYS A 1 331 ? -3.5 -8.648 -16.594 1 98.56 331 CYS A O 1
ATOM 2505 N N . ALA A 1 332 ? -2.398 -10.508 -16.969 1 98.75 332 ALA A N 1
ATOM 2506 C CA . ALA A 1 332 ? -1.475 -9.906 -17.938 1 98.75 332 ALA A CA 1
ATOM 2507 C C . ALA A 1 332 ? -1.075 -10.914 -19.016 1 98.75 332 ALA A C 1
ATOM 2509 O O . ALA A 1 332 ? -0.802 -12.078 -18.719 1 98.75 332 ALA A O 1
ATOM 2510 N N . VAL A 1 333 ? -1.156 -10.492 -20.25 1 98.81 333 VAL A N 1
ATOM 2511 C CA . VAL A 1 333 ? -0.606 -11.289 -21.344 1 98.81 333 VAL A CA 1
ATOM 2512 C C . VAL A 1 333 ? 0.81 -10.812 -21.672 1 98.81 333 VAL A C 1
ATOM 2514 O O . VAL A 1 333 ? 1.029 -9.633 -21.938 1 98.81 333 VAL A O 1
ATOM 2517 N N . VAL A 1 334 ? 1.718 -11.773 -21.578 1 98.62 334 VAL A N 1
ATOM 2518 C CA . VAL A 1 334 ? 3.102 -11.461 -21.922 1 98.62 334 VAL A CA 1
ATOM 2519 C C . VAL A 1 334 ? 3.576 -12.383 -23.047 1 98.62 334 VAL A C 1
ATOM 2521 O O . VAL A 1 334 ? 3.053 -13.492 -23.203 1 98.62 334 VAL A O 1
ATOM 2524 N N . GLU A 1 335 ? 4.484 -11.914 -23.797 1 98.44 335 GLU A N 1
ATOM 2525 C CA . GLU A 1 335 ? 5.074 -12.68 -24.891 1 98.44 335 GLU A CA 1
ATOM 2526 C C . GLU A 1 335 ? 6.574 -12.875 -24.688 1 98.44 335 GLU A C 1
ATOM 2528 O O . GLU A 1 335 ? 7.305 -11.906 -24.469 1 98.44 335 GLU A O 1
ATOM 2533 N N . TYR A 1 336 ? 7.012 -14.141 -24.734 1 97.75 336 TYR A N 1
ATOM 2534 C CA . TYR A 1 336 ? 8.438 -14.438 -24.656 1 97.75 336 TYR A CA 1
ATOM 2535 C C . TYR A 1 336 ? 9.156 -14.031 -25.938 1 97.75 336 TYR A C 1
ATOM 2537 O O . TYR A 1 336 ? 8.812 -14.5 -27.031 1 97.75 336 TYR A O 1
ATOM 2545 N N . THR A 1 337 ? 10.148 -13.164 -25.75 1 96.31 337 THR A N 1
ATOM 2546 C CA . THR A 1 337 ? 10.812 -12.609 -26.922 1 96.31 337 THR A CA 1
ATOM 2547 C C . THR A 1 337 ? 12.047 -13.422 -27.281 1 96.31 337 THR A C 1
ATOM 2549 O O . THR A 1 337 ? 12.555 -13.336 -28.406 1 96.31 337 THR A O 1
ATOM 2552 N N . GLY A 1 338 ? 12.617 -14.133 -26.359 1 91.12 338 GLY A N 1
ATOM 2553 C CA . GLY A 1 338 ? 13.891 -14.812 -26.562 1 91.12 338 GLY A CA 1
ATOM 2554 C C . GLY A 1 338 ? 15.086 -13.891 -26.375 1 91.12 338 GLY A C 1
ATOM 2555 O O . GLY A 1 338 ? 16.234 -14.312 -26.578 1 91.12 338 GLY A O 1
ATOM 2556 N N . TYR A 1 339 ? 14.766 -12.727 -26.047 1 87.94 339 TYR A N 1
ATOM 2557 C CA . TYR A 1 339 ? 15.836 -11.75 -25.859 1 87.94 339 TYR A CA 1
ATOM 2558 C C . TYR A 1 339 ? 16.75 -12.156 -24.703 1 87.94 339 TYR A C 1
ATOM 2560 O O . TYR A 1 339 ? 16.266 -12.516 -23.625 1 87.94 339 TYR A O 1
ATOM 2568 N N . GLU A 1 340 ? 18 -12.422 -24.969 1 76.5 340 GLU A N 1
ATOM 2569 C CA . GLU A 1 340 ? 19.016 -12.672 -23.953 1 76.5 340 GLU A CA 1
ATOM 2570 C C . GLU A 1 340 ? 20.047 -11.547 -23.906 1 76.5 340 GLU A C 1
ATOM 2572 O O . GLU A 1 340 ? 20.531 -11.102 -24.953 1 76.5 340 GLU A O 1
ATOM 2577 N N . LYS A 1 341 ? 20.062 -10.852 -22.75 1 68.81 341 LYS A N 1
ATOM 2578 C CA . LYS A 1 341 ? 21.062 -9.789 -22.672 1 68.81 341 LYS A CA 1
ATOM 2579 C C . LYS A 1 341 ? 22.469 -10.352 -22.844 1 68.81 341 LYS A C 1
ATOM 2581 O O . LYS A 1 341 ? 22.781 -11.422 -22.312 1 68.81 341 LYS A O 1
ATOM 2586 N N . GLY A 1 342 ? 23.094 -10.219 -23.984 1 55.03 342 GLY A N 1
ATOM 2587 C CA . GLY A 1 342 ? 24.469 -10.602 -24.297 1 55.03 342 GLY A CA 1
ATOM 2588 C C . GLY A 1 342 ? 25.484 -10.039 -23.312 1 55.03 342 GLY A C 1
ATOM 2589 O O . GLY A 1 342 ? 25.203 -9.055 -22.625 1 55.03 342 GLY A O 1
ATOM 2590 N N . MET B 1 1 ? 5.672 17.266 -10.688 1 93 1 MET B N 1
ATOM 2591 C CA . MET B 1 1 ? 4.855 17.234 -11.898 1 93 1 MET B CA 1
ATOM 2592 C C . MET B 1 1 ? 3.939 18.438 -11.969 1 93 1 MET B C 1
ATOM 2594 O O . MET B 1 1 ? 3.289 18.797 -10.984 1 93 1 MET B O 1
ATOM 2598 N N . ARG B 1 2 ? 3.998 19.094 -13.094 1 96 2 ARG B N 1
ATOM 2599 C CA . ARG B 1 2 ? 3.043 20.172 -13.359 1 96 2 ARG B CA 1
ATOM 2600 C C . ARG B 1 2 ? 1.719 19.609 -13.867 1 96 2 ARG B C 1
ATOM 2602 O O . ARG B 1 2 ? 1.701 18.703 -14.688 1 96 2 ARG B O 1
ATOM 2609 N N . TRP B 1 3 ? 0.7 20.094 -13.242 1 95.81 3 TRP B N 1
ATOM 2610 C CA . TRP B 1 3 ? -0.623 19.672 -13.688 1 95.81 3 TRP B CA 1
ATOM 2611 C C . TRP B 1 3 ? -1.343 20.812 -14.406 1 95.81 3 TRP B C 1
ATOM 2613 O O . TRP B 1 3 ? -1.44 21.922 -13.883 1 95.81 3 TRP B O 1
ATOM 2623 N N . GLY B 1 4 ? -1.858 20.594 -15.602 1 90.62 4 GLY B N 1
ATOM 2624 C CA . GLY B 1 4 ? -2.576 21.594 -16.375 1 90.62 4 GLY B CA 1
ATOM 2625 C C . GLY B 1 4 ? -4.055 21.672 -16.031 1 90.62 4 GLY B C 1
ATOM 2626 O O . GLY B 1 4 ? -4.676 22.719 -16.141 1 90.62 4 GLY B O 1
ATOM 2627 N N . GLY B 1 5 ? -4.66 20.578 -15.766 1 92.88 5 GLY B N 1
ATOM 2628 C CA . GLY B 1 5 ? -6.09 20.469 -15.523 1 92.88 5 GLY B CA 1
ATOM 2629 C C . GLY B 1 5 ? -6.445 19.359 -14.539 1 92.88 5 GLY B C 1
ATOM 2630 O O . GLY B 1 5 ? -7.152 18.422 -14.891 1 92.88 5 GLY B O 1
ATOM 2631 N N . LEU B 1 6 ? -6.004 19.516 -13.328 1 97.44 6 LEU B N 1
ATOM 2632 C CA . LEU B 1 6 ? -6.32 18.594 -12.242 1 97.44 6 LEU B CA 1
ATOM 2633 C C . LEU B 1 6 ? -6.883 19.344 -11.039 1 97.44 6 LEU B C 1
ATOM 2635 O O . LEU B 1 6 ? -6.391 20.422 -10.688 1 97.44 6 LEU B O 1
ATOM 2639 N N . TYR B 1 7 ? -7.93 18.797 -10.445 1 97.88 7 TYR B N 1
ATOM 2640 C CA . TYR B 1 7 ? -8.633 19.5 -9.383 1 97.88 7 TYR B CA 1
ATOM 2641 C C . TYR B 1 7 ? -8.93 18.562 -8.219 1 97.88 7 TYR B C 1
ATOM 2643 O O . TYR B 1 7 ? -9.016 17.344 -8.391 1 97.88 7 TYR B O 1
ATOM 2651 N N . ILE B 1 8 ? -8.938 19.141 -7.07 1 97.81 8 ILE B N 1
ATOM 2652 C CA . ILE B 1 8 ? -9.719 18.562 -5.98 1 97.81 8 ILE B CA 1
ATOM 2653 C C . ILE B 1 8 ? -11.188 18.969 -6.133 1 97.81 8 ILE B C 1
ATOM 2655 O O . ILE B 1 8 ? -11.562 20.109 -5.832 1 97.81 8 ILE B O 1
ATOM 2659 N N . GLU B 1 9 ? -11.984 18.016 -6.535 1 97.12 9 GLU B N 1
ATOM 2660 C CA . GLU B 1 9 ? -13.367 18.312 -6.887 1 97.12 9 GLU B CA 1
ATOM 2661 C C . GLU B 1 9 ? -14.266 18.328 -5.652 1 97.12 9 GLU B C 1
ATOM 2663 O O . GLU B 1 9 ? -15.336 18.938 -5.664 1 97.12 9 GLU B O 1
ATOM 2668 N N . GLY B 1 10 ? -13.812 17.656 -4.688 1 95.06 10 GLY B N 1
ATOM 2669 C CA . GLY B 1 10 ? -14.445 17.578 -3.381 1 95.06 10 GLY B CA 1
ATOM 2670 C C . GLY B 1 10 ? -13.539 17 -2.311 1 95.06 10 GLY B C 1
ATOM 2671 O O . GLY B 1 10 ? -12.594 16.281 -2.615 1 95.06 10 GLY B O 1
ATOM 2672 N N . PHE B 1 11 ? -13.727 17.406 -1.146 1 92.56 11 PHE B N 1
ATOM 2673 C CA . PHE B 1 11 ? -12.922 16.875 -0.053 1 92.56 11 PHE B CA 1
ATOM 2674 C C . PHE B 1 11 ? -13.742 16.781 1.229 1 92.56 11 PHE B C 1
ATOM 2676 O O . PHE B 1 11 ? -14.82 17.375 1.326 1 92.56 11 PHE B O 1
ATOM 2683 N N . GLY B 1 12 ? -13.32 15.93 2.121 1 95.31 12 GLY B N 1
ATOM 2684 C CA . GLY B 1 12 ? -13.93 15.664 3.412 1 95.31 12 GLY B CA 1
ATOM 2685 C C . GLY B 1 12 ? -12.953 15.148 4.445 1 95.31 12 GLY B C 1
ATOM 2686 O O . GLY B 1 12 ? -11.852 14.703 4.102 1 95.31 12 GLY B O 1
ATOM 2687 N N . SER B 1 13 ? -13.336 15.398 5.684 1 97.81 13 SER B N 1
ATOM 2688 C CA . SER B 1 13 ? -12.516 14.883 6.777 1 97.81 13 SER B CA 1
ATOM 2689 C C . SER B 1 13 ? -13.383 14.414 7.941 1 97.81 13 SER B C 1
ATOM 2691 O O . SER B 1 13 ? -14.578 14.711 7.996 1 97.81 13 SER B O 1
ATOM 2693 N N . TYR B 1 14 ? -12.828 13.57 8.711 1 98.12 14 TYR B N 1
ATOM 2694 C CA . TYR B 1 14 ? -13.43 13.125 9.961 1 98.12 14 TYR B CA 1
ATOM 2695 C C . TYR B 1 14 ? -12.453 13.258 11.117 1 98.12 14 TYR B C 1
ATOM 2697 O O . TYR B 1 14 ? -11.359 12.68 11.086 1 98.12 14 TYR B O 1
ATOM 2705 N N . LEU B 1 15 ? -12.797 14.023 12.055 1 97.56 15 LEU B N 1
ATOM 2706 C CA . LEU B 1 15 ? -12.102 14.18 13.32 1 97.56 15 LEU B CA 1
ATOM 2707 C C . LEU B 1 15 ? -12.984 13.766 14.492 1 97.56 15 LEU B C 1
ATOM 2709 O O . LEU B 1 15 ? -14.039 14.375 14.719 1 97.56 15 LEU B O 1
ATOM 2713 N N . PRO B 1 16 ? -12.531 12.711 15.211 1 97.75 16 PRO B N 1
ATOM 2714 C CA . PRO B 1 16 ? -13.328 12.344 16.375 1 97.75 16 PRO B CA 1
ATOM 2715 C C . PRO B 1 16 ? -13.562 13.523 17.328 1 97.75 16 PRO B C 1
ATOM 2717 O O . PRO B 1 16 ? -12.719 14.406 17.438 1 97.75 16 PRO B O 1
ATOM 2720 N N . ASP B 1 17 ? -14.656 13.492 18.016 1 96.94 17 ASP B N 1
ATOM 2721 C CA . ASP B 1 17 ? -15.016 14.562 18.938 1 96.94 17 ASP B CA 1
ATOM 2722 C C . ASP B 1 17 ? -14.219 14.461 20.25 1 96.94 17 ASP B C 1
ATOM 2724 O O . ASP B 1 17 ? -13.859 15.477 20.844 1 96.94 17 ASP B O 1
ATOM 2728 N N . ARG B 1 18 ? -13.984 13.266 20.656 1 97.94 18 ARG B N 1
ATOM 2729 C CA . ARG B 1 18 ? -13.305 13.055 21.938 1 97.94 18 ARG B CA 1
ATOM 2730 C C . ARG B 1 18 ? -11.875 13.594 21.875 1 97.94 18 ARG B C 1
ATOM 2732 O O . ARG B 1 18 ? -11.18 13.438 20.875 1 97.94 18 ARG B O 1
ATOM 2739 N N . ARG B 1 19 ? -11.484 14.25 23 1 98.19 19 ARG B N 1
ATOM 2740 C CA . ARG B 1 19 ? -10.133 14.781 23.156 1 98.19 19 ARG B CA 1
ATOM 2741 C C . ARG B 1 19 ? -9.477 14.227 24.406 1 98.19 19 ARG B C 1
ATOM 2743 O O . ARG B 1 19 ? -10.125 14.086 25.453 1 98.19 19 ARG B O 1
ATOM 2750 N N . GLU B 1 20 ? -8.281 13.812 24.281 1 98.31 20 GLU B N 1
ATOM 2751 C CA . GLU B 1 20 ? -7.426 13.594 25.453 1 98.31 20 GLU B CA 1
ATOM 2752 C C . GLU B 1 20 ? -6.57 14.82 25.734 1 98.31 20 GLU B C 1
ATOM 2754 O O . GLU B 1 20 ? -5.887 15.336 24.859 1 98.31 20 GLU B O 1
ATOM 2759 N N . GLN B 1 21 ? -6.605 15.258 26.906 1 98.5 21 GLN B N 1
ATOM 2760 C CA . GLN B 1 21 ? -5.871 16.453 27.281 1 98.5 21 GLN B CA 1
ATOM 2761 C C . GLN B 1 21 ? -4.441 16.125 27.703 1 98.5 21 GLN B C 1
ATOM 2763 O O . GLN B 1 21 ? -4.215 15.172 28.453 1 98.5 21 GLN B O 1
ATOM 2768 N N . ALA B 1 22 ? -3.537 16.953 27.172 1 98.38 22 ALA B N 1
ATOM 2769 C CA . ALA B 1 22 ? -2.127 16.734 27.484 1 98.38 22 ALA B CA 1
ATOM 2770 C C . ALA B 1 22 ? -1.881 16.828 29 1 98.38 22 ALA B C 1
ATOM 2772 O O . ALA B 1 22 ? -1.113 16.031 29.547 1 98.38 22 ALA B O 1
ATOM 2773 N N . SER B 1 23 ? -2.475 17.734 29.656 1 97.75 23 SER B N 1
ATOM 2774 C CA . SER B 1 23 ? -2.291 17.938 31.094 1 97.75 23 SER B CA 1
ATOM 2775 C C . SER B 1 23 ? -2.691 16.688 31.875 1 97.75 23 SER B C 1
ATOM 2777 O O . SER B 1 23 ? -2.018 16.312 32.844 1 97.75 23 SER B O 1
ATOM 2779 N N . ASP B 1 24 ? -3.801 16.078 31.5 1 98.12 24 ASP B N 1
ATOM 2780 C CA . ASP B 1 24 ? -4.246 14.844 32.156 1 98.12 24 ASP B CA 1
ATOM 2781 C C . ASP B 1 24 ? -3.23 13.719 31.969 1 98.12 24 ASP B C 1
ATOM 2783 O O . ASP B 1 24 ? -2.98 12.945 32.875 1 98.12 24 ASP B O 1
ATOM 2787 N N . MET B 1 25 ? -2.697 13.672 30.781 1 97.81 25 MET B N 1
ATOM 2788 C CA . MET B 1 25 ? -1.746 12.617 30.453 1 97.81 25 MET B CA 1
ATOM 2789 C C . MET B 1 25 ? -0.441 12.805 31.219 1 97.81 25 MET B C 1
ATOM 2791 O O . MET B 1 25 ? 0.216 11.828 31.594 1 97.81 25 MET B O 1
ATOM 2795 N N . VAL B 1 26 ? -0.014 14.016 31.391 1 97.62 26 VAL B N 1
ATOM 2796 C CA . VAL B 1 26 ? 1.148 14.305 32.219 1 97.62 26 VAL B CA 1
ATOM 2797 C C . VAL B 1 26 ? 0.884 13.859 33.656 1 97.62 26 VAL B C 1
ATOM 2799 O O . VAL B 1 26 ? 1.722 13.188 34.281 1 97.62 26 VAL B O 1
ATOM 2802 N N . THR B 1 27 ? -0.296 14.164 34.188 1 97.81 27 THR B N 1
ATOM 2803 C CA . THR B 1 27 ? -0.673 13.797 35.562 1 97.81 27 THR B CA 1
ATOM 2804 C C . THR B 1 27 ? -0.682 12.281 35.719 1 97.81 27 THR B C 1
ATOM 2806 O O . THR B 1 27 ? -0.27 11.766 36.75 1 97.81 27 THR B O 1
ATOM 2809 N N . GLU B 1 28 ? -1.051 11.57 34.688 1 96.38 28 GLU B N 1
ATOM 2810 C CA . GLU B 1 28 ? -1.157 10.109 34.719 1 96.38 28 GLU B CA 1
ATOM 2811 C C . GLU B 1 28 ? 0.195 9.453 34.469 1 96.38 28 GLU B C 1
ATOM 2813 O O . GLU B 1 28 ? 0.332 8.234 34.594 1 96.38 28 GLU B O 1
ATOM 2818 N N . GLY B 1 29 ? 1.176 10.242 34.062 1 95.5 29 GLY B N 1
ATOM 2819 C CA . GLY B 1 29 ? 2.512 9.719 33.812 1 95.5 29 GLY B CA 1
ATOM 2820 C C . GLY B 1 29 ? 2.695 9.148 32.438 1 95.5 29 GLY B C 1
ATOM 2821 O O . GLY B 1 29 ? 3.703 8.5 32.156 1 95.5 29 GLY B O 1
ATOM 2822 N N . ARG B 1 30 ? 1.801 9.398 31.531 1 94 30 ARG B N 1
ATOM 2823 C CA . ARG B 1 30 ? 1.851 8.859 30.172 1 94 30 ARG B CA 1
ATOM 2824 C C . ARG B 1 30 ? 2.531 9.836 29.219 1 94 30 ARG B C 1
ATOM 2826 O O . ARG B 1 30 ? 2.877 9.477 28.094 1 94 30 ARG B O 1
ATOM 2833 N N . PHE B 1 31 ? 2.629 11 29.641 1 96.25 31 PHE B N 1
ATOM 2834 C CA . PHE B 1 31 ? 3.264 12.055 28.859 1 96.25 31 PHE B CA 1
ATOM 2835 C C . PHE B 1 31 ? 4.285 12.812 29.703 1 96.25 31 PHE B C 1
ATOM 2837 O O . PHE B 1 31 ? 3.943 13.359 30.75 1 96.25 31 PHE B O 1
ATOM 2844 N N . ASP B 1 32 ? 5.547 12.82 29.188 1 96.56 32 ASP B N 1
ATOM 2845 C CA . ASP B 1 32 ? 6.617 13.492 29.922 1 96.56 32 ASP B CA 1
ATOM 2846 C C . ASP B 1 32 ? 6.398 15 29.969 1 96.56 32 ASP B C 1
ATOM 2848 O O . ASP B 1 32 ? 6.172 15.625 28.922 1 96.56 32 ASP B O 1
ATOM 2852 N N . PRO B 1 33 ? 6.539 15.617 31.172 1 96.31 33 PRO B N 1
ATOM 2853 C CA . PRO B 1 33 ? 6.309 17.062 31.266 1 96.31 33 PRO B CA 1
ATOM 2854 C C . PRO B 1 33 ? 7.281 17.875 30.406 1 96.31 33 PRO B C 1
ATOM 2856 O O . PRO B 1 33 ? 6.914 18.922 29.875 1 96.31 33 PRO B O 1
ATOM 2859 N N . VAL B 1 34 ? 8.508 17.453 30.281 1 95.81 34 VAL B N 1
ATOM 2860 C CA . VAL B 1 34 ? 9.492 18.141 29.453 1 95.81 34 VAL B CA 1
ATOM 2861 C C . VAL B 1 34 ? 9.07 18.047 27.984 1 95.81 34 VAL B C 1
ATOM 2863 O O . VAL B 1 34 ? 9.188 19.031 27.234 1 95.81 34 VAL B O 1
ATOM 2866 N N . GLU B 1 35 ? 8.586 16.875 27.578 1 95.12 35 GLU B N 1
ATOM 2867 C CA . GLU B 1 35 ? 8.094 16.703 26.219 1 95.12 35 GLU B CA 1
ATOM 2868 C C . GLU B 1 35 ? 6.891 17.609 25.953 1 95.12 35 GLU B C 1
ATOM 2870 O O . GLU B 1 35 ? 6.746 18.156 24.859 1 95.12 35 GLU B O 1
ATOM 2875 N N . GLN B 1 36 ? 6.004 17.672 26.969 1 95.81 36 GLN B N 1
ATOM 2876 C CA . GLN B 1 36 ? 4.844 18.547 26.797 1 95.81 36 GLN B CA 1
ATOM 2877 C C . GLN B 1 36 ? 5.27 19.984 26.516 1 95.81 36 GLN B C 1
ATOM 2879 O O . GLN B 1 36 ? 4.688 20.656 25.656 1 95.81 36 GLN B O 1
ATOM 2884 N N . GLN B 1 37 ? 6.227 20.469 27.188 1 95.25 37 GLN B N 1
ATOM 2885 C CA . GLN B 1 37 ? 6.719 21.828 27.016 1 95.25 37 GLN B CA 1
ATOM 2886 C C . GLN B 1 37 ? 7.355 22 25.625 1 95.25 37 GLN B C 1
ATOM 2888 O O . GLN B 1 37 ? 7.113 23 24.953 1 95.25 37 GLN B O 1
ATOM 2893 N N . LYS B 1 38 ? 8.133 21.047 25.203 1 94.75 38 LYS B N 1
ATOM 2894 C CA . LYS B 1 38 ? 8.844 21.109 23.938 1 94.75 38 LYS B CA 1
ATOM 2895 C C . LYS B 1 38 ? 7.879 21.047 22.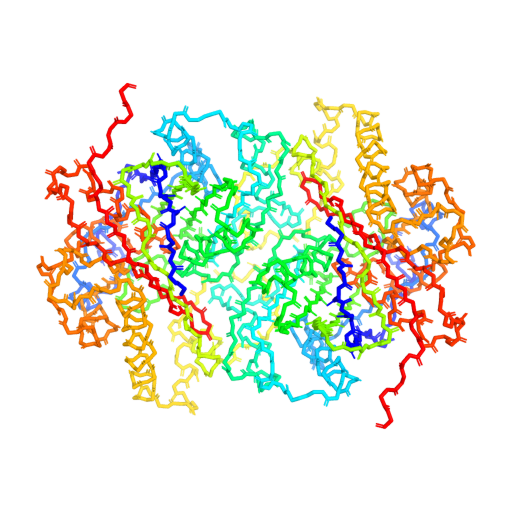766 1 94.75 38 LYS B C 1
ATOM 2897 O O . LYS B 1 38 ? 8.117 21.672 21.719 1 94.75 38 LYS B O 1
ATOM 2902 N N . THR B 1 39 ? 6.832 20.266 22.906 1 96.38 39 THR B N 1
ATOM 2903 C CA . THR B 1 39 ? 5.891 20.062 21.812 1 96.38 39 THR B CA 1
ATOM 2904 C C . THR B 1 39 ? 4.852 21.172 21.766 1 96.38 39 THR B C 1
ATOM 2906 O O . THR B 1 39 ? 4.379 21.547 20.688 1 96.38 39 THR B O 1
ATOM 2909 N N . GLY B 1 40 ? 4.504 21.641 22.953 1 97 40 GLY B N 1
ATOM 2910 C CA . GLY B 1 40 ? 3.408 22.594 23.047 1 97 40 GLY B CA 1
ATOM 2911 C C . GLY B 1 40 ? 2.047 21.969 22.812 1 97 40 GLY B C 1
ATOM 2912 O O . GLY B 1 40 ? 1.065 22.672 22.578 1 97 40 GLY B O 1
ATOM 2913 N N . GLN B 1 41 ? 1.979 20.641 22.906 1 98 41 GLN B N 1
ATOM 2914 C CA . GLN B 1 41 ? 0.729 19.938 22.656 1 98 41 GLN B CA 1
ATOM 2915 C C . GLN B 1 41 ? -0.293 20.219 23.75 1 98 41 GLN B C 1
ATOM 2917 O O . GLN B 1 41 ? 0.042 20.188 24.938 1 98 41 GLN B O 1
ATOM 2922 N N . THR B 1 42 ? -1.534 20.484 23.328 1 98.19 42 THR B N 1
ATOM 2923 C CA . THR B 1 42 ? -2.58 20.766 24.297 1 98.19 42 THR B CA 1
ATOM 2924 C C . THR B 1 42 ? -3.541 19.594 24.438 1 98.19 42 THR B C 1
ATOM 2926 O O . THR B 1 42 ? -3.957 19.25 25.547 1 98.19 42 THR B O 1
ATOM 2929 N N . SER B 1 43 ? -3.912 19.016 23.359 1 98.56 43 SER B N 1
ATOM 2930 C CA . SER B 1 43 ? -4.793 17.859 23.312 1 98.56 43 SER B CA 1
ATOM 2931 C C . SER B 1 43 ? -4.598 17.078 22.031 1 98.56 43 SER B C 1
ATOM 2933 O O . SER B 1 43 ? -3.816 17.469 21.156 1 98.56 43 SER B O 1
ATOM 2935 N N . VAL B 1 44 ? -5.207 15.93 21.969 1 98.62 44 VAL B N 1
ATOM 2936 C CA . VAL B 1 44 ? -5.23 15.141 20.734 1 98.62 44 VAL B CA 1
ATOM 2937 C C . VAL B 1 44 ? -6.637 14.578 20.516 1 98.62 44 VAL B C 1
ATOM 2939 O O . VAL B 1 44 ? -7.383 14.359 21.469 1 98.62 44 VAL B O 1
ATOM 2942 N N . ALA B 1 45 ? -7.027 14.461 19.219 1 98.56 45 ALA B N 1
ATOM 2943 C CA . ALA B 1 45 ? -8.289 13.812 18.875 1 98.56 45 ALA B CA 1
ATOM 2944 C C . ALA B 1 45 ? -8.188 12.297 19.031 1 98.56 45 ALA B C 1
ATOM 2946 O O . ALA B 1 45 ? -7.215 11.68 18.578 1 98.56 45 ALA B O 1
ATOM 2947 N N . VAL B 1 46 ? -9.234 11.672 19.656 1 98.31 46 VAL B N 1
ATOM 2948 C CA . VAL B 1 46 ? -9.148 10.25 19.969 1 98.31 46 VAL B CA 1
ATOM 2949 C C . VAL B 1 46 ? -10.414 9.539 19.484 1 98.31 46 VAL B C 1
ATOM 2951 O O . VAL B 1 46 ? -11.523 9.922 19.859 1 98.31 46 VAL B O 1
ATOM 2954 N N . SER B 1 47 ? -10.211 8.508 18.656 1 96.38 47 SER B N 1
ATOM 2955 C CA . SER B 1 47 ? -11.328 7.727 18.141 1 96.38 47 SER B CA 1
ATOM 2956 C C . SER B 1 47 ? -11.773 6.672 19.141 1 96.38 47 SER B C 1
ATOM 2958 O O . SER B 1 47 ? -11.031 6.328 20.062 1 96.38 47 SER B O 1
ATOM 2960 N N . ASP B 1 48 ? -13.023 6.25 19 1 94.38 48 ASP B N 1
ATOM 2961 C CA . ASP B 1 48 ? -13.625 5.188 19.797 1 94.38 48 ASP B CA 1
ATOM 2962 C C . ASP B 1 48 ? -14.203 4.09 18.906 1 94.38 48 ASP B C 1
ATOM 2964 O O . ASP B 1 48 ? -15.297 4.238 18.359 1 94.38 48 ASP B O 1
ATOM 2968 N N . PRO B 1 49 ? -13.5 2.98 18.828 1 90.06 49 PRO B N 1
ATOM 2969 C CA . PRO B 1 49 ? -13.992 1.923 17.953 1 90.06 49 PRO B CA 1
ATOM 2970 C C . PRO B 1 49 ? -15.336 1.356 18.406 1 90.06 49 PRO B C 1
ATOM 2972 O O . PRO B 1 49 ? -16.094 0.827 17.578 1 90.06 49 PRO B O 1
ATOM 2975 N N . ASP B 1 50 ? -15.664 1.455 19.641 1 91.31 50 ASP B N 1
ATOM 2976 C CA . ASP B 1 50 ? -16.891 0.884 20.156 1 91.31 50 ASP B CA 1
ATOM 2977 C C . ASP B 1 50 ? -18.109 1.643 19.641 1 91.31 50 ASP B C 1
ATOM 2979 O O . ASP B 1 50 ? -19.234 1.125 19.672 1 91.31 50 ASP B O 1
ATOM 2983 N N . ILE B 1 51 ? -17.859 2.865 19.156 1 93.62 51 ILE B N 1
ATOM 2984 C CA . ILE B 1 51 ? -18.969 3.611 18.578 1 93.62 51 ILE B CA 1
ATOM 2985 C C . ILE B 1 51 ? -18.766 3.76 17.078 1 93.62 51 ILE B C 1
ATOM 2987 O O . ILE B 1 51 ? -19.281 4.699 16.469 1 93.62 51 ILE B O 1
ATOM 2991 N N . GLY B 1 52 ? -17.891 2.957 16.5 1 93 52 GLY B N 1
ATOM 2992 C CA . GLY B 1 52 ? -17.734 2.881 15.055 1 93 52 GLY B CA 1
ATOM 2993 C C . GLY B 1 52 ? -16.656 3.789 14.508 1 93 52 GLY B C 1
ATOM 2994 O O . GLY B 1 52 ? -16.703 4.199 13.352 1 93 52 GLY B O 1
ATOM 2995 N N . GLU B 1 53 ? -15.695 4.117 15.297 1 95.56 53 GLU B N 1
ATOM 2996 C CA . GLU B 1 53 ? -14.633 5.008 14.836 1 95.56 53 GLU B CA 1
ATOM 2997 C C . GLU B 1 53 ? -13.312 4.258 14.688 1 95.56 53 GLU B C 1
ATOM 2999 O O . GLU B 1 53 ? -12.281 4.703 15.188 1 95.56 53 GLU B O 1
ATOM 3004 N N . SER B 1 54 ? -13.383 3.125 13.961 1 95.06 54 SER B N 1
ATOM 3005 C CA . SER B 1 54 ? -12.125 2.512 13.539 1 95.06 54 SER B CA 1
ATOM 3006 C C . SER B 1 54 ? -11.508 3.273 12.367 1 95.06 54 SER B C 1
ATOM 3008 O O . SER B 1 54 ? -12.172 4.102 11.742 1 95.06 54 SER B O 1
ATOM 3010 N N . ALA B 1 55 ? -10.227 3.057 12.148 1 95.06 55 ALA B N 1
ATOM 3011 C CA . ALA B 1 55 ? -9.531 3.77 11.078 1 95.06 55 ALA B CA 1
ATOM 3012 C C . ALA B 1 55 ? -10.242 3.572 9.742 1 95.06 55 ALA B C 1
ATOM 3014 O O . ALA B 1 55 ? -10.523 4.539 9.031 1 95.06 55 ALA B O 1
ATOM 3015 N N . PRO B 1 56 ? -10.641 2.311 9.375 1 96.06 56 PRO B N 1
ATOM 3016 C CA . PRO B 1 56 ? -11.367 2.135 8.117 1 96.06 56 PRO B CA 1
ATOM 3017 C C . PRO B 1 56 ? -12.703 2.873 8.102 1 96.06 56 PRO B C 1
ATOM 3019 O O . PRO B 1 56 ? -13.062 3.482 7.09 1 96.06 56 PRO B O 1
ATOM 3022 N N . GLU B 1 57 ? -13.414 2.852 9.219 1 97.31 57 GLU B N 1
ATOM 3023 C CA . GLU B 1 57 ? -14.703 3.535 9.281 1 97.31 57 GLU B CA 1
ATOM 3024 C C . GLU B 1 57 ? -14.531 5.047 9.164 1 97.31 57 GLU B C 1
ATOM 3026 O O . GLU B 1 57 ? -15.328 5.719 8.5 1 97.31 57 GLU B O 1
ATOM 3031 N N . MET B 1 58 ? -13.539 5.566 9.805 1 97.88 58 MET B N 1
ATOM 3032 C CA . MET B 1 58 ? -13.289 7 9.688 1 97.88 58 MET B CA 1
ATOM 3033 C C . MET B 1 58 ? -12.969 7.387 8.25 1 97.88 58 MET B C 1
ATOM 3035 O O . MET B 1 58 ? -13.359 8.461 7.789 1 97.88 58 MET B O 1
ATOM 3039 N N . ALA B 1 59 ? -12.234 6.52 7.531 1 97.94 59 ALA B N 1
ATOM 3040 C CA . ALA B 1 59 ? -11.969 6.75 6.117 1 97.94 59 ALA B CA 1
ATOM 3041 C C . ALA B 1 59 ? -13.266 6.773 5.312 1 97.94 59 ALA B C 1
ATOM 3043 O O . ALA B 1 59 ? -13.414 7.574 4.383 1 97.94 59 ALA B O 1
ATOM 3044 N N . VAL B 1 60 ? -14.195 5.883 5.656 1 98.25 60 VAL B N 1
ATOM 3045 C CA . VAL B 1 60 ? -15.484 5.84 4.984 1 98.25 60 VAL B CA 1
ATOM 3046 C C . VAL B 1 60 ? -16.25 7.141 5.23 1 98.25 60 VAL B C 1
ATOM 3048 O O . VAL B 1 60 ? -16.828 7.715 4.305 1 98.25 60 VAL B O 1
ATOM 3051 N N . PHE B 1 61 ? -16.25 7.621 6.5 1 98.62 61 PHE B N 1
ATOM 3052 C CA . PHE B 1 61 ? -16.922 8.875 6.82 1 98.62 61 PHE B CA 1
ATOM 3053 C C . PHE B 1 61 ? -16.344 10.023 6 1 98.62 61 PHE B C 1
ATOM 3055 O O . PHE B 1 61 ? -17.078 10.805 5.402 1 98.62 61 PHE B O 1
ATOM 3062 N N . ALA B 1 62 ? -15.031 10.117 5.941 1 98.56 62 ALA B N 1
ATOM 3063 C CA . ALA B 1 62 ? -14.359 11.172 5.18 1 98.56 62 ALA B CA 1
ATOM 3064 C C . ALA B 1 62 ? -14.656 11.047 3.689 1 98.56 62 ALA B C 1
ATOM 3066 O O . ALA B 1 62 ? -14.898 12.047 3.01 1 98.56 62 ALA B O 1
ATOM 3067 N N . GLY B 1 63 ? -14.57 9.805 3.166 1 98.56 63 GLY B N 1
ATOM 3068 C CA . GLY B 1 63 ? -14.852 9.555 1.763 1 98.56 63 GLY B CA 1
ATOM 3069 C C . GLY B 1 63 ? -16.266 9.93 1.365 1 98.56 63 GLY B C 1
ATOM 3070 O O . GLY B 1 63 ? -16.484 10.516 0.301 1 98.56 63 GLY B O 1
ATOM 3071 N N . ARG B 1 64 ? -17.203 9.555 2.221 1 98.44 64 ARG B N 1
ATOM 3072 C CA . ARG B 1 64 ? -18.594 9.914 1.967 1 98.44 64 ARG B CA 1
ATOM 3073 C C . ARG B 1 64 ? -18.766 11.43 1.907 1 98.44 64 ARG B C 1
ATOM 3075 O O . ARG B 1 64 ? -19.531 11.945 1.084 1 98.44 64 ARG B O 1
ATOM 3082 N N . ALA B 1 65 ? -18.156 12.109 2.842 1 97.88 65 ALA B N 1
ATOM 3083 C CA . ALA B 1 65 ? -18.203 13.57 2.865 1 97.88 65 ALA B CA 1
ATOM 3084 C C . ALA B 1 65 ? -17.578 14.156 1.607 1 97.88 65 ALA B C 1
ATOM 3086 O O . ALA B 1 65 ? -18.078 15.141 1.061 1 97.88 65 ALA B O 1
ATOM 3087 N N . ALA B 1 66 ? -16.453 13.602 1.139 1 97.5 66 ALA B N 1
ATOM 3088 C CA . ALA B 1 66 ? -15.773 14.086 -0.061 1 97.5 66 ALA B CA 1
ATOM 3089 C C . ALA B 1 66 ? -16.656 13.906 -1.297 1 97.5 66 ALA B C 1
ATOM 3091 O O . ALA B 1 66 ? -16.719 14.797 -2.146 1 97.5 66 ALA B O 1
ATOM 3092 N N . LEU B 1 67 ? -17.281 12.711 -1.403 1 97.69 67 LEU B N 1
ATOM 3093 C CA . LEU B 1 67 ? -18.172 12.453 -2.525 1 97.69 67 LEU B CA 1
ATOM 3094 C C . LEU B 1 67 ? -19.344 13.414 -2.518 1 97.69 67 LEU B C 1
ATOM 3096 O O . LEU B 1 67 ? -19.719 13.961 -3.561 1 97.69 67 LEU B O 1
ATOM 3100 N N . ALA B 1 68 ? -19.891 13.641 -1.33 1 96.81 68 ALA B N 1
ATOM 3101 C CA . ALA B 1 68 ? -21 14.586 -1.201 1 96.81 68 ALA B CA 1
ATOM 3102 C C . ALA B 1 68 ? -20.578 15.992 -1.602 1 96.81 68 ALA B C 1
ATOM 3104 O O . ALA B 1 68 ? -21.312 16.688 -2.303 1 96.81 68 ALA B O 1
ATOM 3105 N N . ASP B 1 69 ? -19.422 16.406 -1.165 1 95.56 69 ASP B N 1
ATOM 3106 C CA . ASP B 1 69 ? -18.891 17.734 -1.469 1 95.56 69 ASP B CA 1
ATOM 3107 C C . ASP B 1 69 ? -18.656 17.891 -2.969 1 95.56 69 ASP B C 1
ATOM 3109 O O . ASP B 1 69 ? -18.844 18.984 -3.516 1 95.56 69 ASP B O 1
ATOM 3113 N N . SER B 1 70 ? -18.188 16.875 -3.631 1 95.62 70 SER B N 1
ATOM 3114 C CA . SER B 1 70 ? -17.875 16.922 -5.055 1 95.62 70 SER B CA 1
ATOM 3115 C C . SER B 1 70 ? -19.141 16.953 -5.902 1 95.62 70 SER B C 1
ATOM 3117 O O . SER B 1 70 ? -19.109 17.391 -7.055 1 95.62 70 SER B O 1
ATOM 3119 N N . GLY B 1 71 ? -20.203 16.281 -5.363 1 95.25 71 GLY B N 1
ATOM 3120 C CA . GLY B 1 71 ? -21.469 16.234 -6.078 1 95.25 71 GLY B CA 1
ATOM 3121 C C . GLY B 1 71 ? -21.5 15.195 -7.191 1 95.25 71 GLY B C 1
ATOM 3122 O O . GLY B 1 71 ? -22.422 15.164 -7.996 1 95.25 71 GLY B O 1
ATOM 3123 N N . ILE B 1 72 ? -20.484 14.398 -7.246 1 94.19 72 ILE B N 1
ATOM 3124 C CA . ILE B 1 72 ? -20.453 13.414 -8.32 1 94.19 72 ILE B CA 1
ATOM 3125 C C . ILE B 1 72 ? -21.078 12.109 -7.848 1 94.19 72 ILE B C 1
ATOM 3127 O O . ILE B 1 72 ? -21.234 11.883 -6.645 1 94.19 72 ILE B O 1
ATOM 3131 N N . SER B 1 73 ? -21.391 11.305 -8.867 1 95.06 73 SER B N 1
ATOM 3132 C CA . SER B 1 73 ? -21.797 9.938 -8.562 1 95.06 73 SER B CA 1
ATOM 3133 C C . SER B 1 73 ? -20.594 9.07 -8.195 1 95.06 73 SER B C 1
ATOM 3135 O O . SER B 1 73 ? -19.531 9.188 -8.805 1 95.06 73 SER B O 1
ATOM 3137 N N . SER B 1 74 ? -20.797 8.188 -7.211 1 94.69 74 SER B N 1
ATOM 3138 C CA . SER B 1 74 ? -19.719 7.281 -6.801 1 94.69 74 SER B CA 1
ATOM 3139 C C . SER B 1 74 ? -19.25 6.43 -7.969 1 94.69 74 SER B C 1
ATOM 3141 O O . SER B 1 74 ? -18.094 6.004 -8 1 94.69 74 SER B O 1
ATOM 3143 N N . ASN B 1 75 ? -20.062 6.211 -8.953 1 93.5 75 ASN B N 1
ATOM 3144 C CA . ASN B 1 75 ? -19.734 5.371 -10.102 1 93.5 75 ASN B CA 1
ATOM 3145 C C . ASN B 1 75 ? -18.734 6.062 -11.031 1 93.5 75 ASN B C 1
ATOM 3147 O O . ASN B 1 75 ? -18.172 5.426 -11.922 1 93.5 75 ASN B O 1
ATOM 3151 N N . GLU B 1 76 ? -18.469 7.32 -10.773 1 95.5 76 GLU B N 1
ATOM 3152 C CA . GLU B 1 76 ? -17.516 8.062 -11.594 1 95.5 76 GLU B CA 1
ATOM 3153 C C . GLU B 1 76 ? -16.094 7.844 -11.102 1 95.5 76 GLU B C 1
ATOM 3155 O O . GLU B 1 76 ? -15.133 8.227 -11.773 1 95.5 76 GLU B O 1
ATOM 3160 N N . ILE B 1 77 ? -15.961 7.223 -9.938 1 97 77 ILE B N 1
ATOM 3161 C CA . ILE B 1 77 ? -14.633 6.973 -9.383 1 97 77 ILE B CA 1
ATOM 3162 C C . ILE B 1 77 ? -14.039 5.715 -10.008 1 97 77 ILE B C 1
ATOM 3164 O O . ILE B 1 77 ? -14.594 4.621 -9.875 1 97 77 ILE B O 1
ATOM 3168 N N . ASP B 1 78 ? -12.859 5.887 -10.586 1 93.75 78 ASP B N 1
ATOM 3169 C CA . ASP B 1 78 ? -12.242 4.762 -11.281 1 93.75 78 ASP B CA 1
ATOM 3170 C C . ASP B 1 78 ? -11.078 4.191 -10.484 1 93.75 78 ASP B C 1
ATOM 3172 O O . ASP B 1 78 ? -10.617 3.08 -10.75 1 93.75 78 ASP B O 1
ATOM 3176 N N . LEU B 1 79 ? -10.562 4.961 -9.625 1 96.75 79 LEU B N 1
ATOM 3177 C CA . LEU B 1 79 ? -9.438 4.555 -8.789 1 96.75 79 LEU B CA 1
ATOM 3178 C C . LEU B 1 79 ? -9.609 5.047 -7.359 1 96.75 79 LEU B C 1
ATOM 3180 O O . LEU B 1 79 ? -9.953 6.211 -7.137 1 96.75 79 LEU B O 1
ATOM 3184 N N . LEU B 1 80 ? -9.531 4.168 -6.391 1 97.88 80 LEU B N 1
ATOM 3185 C CA . LEU B 1 80 ? -9.508 4.504 -4.973 1 97.88 80 LEU B CA 1
ATOM 3186 C C . LEU B 1 80 ? -8.133 4.227 -4.371 1 97.88 80 LEU B C 1
ATOM 3188 O O . LEU B 1 80 ? -7.656 3.092 -4.41 1 97.88 80 LEU B O 1
ATOM 3192 N N . VAL B 1 81 ? -7.465 5.27 -3.922 1 98 81 VAL B N 1
ATOM 3193 C CA . VAL B 1 81 ? -6.168 5.145 -3.26 1 98 81 VAL B CA 1
ATOM 3194 C C . VAL B 1 81 ? -6.328 5.395 -1.762 1 98 81 VAL B C 1
ATOM 3196 O O . VAL B 1 81 ? -6.672 6.504 -1.344 1 98 81 VAL B O 1
ATOM 3199 N N . HIS B 1 82 ? -6.117 4.375 -0.974 1 97.38 82 HIS B N 1
ATOM 3200 C CA . HIS B 1 82 ? -6.191 4.5 0.477 1 97.38 82 HIS B CA 1
ATOM 3201 C C . HIS B 1 82 ? -4.801 4.551 1.101 1 97.38 82 HIS B C 1
ATOM 3203 O O . HIS B 1 82 ? -4.027 3.598 0.979 1 97.38 82 HIS B O 1
ATOM 3209 N N . ALA B 1 83 ? -4.492 5.684 1.721 1 96.81 83 ALA B N 1
ATOM 3210 C CA . ALA B 1 83 ? -3.168 5.895 2.303 1 96.81 83 ALA B CA 1
ATOM 3211 C C . ALA B 1 83 ? -3.188 5.66 3.811 1 96.81 83 ALA B C 1
ATOM 3213 O O . ALA B 1 83 ? -4.059 6.176 4.516 1 96.81 83 ALA B O 1
ATOM 3214 N N . VAL B 1 84 ? -2.182 4.883 4.301 1 91.81 84 VAL B N 1
ATOM 3215 C CA . VAL B 1 84 ? -2.121 4.582 5.727 1 91.81 84 VAL B CA 1
ATOM 3216 C C . VAL B 1 84 ? -0.67 4.625 6.203 1 91.81 84 VAL B C 1
ATOM 3218 O O . VAL B 1 84 ? 0.257 4.516 5.398 1 91.81 84 VAL B O 1
ATOM 3221 N N . VAL B 1 85 ? -0.519 4.832 7.508 1 92 85 VAL B N 1
ATOM 3222 C CA . VAL B 1 85 ? 0.794 4.727 8.133 1 92 85 VAL B CA 1
ATOM 3223 C C . VAL B 1 85 ? 0.91 3.396 8.875 1 92 85 VAL B C 1
ATOM 3225 O O . VAL B 1 85 ? 1.82 2.607 8.602 1 92 85 VAL B O 1
ATOM 3228 N N . LEU B 1 86 ? 0.014 3.199 9.828 1 87.19 86 LEU B N 1
ATOM 3229 C CA . LEU B 1 86 ? -0.09 1.918 10.516 1 87.19 86 LEU B CA 1
ATOM 3230 C C . LEU B 1 86 ? -1.056 0.986 9.797 1 87.19 86 LEU B C 1
ATOM 3232 O O . LEU B 1 86 ? -1.905 1.44 9.023 1 87.19 86 LEU B O 1
ATOM 3236 N N . HIS B 1 87 ? -0.786 -0.239 9.961 1 83 87 HIS B N 1
ATOM 3237 C CA . HIS B 1 87 ? -1.734 -1.195 9.406 1 83 87 HIS B CA 1
ATOM 3238 C C . HIS B 1 87 ? -3.148 -0.928 9.906 1 83 87 HIS B C 1
ATOM 3240 O O . HIS B 1 87 ? -3.367 -0.792 11.117 1 83 87 HIS B O 1
ATOM 3246 N N . ASN B 1 88 ? -4.062 -0.734 8.945 1 81.06 88 ASN B N 1
ATOM 3247 C CA . ASN B 1 88 ? -5.461 -0.388 9.188 1 81.06 88 ASN B CA 1
ATOM 3248 C C . ASN B 1 88 ? -6.371 -1.605 9.047 1 81.06 88 ASN B C 1
ATOM 3250 O O . ASN B 1 88 ? -6.508 -2.164 7.961 1 81.06 88 ASN B O 1
ATOM 3254 N N . GLY B 1 89 ? -6.918 -1.988 10.148 1 81.94 89 GLY B N 1
ATOM 3255 C CA . GLY B 1 89 ? -7.922 -3.035 10.062 1 81.94 89 GLY B CA 1
ATOM 3256 C C . GLY B 1 89 ? -7.344 -4.43 10.203 1 81.94 89 GLY B C 1
ATOM 3257 O O . GLY B 1 89 ? -6.402 -4.641 10.969 1 81.94 89 GLY B O 1
ATOM 3258 N N . LEU B 1 90 ? -7.934 -5.34 9.5 1 85.81 90 LEU B N 1
ATOM 3259 C CA . LEU B 1 90 ? -7.613 -6.754 9.664 1 85.81 90 LEU B CA 1
ATOM 3260 C C . LEU B 1 90 ? -6.445 -7.152 8.773 1 85.81 90 LEU B C 1
ATOM 3262 O O . LEU B 1 90 ? -6.246 -6.566 7.707 1 85.81 90 LEU B O 1
ATOM 3266 N N . GLU B 1 91 ? -5.652 -8.109 9.266 1 86.19 91 GLU B N 1
ATOM 3267 C CA . GLU B 1 91 ? -4.684 -8.766 8.391 1 86.19 91 GLU B CA 1
ATOM 3268 C C . GLU B 1 91 ? -5.375 -9.688 7.391 1 86.19 91 GLU B C 1
ATOM 3270 O O . GLU B 1 91 ? -6.449 -10.219 7.672 1 86.19 91 GLU B O 1
ATOM 3275 N N . ALA B 1 92 ? -4.734 -9.891 6.188 1 88.19 92 ALA B N 1
ATOM 3276 C CA . ALA B 1 92 ? -5.277 -10.734 5.125 1 88.19 92 ALA B CA 1
ATOM 3277 C C . ALA B 1 92 ? -6.656 -10.25 4.688 1 88.19 92 ALA B C 1
ATOM 3279 O O . ALA B 1 92 ? -7.578 -11.047 4.52 1 88.19 92 ALA B O 1
ATOM 3280 N N . TRP B 1 93 ? -6.809 -9.031 4.68 1 89.12 93 TRP B N 1
ATOM 3281 C CA . TRP B 1 93 ? -8 -8.289 4.297 1 89.12 93 TRP B CA 1
ATOM 3282 C C . TRP B 1 93 ? -7.633 -7.02 3.529 1 89.12 93 TRP B C 1
ATOM 3284 O O . TRP B 1 93 ? -6.5 -6.547 3.611 1 89.12 93 TRP B O 1
ATOM 3294 N N . ASN B 1 94 ? -8.523 -6.562 2.682 1 89.5 94 ASN B N 1
ATOM 3295 C CA . ASN B 1 94 ? -8.281 -5.352 1.904 1 89.5 94 ASN B CA 1
ATOM 3296 C C . ASN B 1 94 ? -9.156 -4.195 2.375 1 89.5 94 ASN B C 1
ATOM 3298 O O . ASN B 1 94 ? -10.328 -4.117 2.012 1 89.5 94 ASN B O 1
ATOM 3302 N N . CYS B 1 95 ? -8.547 -3.258 3.035 1 92.5 95 CYS B N 1
ATOM 3303 C CA . CYS B 1 95 ? -9.258 -2.098 3.559 1 92.5 95 CYS B CA 1
ATOM 3304 C C . CYS B 1 95 ? -9.828 -1.247 2.426 1 92.5 95 CYS B C 1
ATOM 3306 O O . CYS B 1 95 ? -10.914 -0.688 2.549 1 92.5 95 CYS B O 1
ATOM 3308 N N . GLY B 1 96 ? -9.07 -1.11 1.396 1 94 96 GLY B N 1
ATOM 3309 C CA . GLY B 1 96 ? -9.539 -0.359 0.245 1 94 96 GLY B CA 1
ATOM 3310 C C . GLY B 1 96 ? -10.836 -0.899 -0.327 1 94 96 GLY B C 1
ATOM 3311 O O . GLY B 1 96 ? -11.734 -0.131 -0.673 1 94 96 GLY B O 1
ATOM 3312 N N . ALA B 1 97 ? -10.93 -2.225 -0.408 1 94.12 97 ALA B N 1
ATOM 3313 C CA . ALA B 1 97 ? -12.148 -2.85 -0.918 1 94.12 97 ALA B CA 1
ATOM 3314 C C . ALA B 1 97 ? -13.328 -2.604 0.021 1 94.12 97 ALA B C 1
ATOM 3316 O O . ALA B 1 97 ? -14.461 -2.443 -0.428 1 94.12 97 ALA B O 1
ATOM 3317 N N . TYR B 1 98 ? -13.055 -2.623 1.314 1 95.12 98 TYR B N 1
ATOM 3318 C CA . TYR B 1 98 ? -14.094 -2.307 2.291 1 95.12 98 TYR B CA 1
ATOM 3319 C C . TYR B 1 98 ? -14.617 -0.894 2.086 1 95.12 98 TYR B C 1
ATOM 3321 O O . TYR B 1 98 ? -15.836 -0.68 2.043 1 95.12 98 TYR B O 1
ATOM 3329 N N . ILE B 1 99 ? -13.711 0.052 1.963 1 97.06 99 ILE B N 1
ATOM 3330 C CA . ILE B 1 99 ? -14.078 1.447 1.748 1 97.06 99 ILE B CA 1
ATOM 3331 C C . ILE B 1 99 ? -14.875 1.577 0.449 1 97.06 99 ILE B C 1
ATOM 3333 O O . ILE B 1 99 ? -15.914 2.234 0.415 1 97.06 99 ILE B O 1
ATOM 3337 N N . GLN B 1 100 ? -14.375 0.944 -0.603 1 96.75 100 GLN B N 1
ATOM 3338 C CA . GLN B 1 100 ? -15.07 0.923 -1.888 1 96.75 100 GLN B CA 1
ATOM 3339 C C . GLN B 1 100 ? -16.516 0.449 -1.728 1 96.75 100 GLN B C 1
ATOM 3341 O O . GLN B 1 100 ? -17.438 1.095 -2.217 1 96.75 100 GLN B O 1
ATOM 3346 N N . ASN B 1 101 ? -16.641 -0.655 -1.031 1 95.69 101 ASN B N 1
ATOM 3347 C CA . ASN B 1 101 ? -17.953 -1.25 -0.829 1 95.69 101 ASN B CA 1
ATOM 3348 C C . ASN B 1 101 ? -18.875 -0.322 -0.04 1 95.69 101 ASN B C 1
ATOM 3350 O O . ASN B 1 101 ? -20.016 -0.105 -0.426 1 95.69 101 ASN B O 1
ATOM 3354 N N . GLU B 1 102 ? -18.422 0.203 1.061 1 96.62 102 GLU B N 1
ATOM 3355 C CA . GLU B 1 102 ? -19.203 1.051 1.952 1 96.62 102 GLU B CA 1
ATOM 3356 C C . GLU B 1 102 ? -19.609 2.348 1.26 1 96.62 102 GLU B C 1
ATOM 3358 O O . GLU B 1 102 ? -20.672 2.902 1.55 1 96.62 102 GLU B O 1
ATOM 3363 N N . LEU B 1 103 ? -18.766 2.799 0.337 1 97.62 103 LEU B N 1
ATOM 3364 C CA . LEU B 1 103 ? -19.031 4.051 -0.359 1 97.62 103 LEU B CA 1
ATOM 3365 C C . LEU B 1 103 ? -19.906 3.809 -1.585 1 97.62 103 LEU B C 1
ATOM 3367 O O . LEU B 1 103 ? -20.312 4.754 -2.264 1 97.62 103 LEU B O 1
ATOM 3371 N N . GLY B 1 104 ? -20.156 2.551 -1.912 1 96.25 104 GLY B N 1
ATOM 3372 C CA . GLY B 1 104 ? -21.016 2.211 -3.037 1 96.25 104 GLY B CA 1
ATOM 3373 C C . GLY B 1 104 ? -20.359 2.451 -4.383 1 96.25 104 GLY B C 1
ATOM 3374 O O . GLY B 1 104 ? -21.016 2.854 -5.34 1 96.25 104 GLY B O 1
ATOM 3375 N N . ILE B 1 105 ? -19.031 2.328 -4.406 1 95.5 105 ILE B N 1
ATOM 3376 C CA . ILE B 1 105 ? -18.297 2.457 -5.66 1 95.5 105 ILE B CA 1
ATOM 3377 C C . ILE B 1 105 ? -18.234 1.104 -6.363 1 95.5 105 ILE B C 1
ATOM 3379 O O . ILE B 1 105 ? -17.672 0.144 -5.832 1 95.5 105 ILE B O 1
ATOM 3383 N N . ASP B 1 106 ? -18.734 0.954 -7.523 1 88.06 106 ASP B N 1
ATOM 3384 C CA . ASP B 1 106 ? -18.922 -0.349 -8.156 1 88.06 106 ASP B CA 1
ATOM 3385 C C . ASP B 1 106 ? -17.656 -0.778 -8.898 1 88.06 106 ASP B C 1
ATOM 3387 O O . ASP B 1 106 ? -17.141 -1.878 -8.68 1 88.06 106 ASP B O 1
ATOM 3391 N N . ASP B 1 107 ? -17.219 -0.033 -9.875 1 86.75 107 ASP B N 1
ATOM 3392 C CA . ASP B 1 107 ? -16.141 -0.444 -10.773 1 86.75 107 ASP B CA 1
ATOM 3393 C C . ASP B 1 107 ? -14.922 0.457 -10.602 1 86.75 107 ASP B C 1
ATOM 3395 O O . ASP B 1 107 ? -14.688 1.354 -11.414 1 86.75 107 ASP B O 1
ATOM 3399 N N . CYS B 1 108 ? -14.156 0.12 -9.547 1 91.88 108 CYS B N 1
ATOM 3400 C CA . CYS B 1 108 ? -12.914 0.84 -9.328 1 91.88 108 CYS B CA 1
ATOM 3401 C C . CYS B 1 108 ? -11.828 -0.096 -8.805 1 91.88 108 CYS B C 1
ATOM 3403 O O . CYS B 1 108 ? -12.125 -1.192 -8.328 1 91.88 108 CYS B O 1
ATOM 3405 N N . LEU B 1 109 ? -10.602 0.22 -9.07 1 93.19 109 LEU B N 1
ATOM 3406 C CA . LEU B 1 109 ? -9.484 -0.469 -8.43 1 93.19 109 LEU B CA 1
ATOM 3407 C C . LEU B 1 109 ? -9.125 0.188 -7.098 1 93.19 109 LEU B C 1
ATOM 3409 O O . LEU B 1 109 ? -8.742 1.359 -7.062 1 93.19 109 LEU B O 1
ATOM 3413 N N . PRO B 1 110 ? -9.352 -0.488 -5.98 1 95.06 110 PRO B N 1
ATOM 3414 C CA . PRO B 1 110 ? -8.844 0.022 -4.703 1 95.06 110 PRO B CA 1
ATOM 3415 C C . PRO B 1 110 ? -7.391 -0.361 -4.445 1 95.06 110 PRO B C 1
ATOM 3417 O O . PRO B 1 110 ? -7.039 -1.542 -4.508 1 95.06 110 PRO B O 1
ATOM 3420 N N . ILE B 1 111 ? -6.543 0.616 -4.203 1 94.81 111 ILE B N 1
ATOM 3421 C CA . ILE B 1 111 ? -5.133 0.4 -3.895 1 94.81 111 ILE B CA 1
ATOM 3422 C C . ILE B 1 111 ? -4.805 1.006 -2.533 1 94.81 111 ILE B C 1
ATOM 3424 O O . ILE B 1 111 ? -4.988 2.207 -2.32 1 94.81 111 ILE B O 1
ATOM 3428 N N . GLU B 1 112 ? -4.434 0.173 -1.63 1 94.75 112 GLU B N 1
ATOM 3429 C CA . GLU B 1 112 ? -3.881 0.691 -0.382 1 94.75 112 GLU B CA 1
ATOM 3430 C C . GLU B 1 112 ? -2.379 0.927 -0.499 1 94.75 112 GLU B C 1
ATOM 3432 O O . GLU B 1 112 ? -1.64 0.049 -0.949 1 94.75 112 GLU B O 1
ATOM 3437 N N . ILE B 1 113 ? -1.982 2.111 -0.166 1 95 113 ILE B N 1
ATOM 3438 C CA . ILE B 1 113 ? -0.558 2.418 -0.23 1 95 113 ILE B CA 1
ATOM 3439 C C . ILE B 1 113 ? -0.034 2.729 1.171 1 95 113 ILE B C 1
ATOM 3441 O O . ILE B 1 113 ? -0.749 3.305 1.994 1 95 113 ILE B O 1
ATOM 3445 N N . ARG B 1 114 ? 1.204 2.311 1.355 1 91.5 114 ARG B N 1
ATOM 3446 C CA . ARG B 1 114 ? 1.891 2.607 2.609 1 91.5 114 ARG B CA 1
ATOM 3447 C C . ARG B 1 114 ? 3.139 3.447 2.363 1 91.5 114 ARG B C 1
ATOM 3449 O O . ARG B 1 114 ? 4.258 2.928 2.381 1 91.5 114 ARG B O 1
ATOM 3456 N N . THR B 1 115 ? 2.949 4.684 2.217 1 87.62 115 THR B N 1
ATOM 3457 C CA . THR B 1 115 ? 4.008 5.684 2.123 1 87.62 115 THR B CA 1
ATOM 3458 C C . THR B 1 115 ? 3.928 6.668 3.287 1 87.62 115 THR B C 1
ATOM 3460 O O . THR B 1 115 ? 4.297 7.836 3.146 1 87.62 115 THR B O 1
ATOM 3463 N N . ALA B 1 116 ? 3.277 6.223 4.254 1 86.94 116 ALA B N 1
ATOM 3464 C CA . ALA B 1 116 ? 3.18 6.879 5.555 1 86.94 116 ALA B CA 1
ATOM 3465 C C . ALA B 1 116 ? 2.559 8.266 5.426 1 86.94 116 ALA B C 1
ATOM 3467 O O . ALA B 1 116 ? 1.535 8.438 4.758 1 86.94 116 ALA B O 1
ATOM 3468 N N . CYS B 1 117 ? 3.127 9.234 6.125 1 90.62 117 CYS B N 1
ATOM 3469 C CA . CYS B 1 117 ? 2.477 10.531 6.289 1 90.62 117 CYS B CA 1
ATOM 3470 C C . CYS B 1 117 ? 2.545 11.344 5 1 90.62 117 CYS B C 1
ATOM 3472 O O . CYS B 1 117 ? 1.9 12.383 4.883 1 90.62 117 CYS B O 1
ATOM 3474 N N . ALA B 1 118 ? 3.234 10.883 3.969 1 93.25 118 ALA B N 1
ATOM 3475 C CA . ALA B 1 118 ? 3.219 11.508 2.65 1 93.25 118 ALA B CA 1
ATOM 3476 C C . ALA B 1 118 ? 2.146 10.891 1.76 1 93.25 118 ALA B C 1
ATOM 3478 O O . ALA B 1 118 ? 1.989 11.281 0.602 1 93.25 118 ALA B O 1
ATOM 3479 N N . GLY B 1 119 ? 1.422 10.016 2.279 1 95.38 119 GLY B N 1
ATOM 3480 C CA . GLY B 1 119 ? 0.534 9.156 1.516 1 95.38 119 GLY B CA 1
ATOM 3481 C C . GLY B 1 119 ? -0.526 9.922 0.747 1 95.38 119 GLY B C 1
ATOM 3482 O O . GLY B 1 119 ? -0.857 9.562 -0.387 1 95.38 119 GLY B O 1
ATOM 3483 N N . ALA B 1 120 ? -1.081 10.93 1.327 1 96.88 120 ALA B N 1
ATOM 3484 C CA . ALA B 1 120 ? -2.137 11.688 0.655 1 96.88 120 ALA B CA 1
ATOM 3485 C C . ALA B 1 120 ? -1.607 12.367 -0.604 1 96.88 120 ALA B C 1
ATOM 3487 O O . ALA B 1 120 ? -2.273 12.375 -1.642 1 96.88 120 ALA B O 1
ATOM 3488 N N . ILE B 1 121 ? -0.427 12.93 -0.536 1 97.81 121 ILE B N 1
ATOM 3489 C CA . ILE B 1 121 ? 0.17 13.625 -1.672 1 97.81 121 ILE B CA 1
ATOM 3490 C C . ILE B 1 121 ? 0.565 12.617 -2.746 1 97.81 121 ILE B C 1
ATOM 3492 O O . ILE B 1 121 ? 0.324 12.836 -3.934 1 97.81 121 ILE B O 1
ATOM 3496 N N . VAL B 1 122 ? 1.123 11.508 -2.275 1 96.88 122 VAL B N 1
ATOM 3497 C CA . VAL B 1 122 ? 1.47 10.438 -3.201 1 96.88 122 VAL B CA 1
ATOM 3498 C C . VAL B 1 122 ? 0.206 9.906 -3.877 1 96.88 122 VAL B C 1
ATOM 3500 O O . VAL B 1 122 ? 0.216 9.602 -5.07 1 96.88 122 VAL B O 1
ATOM 3503 N N . GLY B 1 123 ? -0.877 9.805 -3.076 1 97.56 123 GLY B N 1
ATOM 3504 C CA . GLY B 1 123 ? -2.152 9.383 -3.633 1 97.56 123 GLY B CA 1
ATOM 3505 C C . GLY B 1 123 ? -2.67 10.312 -4.711 1 97.56 123 GLY B C 1
ATOM 3506 O O . GLY B 1 123 ? -3.148 9.867 -5.754 1 97.56 123 GLY B O 1
ATOM 3507 N N . ILE B 1 124 ? -2.551 11.617 -4.52 1 97.56 124 ILE B N 1
ATOM 3508 C CA . ILE B 1 124 ? -2.961 12.609 -5.508 1 97.56 124 ILE B CA 1
ATOM 3509 C C . ILE B 1 124 ? -2.141 12.438 -6.785 1 97.56 124 ILE B C 1
ATOM 3511 O O . ILE B 1 124 ? -2.695 12.406 -7.887 1 97.56 124 ILE B O 1
ATOM 3515 N N . GLU B 1 125 ? -0.853 12.336 -6.617 1 96.5 125 GLU B N 1
ATOM 3516 C CA . GLU B 1 125 ? 0.031 12.164 -7.766 1 96.5 125 GLU B CA 1
ATOM 3517 C C . GLU B 1 125 ? -0.283 10.867 -8.516 1 96.5 125 GLU B C 1
ATOM 3519 O O . GLU B 1 125 ? -0.311 10.852 -9.75 1 96.5 125 GLU B O 1
ATOM 3524 N N . LEU B 1 126 ? -0.515 9.812 -7.758 1 96.69 126 LEU B N 1
ATOM 3525 C CA . LEU B 1 126 ? -0.833 8.523 -8.352 1 96.69 126 LEU B CA 1
ATOM 3526 C C . LEU B 1 126 ? -2.094 8.609 -9.203 1 96.69 126 LEU B C 1
ATOM 3528 O O . LEU B 1 126 ? -2.109 8.148 -10.344 1 96.69 126 LEU B O 1
ATOM 3532 N N . ILE B 1 127 ? -3.115 9.219 -8.695 1 96.81 127 ILE B N 1
ATOM 3533 C CA . ILE B 1 127 ? -4.375 9.344 -9.422 1 96.81 127 ILE B CA 1
ATOM 3534 C C . ILE B 1 127 ? -4.156 10.164 -10.688 1 96.81 127 ILE B C 1
ATOM 3536 O O . ILE B 1 127 ? -4.609 9.781 -11.766 1 96.81 127 ILE B O 1
ATOM 3540 N N . GLY B 1 128 ? -3.479 11.289 -10.594 1 96.25 128 GLY B N 1
ATOM 3541 C CA . GLY B 1 128 ? -3.191 12.109 -11.766 1 96.25 128 GLY B CA 1
ATOM 3542 C C . GLY B 1 128 ? -2.453 11.359 -12.852 1 96.25 128 GLY B C 1
ATOM 3543 O O . GLY B 1 128 ? -2.846 11.406 -14.023 1 96.25 128 GLY B O 1
ATOM 3544 N N . ARG B 1 129 ? -1.439 10.602 -12.453 1 94 129 ARG B N 1
ATOM 3545 C CA . ARG B 1 129 ? -0.604 9.883 -13.406 1 94 129 ARG B CA 1
ATOM 3546 C C . ARG B 1 129 ? -1.345 8.68 -13.984 1 94 129 ARG B C 1
ATOM 3548 O O . ARG B 1 129 ? -1.156 8.336 -15.156 1 94 129 ARG B O 1
ATOM 3555 N N . TRP B 1 130 ? -2.16 8.023 -13.125 1 93 130 TRP B N 1
ATOM 3556 C CA . TRP B 1 130 ? -2.91 6.848 -13.547 1 93 130 TRP B CA 1
ATOM 3557 C C . TRP B 1 130 ? -3.77 7.156 -14.766 1 93 130 TRP B C 1
ATOM 3559 O O . TRP B 1 130 ? -3.863 6.344 -15.695 1 93 130 TRP B O 1
ATOM 3569 N N . PHE B 1 131 ? -4.32 8.352 -14.812 1 91.44 131 PHE B N 1
ATOM 3570 C CA . PHE B 1 131 ? -5.293 8.703 -15.844 1 91.44 131 PHE B CA 1
ATOM 3571 C C . PHE B 1 131 ? -4.734 9.773 -16.781 1 91.44 131 PHE B C 1
ATOM 3573 O O . PHE B 1 131 ? -5.449 10.281 -17.641 1 91.44 131 PHE B O 1
ATOM 3580 N N . ASP B 1 132 ? -3.555 10.094 -16.578 1 87.12 132 ASP B N 1
ATOM 3581 C CA . ASP B 1 132 ? -2.945 11.195 -17.312 1 87.12 132 ASP B CA 1
ATOM 3582 C C . ASP B 1 132 ? -3.789 12.461 -17.203 1 87.12 132 ASP B C 1
ATOM 3584 O O . ASP B 1 132 ? -4.031 13.141 -18.203 1 87.12 132 ASP B O 1
ATOM 3588 N N . GLY B 1 133 ? -4.434 12.562 -16.047 1 83.38 133 GLY B N 1
ATOM 3589 C CA . GLY B 1 133 ? -5.191 13.758 -15.742 1 83.38 133 GLY B CA 1
ATOM 3590 C C . GLY B 1 133 ? -6.613 13.719 -16.281 1 83.38 133 GLY B C 1
ATOM 3591 O O . GLY B 1 133 ? -7.367 14.68 -16.109 1 83.38 133 GLY B O 1
ATOM 3592 N N . HIS B 1 134 ? -7.086 12.617 -16.844 1 87.88 134 HIS B N 1
ATOM 3593 C CA . HIS B 1 134 ? -8.367 12.586 -17.547 1 87.88 134 HIS B CA 1
ATOM 3594 C C . HIS B 1 134 ? -9.383 11.734 -16.797 1 87.88 134 HIS B C 1
ATOM 3596 O O . HIS B 1 134 ? -10.57 11.734 -17.141 1 87.88 134 HIS B O 1
ATOM 3602 N N . GLY B 1 135 ? -9.094 11.062 -15.773 1 92.12 135 GLY B N 1
ATOM 3603 C CA . GLY B 1 135 ? -9.992 10.25 -14.969 1 92.12 135 GLY B CA 1
ATOM 3604 C C . GLY B 1 135 ? -10.156 10.766 -13.555 1 92.12 135 GLY B C 1
ATOM 3605 O O . GLY B 1 135 ? -9.641 11.828 -13.211 1 92.12 135 GLY B O 1
ATOM 3606 N N . LYS B 1 136 ? -11.133 10.102 -12.852 1 96.62 136 LYS B N 1
ATOM 3607 C CA . LYS B 1 136 ? -11.406 10.516 -11.484 1 96.62 136 LYS B CA 1
ATOM 3608 C C . LYS B 1 136 ? -11.008 9.438 -10.484 1 96.62 136 LYS B C 1
ATOM 3610 O O . LYS B 1 136 ? -11.172 8.242 -10.75 1 96.62 136 LYS B O 1
ATOM 3615 N N . GLY B 1 137 ? -10.453 9.914 -9.422 1 98.12 137 GLY B N 1
ATOM 3616 C CA . GLY B 1 137 ? -10.086 9.031 -8.32 1 98.12 137 GLY B CA 1
ATOM 3617 C C . GLY B 1 137 ? -10.422 9.602 -6.961 1 98.12 137 GLY B C 1
ATOM 3618 O O . GLY B 1 137 ? -10.781 10.781 -6.848 1 98.12 137 GLY B O 1
ATOM 3619 N N . LEU B 1 138 ? -10.492 8.758 -5.996 1 98.56 138 LEU B N 1
ATOM 3620 C CA . LEU B 1 138 ? -10.695 9.117 -4.594 1 98.56 138 LEU B CA 1
ATOM 3621 C C . LEU B 1 138 ? -9.469 8.758 -3.762 1 98.56 138 LEU B C 1
ATOM 3623 O O . LEU B 1 138 ? -9 7.617 -3.801 1 98.56 138 LEU B O 1
ATOM 3627 N N . VAL B 1 139 ? -8.906 9.758 -3.074 1 98.5 139 VAL B N 1
ATOM 3628 C CA . VAL B 1 139 ? -7.871 9.492 -2.08 1 98.5 139 VAL B CA 1
ATOM 3629 C C . VAL B 1 139 ? -8.484 9.508 -0.681 1 98.5 139 VAL B C 1
ATOM 3631 O O . VAL B 1 139 ? -9.227 10.422 -0.333 1 98.5 139 VAL B O 1
ATOM 3634 N N . THR B 1 140 ? -8.25 8.484 0.066 1 98.38 140 THR B N 1
ATOM 3635 C CA . THR B 1 140 ? -8.602 8.461 1.481 1 98.38 140 THR B CA 1
ATOM 3636 C C . THR B 1 140 ? -7.371 8.211 2.342 1 98.38 140 THR B C 1
ATOM 3638 O O . THR B 1 140 ? -6.438 7.523 1.919 1 98.38 140 THR B O 1
ATOM 3641 N N . ALA B 1 141 ? -7.297 8.828 3.438 1 98 141 ALA B N 1
ATOM 3642 C CA . ALA B 1 141 ? -6.25 8.648 4.438 1 98 141 ALA B CA 1
ATOM 3643 C C . ALA B 1 141 ? -6.84 8.586 5.844 1 98 141 ALA B C 1
ATOM 3645 O O . ALA B 1 141 ? -7.699 9.391 6.199 1 98 141 ALA B O 1
ATOM 3646 N N . SER B 1 142 ? -6.441 7.602 6.578 1 96.56 142 SER B N 1
ATOM 3647 C CA . SER B 1 142 ? -6.941 7.457 7.941 1 96.56 142 SER B CA 1
ATOM 3648 C C . SER B 1 142 ? -5.957 6.691 8.812 1 96.56 142 SER B C 1
ATOM 3650 O O . SER B 1 142 ? -5.336 5.727 8.359 1 96.56 142 SER B O 1
ATOM 3652 N N . ASP B 1 143 ? -5.832 7.094 10.039 1 95.12 143 ASP B N 1
ATOM 3653 C CA . ASP B 1 143 ? -5.023 6.395 11.031 1 95.12 143 ASP B CA 1
ATOM 3654 C C . ASP B 1 143 ? -5.645 6.496 12.422 1 95.12 143 ASP B C 1
ATOM 3656 O O . ASP B 1 143 ? -6.285 7.496 12.742 1 95.12 143 ASP B O 1
ATOM 3660 N N . ALA B 1 144 ? -5.516 5.477 13.156 1 94.12 144 ALA B N 1
ATOM 3661 C CA . ALA B 1 144 ? -5.84 5.43 14.578 1 94.12 144 ALA B CA 1
ATOM 3662 C C . ALA B 1 144 ? -4.633 4.984 15.406 1 94.12 144 ALA B C 1
ATOM 3664 O O . ALA B 1 144 ? -4.145 3.863 15.25 1 94.12 144 ALA B O 1
ATOM 3665 N N . TRP B 1 145 ? -4.141 5.891 16.203 1 93.94 145 TRP B N 1
ATOM 3666 C CA . TRP B 1 145 ? -2.934 5.672 17 1 93.94 145 TRP B CA 1
ATOM 3667 C C . TRP B 1 145 ? -3.283 5.262 18.422 1 93.94 145 TRP B C 1
ATOM 3669 O O . TRP B 1 145 ? -3.354 6.105 19.328 1 93.94 145 TRP B O 1
ATOM 3679 N N . ARG B 1 146 ? -3.391 4.008 18.609 1 88.88 146 ARG B N 1
ATOM 3680 C CA . ARG B 1 146 ? -3.918 3.605 19.906 1 88.88 146 ARG B CA 1
ATOM 3681 C C . ARG B 1 146 ? -3.139 2.422 20.469 1 88.88 146 ARG B C 1
ATOM 3683 O O . ARG B 1 146 ? -2.484 1.688 19.734 1 88.88 146 ARG B O 1
ATOM 3690 N N . LEU B 1 147 ? -3.229 2.279 21.812 1 86.69 147 LEU B N 1
ATOM 3691 C CA . LEU B 1 147 ? -2.736 1.096 22.5 1 86.69 147 LEU B CA 1
ATOM 3692 C C . LEU B 1 147 ? -3.541 -0.139 22.109 1 86.69 147 LEU B C 1
ATOM 3694 O O . LEU B 1 147 ? -4.73 -0.04 21.812 1 86.69 147 LEU B O 1
ATOM 3698 N N . PRO B 1 148 ? -2.936 -1.322 22.094 1 84.5 148 PRO B N 1
ATOM 3699 C CA . PRO B 1 148 ? -1.575 -1.585 22.578 1 84.5 148 PRO B CA 1
ATOM 3700 C C . PRO B 1 148 ? -0.522 -1.402 21.484 1 84.5 148 PRO B C 1
ATOM 3702 O O . PRO B 1 148 ? 0.678 -1.492 21.75 1 84.5 148 PRO B O 1
ATOM 3705 N N . LEU B 1 149 ? -0.88 -1.149 20.234 1 84.62 149 LEU B N 1
ATOM 3706 C CA . LEU B 1 149 ? 0.081 -1.098 19.141 1 84.62 149 LEU B CA 1
ATOM 3707 C C . LEU B 1 149 ? 0.965 0.14 19.25 1 84.62 149 LEU B C 1
ATOM 3709 O O . LEU B 1 149 ? 2.182 0.057 19.062 1 84.62 149 LEU B O 1
ATOM 3713 N N . PHE B 1 150 ? 0.349 1.202 19.578 1 90.69 150 PHE B N 1
ATOM 3714 C CA . PHE B 1 150 ? 1.035 2.488 19.578 1 90.69 150 PHE B CA 1
ATOM 3715 C C . PHE B 1 150 ? 0.563 3.35 20.75 1 90.69 150 PHE B C 1
ATOM 3717 O O . PHE B 1 150 ? -0.639 3.473 20.984 1 90.69 150 PHE B O 1
ATOM 3724 N N . ASP B 1 151 ? 1.49 3.895 21.531 1 94.19 151 ASP B N 1
ATOM 3725 C CA . ASP B 1 151 ? 1.174 4.891 22.547 1 94.19 151 ASP B CA 1
ATOM 3726 C C . ASP B 1 151 ? 1.31 6.305 21.984 1 94.19 151 ASP B C 1
ATOM 3728 O O . ASP B 1 151 ? 2.422 6.82 21.844 1 94.19 151 ASP B O 1
ATOM 3732 N N . ARG B 1 152 ? 0.222 6.988 21.797 1 96.69 152 ARG B N 1
ATOM 3733 C CA . ARG B 1 152 ? 0.168 8.266 21.094 1 96.69 152 ARG B CA 1
ATOM 3734 C C . ARG B 1 152 ? 0.953 9.336 21.844 1 96.69 152 ARG B C 1
ATOM 3736 O O . ARG B 1 152 ? 1.303 10.375 21.281 1 96.69 152 ARG B O 1
ATOM 3743 N N . TRP B 1 153 ? 1.286 9.133 23.062 1 97.19 153 TRP B N 1
ATOM 3744 C CA . TRP B 1 153 ? 1.938 10.148 23.891 1 97.19 153 TRP B CA 1
ATOM 3745 C C . TRP B 1 153 ? 3.404 9.797 24.125 1 97.19 153 TRP B C 1
ATOM 3747 O O . TRP B 1 153 ? 4.188 10.648 24.547 1 97.19 153 TRP B O 1
ATOM 3757 N N . ASN B 1 154 ? 3.779 8.531 23.797 1 95.12 154 ASN B N 1
ATOM 3758 C CA . ASN B 1 154 ? 5.082 8.133 24.312 1 95.12 154 ASN B CA 1
ATOM 3759 C C . ASN B 1 154 ? 5.875 7.332 23.281 1 95.12 154 ASN B C 1
ATOM 3761 O O . ASN B 1 154 ? 7.082 7.141 23.438 1 95.12 154 ASN B O 1
ATOM 3765 N N . SER B 1 155 ? 5.23 6.824 22.266 1 94.75 155 SER B N 1
ATOM 3766 C CA . SER B 1 155 ? 5.906 5.953 21.297 1 94.75 155 SER B CA 1
ATOM 3767 C C . SER B 1 155 ? 6.926 6.727 20.484 1 94.75 155 SER B C 1
ATOM 3769 O O . SER B 1 155 ? 7.867 6.145 19.938 1 94.75 155 SER B O 1
ATOM 3771 N N . ASP B 1 156 ? 6.738 7.977 20.312 1 94.31 156 ASP B N 1
ATOM 3772 C CA . ASP B 1 156 ? 7.59 8.82 19.484 1 94.31 156 ASP B CA 1
ATOM 3773 C C . ASP B 1 156 ? 8.016 10.078 20.234 1 94.31 156 ASP B C 1
ATOM 3775 O O . ASP B 1 156 ? 7.523 10.344 21.328 1 94.31 156 ASP B O 1
ATOM 3779 N N . SER B 1 157 ? 9.008 10.766 19.688 1 93.12 157 SER B N 1
ATOM 3780 C CA . SER B 1 157 ? 9.516 11.977 20.344 1 93.12 157 SER B CA 1
ATOM 3781 C C . SER B 1 157 ? 9.133 13.219 19.547 1 93.12 157 SER B C 1
ATOM 3783 O O . SER B 1 157 ? 9.164 13.219 18.312 1 93.12 157 SER B O 1
ATOM 3785 N N . GLY B 1 158 ? 8.805 14.219 20.25 1 94.44 158 GLY B N 1
ATOM 3786 C CA . GLY B 1 158 ? 8.633 15.539 19.656 1 94.44 158 GLY B CA 1
ATOM 3787 C C . GLY B 1 158 ? 7.238 15.773 19.125 1 94.44 158 GLY B C 1
ATOM 3788 O O . GLY B 1 158 ? 6.965 16.812 18.531 1 94.44 158 GLY B O 1
ATOM 3789 N N . LEU B 1 159 ? 6.383 14.812 19.297 1 93.94 159 LEU B N 1
ATOM 3790 C CA . LEU B 1 159 ? 5.012 15 18.828 1 93.94 159 LEU B CA 1
ATOM 3791 C C . LEU B 1 159 ? 4.066 14.023 19.531 1 93.94 159 LEU B C 1
ATOM 3793 O O . LEU B 1 159 ? 4.512 13.062 20.156 1 93.94 159 LEU B O 1
ATOM 3797 N N . ALA B 1 160 ? 2.766 14.359 19.562 1 97.56 160 ALA B N 1
ATOM 3798 C CA . ALA B 1 160 ? 1.659 13.492 19.953 1 97.56 160 ALA B CA 1
ATOM 3799 C C . ALA B 1 160 ? 0.769 13.156 18.766 1 97.56 160 ALA B C 1
ATOM 3801 O O . ALA B 1 160 ? 0.636 13.961 17.828 1 97.56 160 ALA B O 1
ATOM 3802 N N . TYR B 1 161 ? 0.222 11.969 18.797 1 97.62 161 TYR B N 1
ATOM 3803 C CA . TYR B 1 161 ? -0.55 11.531 17.641 1 97.62 161 TYR B CA 1
ATOM 3804 C C . TYR B 1 161 ? -2.047 11.625 17.922 1 97.62 161 TYR B C 1
ATOM 3806 O O . TYR B 1 161 ? -2.5 11.344 19.031 1 97.62 161 TYR B O 1
ATOM 3814 N N . GLY B 1 162 ? -2.768 12.078 16.969 1 98.25 162 GLY B N 1
ATOM 3815 C CA . GLY B 1 162 ? -4.223 12.109 16.984 1 98.25 162 GLY B CA 1
ATOM 3816 C C . GLY B 1 162 ? -4.848 11.227 15.922 1 98.25 162 GLY B C 1
ATOM 3817 O O . GLY B 1 162 ? -4.211 10.93 14.906 1 98.25 162 GLY B O 1
ATOM 3818 N N . ASP B 1 163 ? -6.062 10.781 16.219 1 97.75 163 ASP B N 1
ATOM 3819 C CA . ASP B 1 163 ? -6.801 9.977 15.258 1 97.75 163 ASP B CA 1
ATOM 3820 C C . ASP B 1 163 ? -7.586 10.867 14.289 1 97.75 163 ASP B C 1
ATOM 3822 O O . ASP B 1 163 ? -8.094 11.922 14.68 1 97.75 163 ASP B O 1
ATOM 3826 N N . GLY B 1 164 ? -7.711 10.414 13.016 1 97.38 164 GLY B N 1
ATOM 3827 C CA . GLY B 1 164 ? -8.5 11.164 12.055 1 97.38 164 GLY B CA 1
ATOM 3828 C C . GLY B 1 164 ? -8.438 10.594 10.648 1 97.38 164 GLY B C 1
ATOM 3829 O O . GLY B 1 164 ? -7.742 9.602 10.406 1 97.38 164 GLY B O 1
ATOM 3830 N N . ALA B 1 165 ? -9.227 11.164 9.805 1 98.31 165 ALA B N 1
ATOM 3831 C CA . ALA B 1 165 ? -9.281 10.758 8.406 1 98.31 165 ALA B CA 1
ATOM 3832 C C . ALA B 1 165 ? -9.578 11.945 7.496 1 98.31 165 ALA B C 1
ATOM 3834 O O . ALA B 1 165 ? -10.125 12.953 7.941 1 98.31 165 ALA B O 1
ATOM 3835 N N . ALA B 1 166 ? -9.156 11.859 6.32 1 98.56 166 ALA B N 1
ATOM 3836 C CA . ALA B 1 166 ? -9.453 12.836 5.273 1 98.56 166 ALA B CA 1
ATOM 3837 C C . ALA B 1 166 ? -9.555 12.164 3.908 1 98.56 166 ALA B C 1
ATOM 3839 O O . ALA B 1 166 ? -9.062 11.047 3.721 1 98.56 166 ALA B O 1
ATOM 3840 N N . ALA B 1 167 ? -10.242 12.789 3.006 1 98.62 167 ALA B N 1
ATOM 3841 C CA . ALA B 1 167 ? -10.43 12.25 1.66 1 98.62 167 ALA B CA 1
ATOM 3842 C C . ALA B 1 167 ? -10.609 13.375 0.645 1 98.62 167 ALA B C 1
ATOM 3844 O O . ALA B 1 167 ? -10.977 14.492 1.005 1 98.62 167 ALA B O 1
ATOM 3845 N N . ALA B 1 168 ? -10.312 13.102 -0.574 1 98.5 168 ALA B N 1
ATOM 3846 C CA . ALA B 1 168 ? -10.484 14.055 -1.662 1 98.5 168 ALA B CA 1
ATOM 3847 C C . ALA B 1 168 ? -10.805 13.344 -2.975 1 98.5 168 ALA B C 1
ATOM 3849 O O . ALA B 1 168 ? -10.227 12.297 -3.275 1 98.5 168 ALA B O 1
ATOM 3850 N N . VAL B 1 169 ? -11.781 13.836 -3.674 1 98.38 169 VAL B N 1
ATOM 3851 C CA . VAL B 1 169 ? -12.031 13.438 -5.055 1 98.38 169 VAL B CA 1
ATOM 3852 C C . VAL B 1 169 ? -11.133 14.227 -5.996 1 98.38 169 VAL B C 1
ATOM 3854 O O . VAL B 1 169 ? -11.141 15.461 -5.992 1 98.38 169 VAL B O 1
ATOM 3857 N N . ILE B 1 170 ? -10.32 13.523 -6.773 1 98.31 170 ILE B N 1
ATOM 3858 C CA . ILE B 1 170 ? -9.383 14.141 -7.711 1 98.31 170 ILE B CA 1
ATOM 3859 C C . ILE B 1 170 ? -9.852 13.898 -9.141 1 98.31 170 ILE B C 1
ATOM 3861 O O . ILE B 1 170 ? -10.188 12.766 -9.508 1 98.31 170 ILE B O 1
ATOM 3865 N N . GLY B 1 171 ? -9.875 14.93 -9.953 1 97.38 171 GLY B N 1
ATOM 3866 C CA . GLY B 1 171 ? -10.312 14.742 -11.328 1 97.38 171 GLY B CA 1
ATOM 3867 C C . GLY B 1 171 ? -10.125 15.984 -12.188 1 97.38 171 GLY B C 1
ATOM 3868 O O . GLY B 1 171 ? -9.508 16.953 -11.758 1 97.38 171 GLY B O 1
ATOM 3869 N N . PRO B 1 172 ? -10.625 15.906 -13.414 1 96.88 172 PRO B N 1
ATOM 3870 C CA . PRO B 1 172 ? -10.391 16.984 -14.383 1 96.88 172 PRO B CA 1
ATOM 3871 C C . PRO B 1 172 ? -11.438 18.078 -14.297 1 96.88 172 PRO B C 1
ATOM 3873 O O . PRO B 1 172 ? -11.273 19.141 -14.906 1 96.88 172 PRO B O 1
ATOM 3876 N N . ASP B 1 173 ? -12.5 17.875 -13.586 1 95.94 173 ASP B N 1
ATOM 3877 C CA . ASP B 1 173 ? -13.57 18.875 -13.547 1 95.94 173 ASP B CA 1
ATOM 3878 C C . ASP B 1 173 ? -13.266 19.969 -12.516 1 95.94 173 ASP B C 1
ATOM 3880 O O . ASP B 1 173 ? -12.672 19.688 -11.469 1 95.94 173 ASP B O 1
ATOM 3884 N N . PRO B 1 174 ? -13.672 21.172 -12.789 1 95.12 174 PRO B N 1
ATOM 3885 C CA . PRO B 1 174 ? -13.414 22.266 -11.844 1 95.12 174 PRO B CA 1
ATOM 3886 C C . PRO B 1 174 ? -13.992 22 -10.461 1 95.12 174 PRO B C 1
ATOM 3888 O O . PRO B 1 174 ? -15.102 21.453 -10.344 1 95.12 174 PRO B O 1
ATOM 3891 N N . GLY B 1 175 ? -13.188 22.297 -9.43 1 95.44 175 GLY B N 1
ATOM 3892 C CA . GLY B 1 175 ? -13.57 22.172 -8.031 1 95.44 175 GLY B CA 1
ATOM 3893 C C . GLY B 1 175 ? -13 23.281 -7.164 1 95.44 175 GLY B C 1
ATOM 3894 O O . GLY B 1 175 ? -12.469 24.266 -7.676 1 95.44 175 GLY B O 1
ATOM 3895 N N . PRO B 1 176 ? -13.188 23.156 -5.898 1 95.69 176 PRO B N 1
ATOM 3896 C CA . PRO B 1 176 ? -12.773 24.203 -4.977 1 95.69 176 PRO B CA 1
ATOM 3897 C C . PRO B 1 176 ? -11.273 24.484 -5.039 1 95.69 176 PRO B C 1
ATOM 3899 O O . PRO B 1 176 ? -10.836 25.609 -4.742 1 95.69 176 PRO B O 1
ATOM 3902 N N . PHE B 1 177 ? -10.492 23.453 -5.426 1 97.81 177 PHE B N 1
ATOM 3903 C CA . PHE B 1 177 ? -9.047 23.641 -5.527 1 97.81 177 PHE B CA 1
ATOM 3904 C C . PHE B 1 177 ? -8.523 23.109 -6.852 1 97.81 177 PHE B C 1
ATOM 3906 O O . PHE B 1 177 ? -8.922 22.016 -7.289 1 97.81 177 PHE B O 1
ATOM 3913 N N . ARG B 1 178 ? -7.707 23.906 -7.527 1 97.94 178 ARG B N 1
ATOM 3914 C CA . ARG B 1 178 ? -6.91 23.438 -8.656 1 97.94 178 ARG B CA 1
ATOM 3915 C C . ARG B 1 178 ? -5.543 22.938 -8.195 1 97.94 178 ARG B C 1
ATOM 3917 O O . ARG B 1 178 ? -4.859 23.625 -7.43 1 97.94 178 ARG B O 1
ATOM 3924 N N . ILE B 1 179 ? -5.234 21.75 -8.539 1 98.38 179 ILE B N 1
ATOM 3925 C CA . ILE B 1 179 ? -3.9 21.234 -8.25 1 98.38 179 ILE B CA 1
ATOM 3926 C C . ILE B 1 179 ? -2.918 21.719 -9.312 1 98.38 179 ILE B C 1
ATOM 3928 O O . ILE B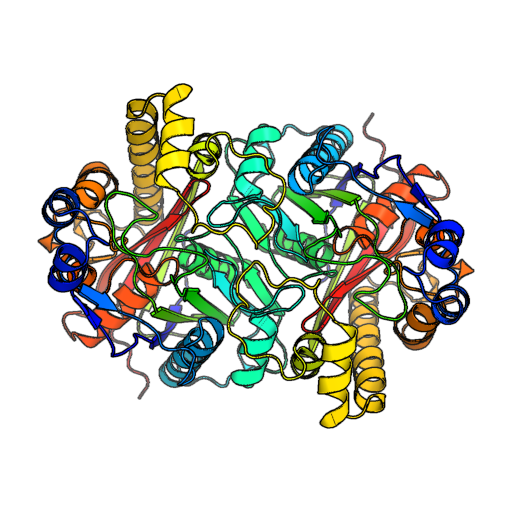 1 179 ? -3.045 21.359 -10.492 1 98.38 179 ILE B O 1
ATOM 3932 N N . LEU B 1 180 ? -1.905 22.453 -8.891 1 98.62 180 LEU B N 1
ATOM 3933 C CA . LEU B 1 180 ? -0.963 23.031 -9.844 1 98.62 180 LEU B CA 1
ATOM 3934 C C . LEU B 1 180 ? 0.254 22.125 -10.016 1 98.62 180 LEU B C 1
ATOM 3936 O O . LEU B 1 180 ? 0.779 21.984 -11.125 1 98.62 180 LEU B O 1
ATOM 3940 N N . SER B 1 181 ? 0.665 21.547 -8.93 1 98.62 181 SER B N 1
ATOM 3941 C CA . SER B 1 181 ? 1.849 20.703 -9 1 98.62 181 SER B CA 1
ATOM 3942 C C . SER B 1 181 ? 1.903 19.734 -7.82 1 98.62 181 SER B C 1
ATOM 3944 O O . SER B 1 181 ? 1.261 19.953 -6.793 1 98.62 181 SER B O 1
ATOM 3946 N N . THR B 1 182 ? 2.568 18.641 -8 1 98.06 182 THR B N 1
ATOM 3947 C CA . THR B 1 182 ? 2.992 17.719 -6.953 1 98.06 182 THR B CA 1
ATOM 3948 C C . THR B 1 182 ? 4.48 17.406 -7.078 1 98.06 182 THR B C 1
ATOM 3950 O O . THR B 1 182 ? 5.039 17.438 -8.172 1 98.06 182 THR B O 1
ATOM 3953 N N . SER B 1 183 ? 5.082 17.172 -5.969 1 97.56 183 SER B N 1
ATOM 3954 C CA . SER B 1 183 ? 6.477 16.734 -5.898 1 97.56 183 SER B CA 1
ATOM 3955 C C . SER B 1 183 ? 6.688 15.734 -4.773 1 97.56 183 SER B C 1
ATOM 3957 O O . SER B 1 183 ? 6.117 15.883 -3.688 1 97.56 183 SER B O 1
ATOM 3959 N N . VAL B 1 184 ? 7.422 14.688 -5.078 1 95.44 184 VAL B N 1
ATOM 3960 C CA . VAL B 1 184 ? 7.758 13.68 -4.082 1 95.44 184 VAL B CA 1
ATOM 3961 C C . VAL B 1 184 ? 9.258 13.398 -4.113 1 95.44 184 VAL B C 1
ATOM 3963 O O . VAL B 1 184 ? 9.836 13.195 -5.184 1 95.44 184 VAL B O 1
ATOM 3966 N N . VAL B 1 185 ? 9.852 13.422 -2.957 1 94.75 185 VAL B N 1
ATOM 3967 C CA . VAL B 1 185 ? 11.273 13.133 -2.791 1 94.75 185 VAL B CA 1
ATOM 3968 C C . VAL B 1 185 ? 11.461 12.062 -1.725 1 94.75 185 VAL B C 1
ATOM 3970 O O . VAL B 1 185 ? 10.773 12.062 -0.703 1 94.75 185 VAL B O 1
ATOM 3973 N N . THR B 1 186 ? 12.344 11.117 -1.979 1 94.12 186 THR B N 1
ATOM 3974 C CA . THR B 1 186 ? 12.648 10.062 -1.015 1 94.12 186 THR B CA 1
ATOM 3975 C C . THR B 1 186 ? 14.148 10.008 -0.731 1 94.12 186 THR B C 1
ATOM 3977 O O . THR B 1 186 ? 14.961 10.312 -1.605 1 94.12 186 THR B O 1
ATOM 3980 N N . ASP B 1 187 ? 14.5 9.742 0.413 1 94.12 187 ASP B N 1
ATOM 3981 C CA . ASP B 1 187 ? 15.867 9.445 0.819 1 94.12 187 ASP B CA 1
ATOM 3982 C C . ASP B 1 187 ? 15.938 8.133 1.607 1 94.12 187 ASP B C 1
ATOM 3984 O O . ASP B 1 187 ? 15.836 8.141 2.836 1 94.12 187 ASP B O 1
ATOM 3988 N N . ALA B 1 188 ? 16.188 7.074 0.901 1 91.31 188 ALA B N 1
ATOM 3989 C CA . ALA B 1 188 ? 16.125 5.73 1.473 1 91.31 188 ALA B CA 1
ATOM 3990 C C . ALA B 1 188 ? 17.234 5.512 2.494 1 91.31 188 ALA B C 1
ATOM 3992 O O . ALA B 1 188 ? 17.156 4.594 3.314 1 91.31 188 ALA B O 1
ATOM 3993 N N . HIS B 1 189 ? 18.203 6.41 2.52 1 89.25 189 HIS B N 1
ATOM 3994 C CA . HIS B 1 189 ? 19.281 6.309 3.504 1 89.25 189 HIS B CA 1
ATOM 3995 C C . HIS B 1 189 ? 18.75 6.559 4.914 1 89.25 189 HIS B C 1
ATOM 3997 O O . HIS B 1 189 ? 19.375 6.129 5.895 1 89.25 189 HIS B O 1
ATOM 4003 N N . LEU B 1 190 ? 17.672 7.18 4.965 1 92.06 190 LEU B N 1
ATOM 4004 C CA . LEU B 1 190 ? 17.141 7.566 6.262 1 92.06 190 LEU B CA 1
ATOM 4005 C C . LEU B 1 190 ? 16.141 6.523 6.773 1 92.06 190 LEU B C 1
ATOM 4007 O O . LEU B 1 190 ? 15.625 6.648 7.883 1 92.06 190 LEU B O 1
ATOM 4011 N N . GLU B 1 191 ? 15.961 5.461 6.008 1 91.38 191 GLU B N 1
ATOM 4012 C CA . GLU B 1 191 ? 14.984 4.445 6.395 1 91.38 191 GLU B CA 1
ATOM 4013 C C . GLU B 1 191 ? 15.32 3.842 7.754 1 91.38 191 GLU B C 1
ATOM 4015 O O . GLU B 1 191 ? 14.43 3.561 8.555 1 91.38 191 GLU B O 1
ATOM 4020 N N . GLN B 1 192 ? 16.531 3.734 8.133 1 91.75 192 GLN B N 1
ATOM 4021 C CA . GLN B 1 192 ? 16.969 3.088 9.367 1 91.75 192 GLN B CA 1
ATOM 4022 C C . GLN B 1 192 ? 16.547 3.9 10.586 1 91.75 192 GLN B C 1
ATOM 4024 O O . GLN B 1 192 ? 16.547 3.385 11.711 1 91.75 192 GLN B O 1
ATOM 4029 N N . MET B 1 193 ? 16.234 5.145 10.344 1 92.19 193 MET B N 1
ATOM 4030 C CA . MET B 1 193 ? 15.781 5.977 11.453 1 92.19 193 MET B CA 1
ATOM 4031 C C . MET B 1 193 ? 14.547 5.359 12.117 1 92.19 193 MET B C 1
ATOM 4033 O O . MET B 1 193 ? 14.375 5.469 13.336 1 92.19 193 MET B O 1
ATOM 4037 N N . HIS B 1 194 ? 13.734 4.723 11.32 1 92 194 HIS B N 1
ATOM 4038 C CA . HIS B 1 194 ? 12.492 4.156 11.844 1 92 194 HIS B CA 1
ATOM 4039 C C . HIS B 1 194 ? 12.617 2.648 12.031 1 92 194 HIS B C 1
ATOM 4041 O O . HIS B 1 194 ? 11.672 2 12.492 1 92 194 HIS B O 1
ATOM 4047 N N . ARG B 1 195 ? 13.766 2.1 11.727 1 91.88 195 ARG B N 1
ATOM 4048 C CA . ARG B 1 195 ? 14.031 0.682 11.945 1 91.88 195 ARG B CA 1
ATOM 4049 C C . ARG B 1 195 ? 14.969 0.479 13.133 1 91.88 195 ARG B C 1
ATOM 4051 O O . ARG B 1 195 ? 14.836 -0.499 13.875 1 91.88 195 ARG B O 1
ATOM 4058 N N . GLY B 1 196 ? 15.875 1.459 13.289 1 92.19 196 GLY B N 1
ATOM 4059 C CA . GLY B 1 196 ? 16.953 1.248 14.242 1 92.19 196 GLY B CA 1
ATOM 4060 C C . GLY B 1 196 ? 17.734 -0.022 13.977 1 92.19 196 GLY B C 1
ATOM 4061 O O . GLY B 1 196 ? 18.203 -0.249 12.859 1 92.19 196 GLY B O 1
ATOM 4062 N N . HIS B 1 197 ? 17.797 -0.87 15.008 1 90 197 HIS B N 1
ATOM 4063 C CA . HIS B 1 197 ? 18.531 -2.129 14.875 1 90 197 HIS B CA 1
ATOM 4064 C C . HIS B 1 197 ? 17.562 -3.316 14.867 1 90 197 HIS B C 1
ATOM 4066 O O . HIS B 1 197 ? 18 -4.465 15.023 1 90 197 HIS B O 1
ATOM 4072 N N . GLU B 1 198 ? 16.328 -2.926 14.688 1 88.31 198 GLU B N 1
ATOM 4073 C CA . GLU B 1 198 ? 15.336 -4 14.695 1 88.31 198 GLU B CA 1
ATOM 4074 C C . GLU B 1 198 ? 15.516 -4.926 13.5 1 88.31 198 GLU B C 1
ATOM 4076 O O . GLU B 1 198 ? 15.891 -4.48 12.414 1 88.31 198 GLU B O 1
ATOM 4081 N N . ARG B 1 199 ? 15.258 -6.207 13.719 1 86.06 199 ARG B N 1
ATOM 4082 C CA . ARG B 1 199 ? 15.203 -7.148 12.602 1 86.06 199 ARG B CA 1
ATOM 4083 C C . ARG B 1 199 ? 13.984 -6.883 11.719 1 86.06 199 ARG B C 1
ATOM 4085 O O . ARG B 1 199 ? 12.984 -6.348 12.188 1 86.06 199 ARG B O 1
ATOM 4092 N N . THR B 1 200 ? 14.117 -7.25 10.492 1 86.5 200 THR B N 1
ATOM 4093 C CA . THR B 1 200 ? 13.07 -6.953 9.523 1 86.5 200 THR B CA 1
ATOM 4094 C C . THR B 1 200 ? 11.93 -7.965 9.633 1 86.5 200 THR B C 1
ATOM 4096 O O . THR B 1 200 ? 10.875 -7.789 9.023 1 86.5 200 THR B O 1
ATOM 4099 N N . SER B 1 201 ? 12.164 -8.938 10.422 1 80.19 201 SER B N 1
ATOM 4100 C CA . SER B 1 201 ? 11.094 -9.914 10.57 1 80.19 201 SER B CA 1
ATOM 4101 C C . SER B 1 201 ? 9.938 -9.352 11.391 1 80.19 201 SER B C 1
ATOM 4103 O O . SER B 1 201 ? 10.156 -8.578 12.32 1 80.19 201 SER B O 1
ATOM 4105 N N . MET B 1 202 ? 8.766 -9.602 10.852 1 66.5 202 MET B N 1
ATOM 4106 C CA . MET B 1 202 ? 7.566 -9.125 11.539 1 66.5 202 MET B CA 1
ATOM 4107 C C . MET B 1 202 ? 7.609 -9.484 13.023 1 66.5 202 MET B C 1
ATOM 4109 O O . MET B 1 202 ? 7.871 -10.633 13.383 1 66.5 202 MET B O 1
ATOM 4113 N N . PRO B 1 203 ? 7.559 -8.375 13.797 1 59.97 203 PRO B N 1
ATOM 4114 C CA . PRO B 1 203 ? 7.395 -8.734 15.203 1 59.97 203 PRO B CA 1
ATOM 4115 C C . PRO B 1 203 ? 6.102 -9.508 15.469 1 59.97 203 PRO B C 1
ATOM 4117 O O . PRO B 1 203 ? 5.125 -9.344 14.734 1 59.97 203 PRO B O 1
ATOM 4120 N N . VAL B 1 204 ? 6.301 -10.414 16.312 1 58.56 204 VAL B N 1
ATOM 4121 C CA . VAL B 1 204 ? 5.078 -11.055 16.781 1 58.56 204 VAL B CA 1
ATOM 4122 C C . VAL B 1 204 ? 4.137 -10.008 17.375 1 58.56 204 VAL B C 1
ATOM 4124 O O . VAL B 1 204 ? 4.559 -9.18 18.172 1 58.56 204 VAL B O 1
ATOM 4127 N N . TYR B 1 205 ? 3.102 -9.562 16.641 1 57.66 205 TYR B N 1
ATOM 4128 C CA . TYR B 1 205 ? 2.092 -8.633 17.141 1 57.66 205 TYR B CA 1
ATOM 4129 C C . TYR B 1 205 ? 1.891 -8.805 18.641 1 57.66 205 TYR B C 1
ATOM 4131 O O . TYR B 1 205 ? 1.416 -7.887 19.312 1 57.66 205 TYR B O 1
ATOM 4139 N N . GLY B 1 206 ? 2.432 -9.766 19.25 1 53.09 206 GLY B N 1
ATOM 4140 C CA . GLY B 1 206 ? 2.125 -10.109 20.625 1 53.09 206 GLY B CA 1
ATOM 4141 C C . GLY B 1 206 ? 3.076 -9.477 21.625 1 53.09 206 GLY B C 1
ATOM 4142 O O . GLY B 1 206 ? 3.18 -9.922 22.766 1 53.09 206 GLY B O 1
ATOM 4143 N N . THR B 1 207 ? 3.846 -8.594 21.062 1 57.69 207 THR B N 1
ATOM 4144 C CA . THR B 1 207 ? 4.715 -8.07 22.109 1 57.69 207 THR B CA 1
ATOM 4145 C C . THR B 1 207 ? 3.939 -7.16 23.062 1 57.69 207 THR B C 1
ATOM 4147 O O . THR B 1 207 ? 2.963 -6.527 22.656 1 57.69 207 THR B O 1
ATOM 4150 N N . ALA B 1 208 ? 4.129 -7.371 24.344 1 62 208 ALA B N 1
ATOM 4151 C CA . ALA B 1 208 ? 3.471 -6.711 25.469 1 62 208 ALA B CA 1
ATOM 4152 C C . ALA B 1 208 ? 3.613 -5.195 25.375 1 62 208 ALA B C 1
ATOM 4154 O O . ALA B 1 208 ? 2.732 -4.453 25.812 1 62 208 ALA B O 1
ATOM 4155 N N . ASP B 1 209 ? 4.559 -4.672 24.547 1 79.25 209 ASP B N 1
ATOM 4156 C CA . ASP B 1 209 ? 4.777 -3.232 24.625 1 79.25 209 ASP B CA 1
ATOM 4157 C C . ASP B 1 209 ? 4.5 -2.555 23.297 1 79.25 209 ASP B C 1
ATOM 4159 O O . ASP B 1 209 ? 4.734 -3.139 22.234 1 79.25 209 ASP B O 1
ATOM 4163 N N . PRO B 1 210 ? 3.939 -1.309 23.312 1 87.69 210 PRO B N 1
ATOM 4164 C CA . PRO B 1 210 ? 3.738 -0.523 22.094 1 87.69 210 PRO B CA 1
ATOM 4165 C C . PRO B 1 210 ? 5.039 -0.264 21.344 1 87.69 210 PRO B C 1
ATOM 4167 O O . PRO B 1 210 ? 6.125 -0.395 21.906 1 87.69 210 PRO B O 1
ATOM 4170 N N . ILE B 1 211 ? 4.918 0.015 20.094 1 87.69 211 ILE B N 1
ATOM 4171 C CA . ILE B 1 211 ? 6.051 0.383 19.25 1 87.69 211 ILE B CA 1
ATOM 4172 C C . ILE B 1 211 ? 6.859 1.487 19.938 1 87.69 211 ILE B C 1
ATOM 4174 O O . ILE B 1 211 ? 6.289 2.426 20.5 1 87.69 211 ILE B O 1
ATOM 4178 N N . ASP B 1 212 ? 8.133 1.347 19.969 1 91.38 212 ASP B N 1
ATOM 4179 C CA . ASP B 1 212 ? 9.023 2.334 20.562 1 91.38 212 ASP B CA 1
ATOM 4180 C C . ASP B 1 212 ? 9.914 2.988 19.5 1 91.38 212 ASP B C 1
ATOM 4182 O O . ASP B 1 212 ? 11.086 2.631 19.359 1 91.38 212 ASP B O 1
ATOM 4186 N N . LEU B 1 213 ? 9.375 3.988 18.828 1 93.44 213 LEU B N 1
ATOM 4187 C CA . LEU B 1 213 ? 10.125 4.699 17.797 1 93.44 213 LEU B CA 1
ATOM 4188 C C . LEU B 1 213 ? 11.305 5.445 18.406 1 93.44 213 LEU B C 1
ATOM 4190 O O . LEU B 1 213 ? 12.32 5.652 17.734 1 93.44 213 LEU B O 1
ATOM 4194 N N . ARG B 1 214 ? 11.227 5.852 19.641 1 94.12 214 ARG B N 1
ATOM 4195 C CA . ARG B 1 214 ? 12.344 6.5 20.328 1 94.12 214 ARG B CA 1
ATOM 4196 C C . ARG B 1 214 ? 13.562 5.578 20.375 1 94.12 214 ARG B C 1
ATOM 4198 O O . ARG B 1 214 ? 14.68 6.012 20.109 1 94.12 214 ARG B O 1
ATOM 4205 N N . ALA B 1 215 ? 13.258 4.367 20.766 1 93.62 215 ALA B N 1
ATOM 4206 C CA . ALA B 1 215 ? 14.336 3.383 20.797 1 93.62 215 ALA B CA 1
ATOM 4207 C C . ALA B 1 215 ? 14.922 3.148 19.422 1 93.62 215 ALA B C 1
ATOM 4209 O O . ALA B 1 215 ? 16.125 2.961 19.266 1 93.62 215 ALA B O 1
ATOM 4210 N N . ARG B 1 216 ? 14.047 3.135 18.422 1 93.38 216 ARG B N 1
ATOM 4211 C CA . ARG B 1 216 ? 14.516 2.922 17.062 1 93.38 216 ARG B CA 1
ATOM 4212 C C . ARG B 1 216 ? 15.398 4.078 16.594 1 93.38 216 ARG B C 1
ATOM 4214 O O . ARG B 1 216 ? 16.453 3.857 15.984 1 93.38 216 ARG B O 1
ATOM 4221 N N . VAL B 1 217 ? 14.992 5.277 16.875 1 93.5 217 VAL B N 1
ATOM 4222 C CA . VAL B 1 217 ? 15.805 6.449 16.578 1 93.5 217 VAL B CA 1
ATOM 4223 C C . VAL B 1 217 ? 17.141 6.352 17.297 1 93.5 217 VAL B C 1
ATOM 4225 O O . VAL B 1 217 ? 18.188 6.711 16.75 1 93.5 217 VAL B O 1
ATOM 4228 N N . GLY B 1 218 ? 17.109 5.918 18.562 1 94.12 218 GLY B N 1
ATOM 4229 C CA . GLY B 1 218 ? 18.344 5.672 19.281 1 94.12 218 GLY B CA 1
ATOM 4230 C C . GLY B 1 218 ? 19.281 4.719 18.562 1 94.12 218 GLY B C 1
ATOM 4231 O O . GLY B 1 218 ? 20.5 4.941 18.531 1 94.12 218 GLY B O 1
ATOM 4232 N N . GLY B 1 219 ? 18.703 3.662 18.062 1 93.31 219 GLY B N 1
ATOM 4233 C CA . GLY B 1 219 ? 19.5 2.727 17.281 1 93.31 219 GLY B CA 1
ATOM 4234 C C . GLY B 1 219 ? 20.141 3.363 16.062 1 93.31 219 GLY B C 1
ATOM 4235 O O . GLY B 1 219 ? 21.297 3.102 15.758 1 93.31 219 GLY B O 1
ATOM 4236 N N . PHE B 1 220 ? 19.391 4.16 15.375 1 92.88 220 PHE B N 1
ATOM 4237 C CA . PHE B 1 220 ? 19.906 4.891 14.219 1 92.88 220 PHE B CA 1
ATOM 4238 C C . PHE B 1 220 ? 21.094 5.758 14.617 1 92.88 220 PHE B C 1
ATOM 4240 O O . PHE B 1 220 ? 22.109 5.781 13.922 1 92.88 220 PHE B O 1
ATOM 4247 N N . THR B 1 221 ? 21.016 6.457 15.719 1 93.38 221 THR B N 1
ATOM 4248 C CA . THR B 1 221 ? 22.016 7.438 16.125 1 93.38 221 THR B CA 1
ATOM 4249 C C . THR B 1 221 ? 23.281 6.746 16.641 1 93.38 221 THR B C 1
ATOM 4251 O O . THR B 1 221 ? 24.297 7.398 16.891 1 93.38 221 THR B O 1
ATOM 4254 N N . GLU B 1 222 ? 23.219 5.461 16.812 1 93.69 222 GLU B N 1
ATOM 4255 C CA . GLU B 1 222 ? 24.422 4.711 17.172 1 93.69 222 GLU B CA 1
ATOM 4256 C C . GLU B 1 222 ? 25.344 4.555 15.969 1 93.69 222 GLU B C 1
ATOM 4258 O O . GLU B 1 222 ? 26.562 4.391 16.125 1 93.69 222 GLU B O 1
ATOM 4263 N N . THR B 1 223 ? 24.719 4.637 14.773 1 90.44 223 THR B N 1
ATOM 4264 C CA . THR B 1 223 ? 25.531 4.367 13.594 1 90.44 223 THR B CA 1
ATOM 4265 C C . THR B 1 223 ? 25.531 5.57 12.656 1 90.44 223 THR B C 1
ATOM 4267 O O . THR B 1 223 ? 26.344 5.641 11.734 1 90.44 223 THR B O 1
ATOM 4270 N N . HIS B 1 224 ? 24.641 6.496 12.867 1 91.06 224 HIS B N 1
ATOM 4271 C CA . HIS B 1 224 ? 24.547 7.715 12.07 1 91.06 224 HIS B CA 1
ATOM 4272 C C . HIS B 1 224 ? 24.484 8.953 12.961 1 91.06 224 HIS B C 1
ATOM 4274 O O . HIS B 1 224 ? 24 8.891 14.086 1 91.06 224 HIS B O 1
ATOM 4280 N N . SER B 1 225 ? 24.922 10.016 12.453 1 91.44 225 SER B N 1
ATOM 4281 C CA . SER B 1 225 ? 24.812 11.266 13.195 1 91.44 225 SER B CA 1
ATOM 4282 C C . SER B 1 225 ? 23.438 11.883 13.047 1 91.44 225 SER B C 1
ATOM 4284 O O . SER B 1 225 ? 22.859 11.883 11.953 1 91.44 225 SER B O 1
ATOM 4286 N N . ILE B 1 226 ? 22.953 12.383 14.109 1 89.81 226 ILE B N 1
ATOM 4287 C CA . ILE B 1 226 ? 21.672 13.078 14.078 1 89.81 226 ILE B CA 1
ATOM 4288 C C . ILE B 1 226 ? 21.781 14.312 13.195 1 89.81 226 ILE B C 1
ATOM 4290 O O . ILE B 1 226 ? 20.797 14.727 12.57 1 89.81 226 ILE B O 1
ATOM 4294 N N . ASP B 1 227 ? 22.953 14.867 13.094 1 92.06 227 ASP B N 1
ATOM 4295 C CA . ASP B 1 227 ? 23.203 16.016 12.234 1 92.06 227 ASP B CA 1
ATOM 4296 C C . ASP B 1 227 ? 23.031 15.648 10.758 1 92.06 227 ASP B C 1
ATOM 4298 O O . ASP B 1 227 ? 22.578 16.469 9.953 1 92.06 227 ASP B O 1
ATOM 4302 N N . GLU B 1 228 ? 23.406 14.5 10.531 1 91.5 228 GLU B N 1
ATOM 4303 C CA . GLU B 1 228 ? 23.219 14.008 9.18 1 91.5 228 GLU B CA 1
ATOM 4304 C C . GLU B 1 228 ? 21.734 13.961 8.82 1 91.5 228 GLU B C 1
ATOM 4306 O O . GLU B 1 228 ? 21.344 14.336 7.711 1 91.5 228 GLU B O 1
ATOM 4311 N N . PHE B 1 229 ? 21.031 13.5 9.797 1 93.12 229 PHE B N 1
ATOM 4312 C CA . PHE B 1 229 ? 19.594 13.461 9.578 1 93.12 229 PHE B CA 1
ATOM 4313 C C . PHE B 1 229 ? 19.047 14.852 9.281 1 93.12 229 PHE B C 1
ATOM 4315 O O . PHE B 1 229 ? 18.328 15.039 8.305 1 93.12 229 PHE B O 1
ATOM 4322 N N . TRP B 1 230 ? 19.375 15.812 10.07 1 94.81 230 TRP B N 1
ATOM 4323 C CA . TRP B 1 230 ? 18.828 17.172 9.938 1 94.81 230 TRP B CA 1
ATOM 4324 C C . TRP B 1 230 ? 19.234 17.781 8.609 1 94.81 230 TRP B C 1
ATOM 4326 O O . TRP B 1 230 ? 18.438 18.453 7.949 1 94.81 230 TRP B O 1
ATOM 4336 N N . SER B 1 231 ? 20.453 17.516 8.227 1 95.81 231 SER B N 1
ATOM 4337 C CA . SER B 1 231 ? 20.938 18.047 6.957 1 95.81 231 SER B CA 1
ATOM 4338 C C . SER B 1 231 ? 20.203 17.406 5.781 1 95.81 231 SER B C 1
ATOM 4340 O O . SER B 1 231 ? 19.797 18.109 4.848 1 95.81 231 SER B O 1
ATOM 4342 N N . ARG B 1 232 ? 20.016 16.156 5.801 1 94.81 232 ARG B N 1
ATOM 4343 C CA . ARG B 1 232 ? 19.344 15.445 4.727 1 94.81 232 ARG B CA 1
ATOM 4344 C C . ARG B 1 232 ? 17.859 15.812 4.664 1 94.81 232 ARG B C 1
ATOM 4346 O O . ARG B 1 232 ? 17.312 15.977 3.578 1 94.81 232 ARG B O 1
ATOM 4353 N N . ASN B 1 233 ? 17.234 15.867 5.855 1 95.56 233 ASN B N 1
ATOM 4354 C CA . ASN B 1 233 ? 15.844 16.312 5.91 1 95.56 233 ASN B CA 1
ATOM 4355 C C . ASN B 1 233 ? 15.664 17.688 5.281 1 95.56 233 ASN B C 1
ATOM 4357 O O . ASN B 1 233 ? 14.758 17.891 4.473 1 95.56 233 ASN B O 1
ATOM 4361 N N . ALA B 1 234 ? 16.516 18.625 5.711 1 97.19 234 ALA B N 1
ATOM 4362 C CA . ALA B 1 234 ? 16.422 19.984 5.207 1 97.19 234 ALA B CA 1
ATOM 4363 C C . ALA B 1 234 ? 16.578 20.031 3.689 1 97.19 234 ALA B C 1
ATOM 4365 O O . ALA B 1 234 ? 15.82 20.703 2.994 1 97.19 234 ALA B O 1
ATOM 4366 N N . ALA B 1 235 ? 17.547 19.328 3.209 1 96.75 235 ALA B N 1
ATOM 4367 C CA . ALA B 1 235 ? 17.828 19.312 1.775 1 96.75 235 ALA B CA 1
ATOM 4368 C C . ALA B 1 235 ? 16.656 18.703 1.001 1 96.75 235 ALA B C 1
ATOM 4370 O O . ALA B 1 235 ? 16.25 19.234 -0.034 1 96.75 235 ALA B O 1
ATOM 4371 N N . ALA B 1 236 ? 16.141 17.625 1.503 1 96.25 236 ALA B N 1
ATOM 4372 C CA . ALA B 1 236 ? 15.094 16.891 0.804 1 96.25 236 ALA B CA 1
ATOM 4373 C C . ALA B 1 236 ? 13.789 17.688 0.791 1 96.25 236 ALA B C 1
ATOM 4375 O O . ALA B 1 236 ? 13.141 17.812 -0.252 1 96.25 236 ALA B O 1
ATOM 4376 N N . LEU B 1 237 ? 13.414 18.219 1.941 1 97.75 237 LEU B N 1
ATOM 4377 C CA . LEU B 1 237 ? 12.172 18.984 2.014 1 97.75 237 LEU B CA 1
ATOM 4378 C C . LEU B 1 237 ? 12.258 20.25 1.17 1 97.75 237 LEU B C 1
ATOM 4380 O O . LEU B 1 237 ? 11.305 20.609 0.476 1 97.75 237 LEU B O 1
ATOM 4384 N N . SER B 1 238 ? 13.398 20.875 1.258 1 97.94 238 SER B N 1
ATOM 4385 C CA . SER B 1 238 ? 13.594 22.078 0.451 1 97.94 238 SER B CA 1
ATOM 4386 C C . SER B 1 238 ? 13.492 21.766 -1.038 1 97.94 238 SER B C 1
ATOM 4388 O O . SER B 1 238 ? 12.805 22.469 -1.78 1 97.94 238 SER B O 1
ATOM 4390 N N . ARG B 1 239 ? 14.141 20.734 -1.437 1 97.5 239 ARG B N 1
ATOM 4391 C CA . ARG B 1 239 ? 14.094 20.328 -2.836 1 97.5 239 ARG B CA 1
ATOM 4392 C C . ARG B 1 239 ? 12.664 20 -3.262 1 97.5 239 ARG B C 1
ATOM 4394 O O . ARG B 1 239 ? 12.234 20.391 -4.348 1 97.5 239 ARG B O 1
ATOM 4401 N N . CYS B 1 240 ? 11.977 19.297 -2.436 1 97.69 240 CYS B N 1
ATOM 4402 C CA . CYS B 1 240 ? 10.602 18.906 -2.717 1 97.69 240 CYS B CA 1
ATOM 4403 C C . CYS B 1 240 ? 9.719 20.141 -2.895 1 97.69 240 CYS B C 1
ATOM 4405 O O . CYS B 1 240 ? 8.969 20.234 -3.869 1 97.69 240 CYS B O 1
ATOM 4407 N N . ALA B 1 241 ? 9.812 21.062 -1.961 1 98.56 241 ALA B N 1
ATOM 4408 C CA . ALA B 1 241 ? 9 22.266 -1.988 1 98.56 241 ALA B CA 1
ATOM 4409 C C . ALA B 1 241 ? 9.375 23.156 -3.172 1 98.56 241 ALA B C 1
ATOM 4411 O O . ALA B 1 241 ? 8.5 23.688 -3.859 1 98.56 241 ALA B O 1
ATOM 4412 N N . GLU B 1 242 ? 10.641 23.281 -3.438 1 98.38 242 GLU B N 1
ATOM 4413 C CA . GLU B 1 242 ? 11.102 24.125 -4.539 1 98.38 242 GLU B CA 1
ATOM 4414 C C . GLU B 1 242 ? 10.664 23.562 -5.887 1 98.38 242 GLU B C 1
ATOM 4416 O O . GLU B 1 242 ? 10.289 24.312 -6.789 1 98.38 242 GLU B O 1
ATOM 4421 N N . THR B 1 243 ? 10.742 22.297 -5.992 1 98.19 243 THR B N 1
ATOM 4422 C CA . THR B 1 243 ? 10.289 21.656 -7.219 1 98.19 243 THR B CA 1
ATOM 4423 C C . THR B 1 243 ? 8.805 21.906 -7.438 1 98.19 243 THR B C 1
ATOM 4425 O O . THR B 1 243 ? 8.375 22.25 -8.539 1 98.19 243 THR B O 1
ATOM 4428 N N . ALA B 1 244 ? 8.031 21.719 -6.367 1 98.56 244 ALA B N 1
ATOM 4429 C CA . ALA B 1 244 ? 6.594 21.938 -6.469 1 98.56 244 ALA B CA 1
ATOM 4430 C C . ALA B 1 244 ? 6.293 23.391 -6.836 1 98.56 244 ALA B C 1
ATOM 4432 O O . ALA B 1 244 ? 5.445 23.656 -7.691 1 98.56 244 ALA B O 1
ATOM 4433 N N . LEU B 1 245 ? 6.969 24.312 -6.195 1 98.75 245 LEU B N 1
ATOM 4434 C CA . LEU B 1 245 ? 6.789 25.734 -6.484 1 98.75 245 LEU B CA 1
ATOM 4435 C C . LEU B 1 245 ? 7.16 26.047 -7.93 1 98.75 245 LEU B C 1
ATOM 4437 O O . LEU B 1 245 ? 6.402 26.719 -8.633 1 98.75 245 LEU B O 1
ATOM 4441 N N . GLY B 1 246 ? 8.297 25.578 -8.352 1 98.62 246 GLY B N 1
ATOM 4442 C CA . GLY B 1 246 ? 8.742 25.797 -9.719 1 98.62 246 GLY B CA 1
ATOM 4443 C C . GLY B 1 246 ? 7.766 25.25 -10.75 1 98.62 246 GLY B C 1
ATOM 4444 O O . GLY B 1 246 ? 7.395 25.953 -11.695 1 98.62 246 GLY B O 1
ATOM 4445 N N . ASP B 1 247 ? 7.332 24.016 -10.539 1 98.19 247 ASP B N 1
ATOM 4446 C CA . ASP B 1 247 ? 6.398 23.359 -11.453 1 98.19 247 ASP B CA 1
ATOM 4447 C C . ASP B 1 247 ? 5.066 24.125 -11.5 1 98.19 247 ASP B C 1
ATOM 4449 O O . ASP B 1 247 ? 4.398 24.141 -12.539 1 98.19 247 ASP B O 1
ATOM 4453 N N . ALA B 1 248 ? 4.719 24.734 -10.398 1 98.31 248 ALA B N 1
ATOM 4454 C CA . ALA B 1 248 ? 3.467 25.484 -10.305 1 98.31 248 ALA B CA 1
ATOM 4455 C C . ALA B 1 248 ? 3.646 26.922 -10.781 1 98.31 248 ALA B C 1
ATOM 4457 O O . ALA B 1 248 ? 2.691 27.703 -10.797 1 98.31 248 ALA B O 1
ATOM 4458 N N . ALA B 1 249 ? 4.852 27.312 -11.172 1 97.81 249 ALA B N 1
ATOM 4459 C CA . ALA B 1 249 ? 5.168 28.703 -11.508 1 97.81 249 ALA B CA 1
ATOM 4460 C C . ALA B 1 249 ? 4.727 29.641 -10.398 1 97.81 249 ALA B C 1
ATOM 4462 O O . ALA B 1 249 ? 4.031 30.625 -10.656 1 97.81 249 ALA B O 1
ATOM 4463 N N . THR B 1 250 ? 5.02 29.266 -9.242 1 98.06 250 THR B N 1
ATOM 4464 C CA . THR B 1 250 ? 4.641 29.969 -8.031 1 98.06 250 THR B CA 1
ATOM 4465 C C . THR B 1 250 ? 5.879 30.359 -7.227 1 98.06 250 THR B C 1
ATOM 4467 O O . THR B 1 250 ? 6.816 29.578 -7.098 1 98.06 250 THR B O 1
ATOM 4470 N N . HIS B 1 251 ? 5.879 31.578 -6.758 1 97.69 251 HIS B N 1
ATOM 4471 C CA . HIS B 1 251 ? 6.945 32 -5.867 1 97.69 251 HIS B CA 1
ATOM 4472 C C . HIS B 1 251 ? 6.621 31.672 -4.414 1 97.69 251 HIS B C 1
ATOM 4474 O O . HIS B 1 251 ? 5.449 31.594 -4.039 1 97.69 251 HIS B O 1
ATOM 4480 N N . HIS B 1 252 ? 7.68 31.531 -3.686 1 97.88 252 HIS B N 1
ATOM 4481 C CA . HIS B 1 252 ? 7.566 31.219 -2.266 1 97.88 252 HIS B CA 1
ATOM 4482 C C . HIS B 1 252 ? 6.633 32.188 -1.557 1 97.88 252 HIS B C 1
ATOM 4484 O O . HIS B 1 252 ? 5.773 31.781 -0.773 1 97.88 252 HIS B O 1
ATOM 4490 N N . GLY B 1 253 ? 6.723 33.438 -1.851 1 97 253 GLY B N 1
ATOM 4491 C CA . GLY B 1 253 ? 5.941 34.5 -1.22 1 97 253 GLY B CA 1
ATOM 4492 C C . GLY B 1 253 ? 4.484 34.5 -1.644 1 97 253 GLY B C 1
ATOM 4493 O O . GLY B 1 253 ? 3.646 35.125 -1.006 1 97 253 GLY B O 1
ATOM 4494 N N . ASP B 1 254 ? 4.133 33.719 -2.65 1 97.56 254 ASP B N 1
ATOM 4495 C CA . ASP B 1 254 ? 2.77 33.656 -3.162 1 97.56 254 ASP B CA 1
ATOM 4496 C C . ASP B 1 254 ? 1.919 32.688 -2.35 1 97.56 254 ASP B C 1
ATOM 4498 O O . ASP B 1 254 ? 0.691 32.688 -2.463 1 97.56 254 ASP B O 1
ATOM 4502 N N . ILE B 1 255 ? 2.557 31.906 -1.518 1 98.56 255 ILE B N 1
ATOM 4503 C CA . ILE B 1 255 ? 1.821 30.906 -0.746 1 98.56 255 ILE B CA 1
ATOM 4504 C C . ILE B 1 255 ? 1.135 31.578 0.441 1 98.56 255 ILE B C 1
ATOM 4506 O O . ILE B 1 255 ? 1.8 32.156 1.308 1 98.56 255 ILE B O 1
ATOM 4510 N N . ALA B 1 256 ? -0.152 31.453 0.473 1 97.94 256 ALA B N 1
ATOM 4511 C CA . ALA B 1 256 ? -0.948 32.062 1.528 1 97.94 256 ALA B CA 1
ATOM 4512 C C . ALA B 1 256 ? -0.862 31.266 2.824 1 97.94 256 ALA B C 1
ATOM 4514 O O . ALA B 1 256 ? -0.85 31.844 3.916 1 97.94 256 ALA B O 1
ATOM 4515 N N . THR B 1 257 ? -0.9 30.047 2.713 1 98.19 257 THR B N 1
ATOM 4516 C CA . THR B 1 257 ? -0.846 29.156 3.869 1 98.19 257 THR B CA 1
ATOM 4517 C C . THR B 1 257 ? -0.049 27.906 3.545 1 98.19 257 THR B C 1
ATOM 4519 O O . THR B 1 257 ? -0.188 27.344 2.459 1 98.19 257 THR B O 1
ATOM 4522 N N . TRP B 1 258 ? 0.835 27.547 4.461 1 98.38 258 TRP B N 1
ATOM 4523 C CA . TRP B 1 258 ? 1.57 26.281 4.402 1 98.38 258 TRP B CA 1
ATOM 4524 C C . TRP B 1 258 ? 0.952 25.25 5.332 1 98.38 258 TRP B C 1
ATOM 4526 O O . TRP B 1 258 ? 0.978 25.406 6.555 1 98.38 258 TRP B O 1
ATOM 4536 N N . ILE B 1 259 ? 0.403 24.203 4.773 1 98.12 259 ILE B N 1
ATOM 4537 C CA . ILE B 1 259 ? -0.069 23.094 5.594 1 98.12 259 ILE B CA 1
ATOM 4538 C C . ILE B 1 259 ? 1.077 22.125 5.848 1 98.12 259 ILE B C 1
ATOM 4540 O O . ILE B 1 259 ? 1.545 21.453 4.93 1 98.12 259 ILE B O 1
ATOM 4544 N N . VAL B 1 260 ? 1.527 22.062 7.051 1 97.69 260 VAL B N 1
ATOM 4545 C CA . VAL B 1 260 ? 2.627 21.203 7.48 1 97.69 260 VAL B CA 1
ATOM 4546 C C . VAL B 1 260 ? 2.104 20.141 8.438 1 97.69 260 VAL B C 1
ATOM 4548 O O . VAL B 1 260 ? 0.995 20.266 8.969 1 97.69 260 VAL B O 1
ATOM 4551 N N . PRO B 1 261 ? 2.861 19.031 8.609 1 97 261 PRO B N 1
ATOM 4552 C CA . PRO B 1 261 ? 2.43 18.016 9.57 1 97 261 PRO B CA 1
ATOM 4553 C C . PRO B 1 261 ? 2.221 18.578 10.977 1 97 261 PRO B C 1
ATOM 4555 O O . PRO B 1 261 ? 2.957 19.469 11.398 1 97 261 PRO B O 1
ATOM 4558 N N . ASN B 1 262 ? 1.312 18 11.719 1 97.31 262 ASN B N 1
ATOM 4559 C CA . ASN B 1 262 ? 1.039 18.422 13.086 1 97.31 262 ASN B CA 1
ATOM 4560 C C . ASN B 1 262 ? 2.104 17.922 14.055 1 97.31 262 ASN B C 1
ATOM 4562 O O . ASN B 1 262 ? 1.805 17.125 14.953 1 97.31 262 ASN B O 1
ATOM 4566 N N . PHE B 1 263 ? 3.307 18.422 13.938 1 96.62 263 PHE B N 1
ATOM 4567 C CA . PHE B 1 263 ? 4.41 18.078 14.828 1 96.62 263 PHE B CA 1
ATOM 4568 C C . PHE B 1 263 ? 4.449 19 16.031 1 96.62 263 PHE B C 1
ATOM 4570 O O . PHE B 1 263 ? 3.74 20.016 16.062 1 96.62 263 PHE B O 1
ATOM 4577 N N . GLY B 1 264 ? 5.23 18.609 17.031 1 96.38 264 GLY B N 1
ATOM 4578 C CA . GLY B 1 264 ? 5.496 19.516 18.141 1 96.38 264 GLY B CA 1
ATOM 4579 C C . GLY B 1 264 ? 6.34 20.703 17.75 1 96.38 264 GLY B C 1
ATOM 4580 O O . GLY B 1 264 ? 7 20.688 16.703 1 96.38 264 GLY B O 1
ATOM 4581 N N . ASN B 1 265 ? 6.305 21.672 18.609 1 96.19 265 ASN B N 1
ATOM 4582 C CA . ASN B 1 265 ? 6.887 22.969 18.281 1 96.19 265 ASN B CA 1
ATOM 4583 C C . ASN B 1 265 ? 8.352 22.844 17.875 1 96.19 265 ASN B C 1
ATOM 4585 O O . ASN B 1 265 ? 8.758 23.359 16.828 1 96.19 265 ASN B O 1
ATOM 4589 N N . VAL B 1 266 ? 9.156 22.188 18.609 1 96.25 266 VAL B N 1
ATOM 4590 C CA . VAL B 1 266 ? 10.594 22.094 18.359 1 96.25 266 VAL B CA 1
ATOM 4591 C C . VAL B 1 266 ? 10.836 21.281 17.078 1 96.25 266 VAL B C 1
ATOM 4593 O O . VAL B 1 266 ? 11.633 21.672 16.234 1 96.25 266 VAL B O 1
ATOM 4596 N N . LEU B 1 267 ? 10.133 20.188 17.031 1 95.31 267 LEU B N 1
ATOM 4597 C CA . LEU B 1 267 ? 10.281 19.344 15.859 1 95.31 267 LEU B CA 1
ATOM 4598 C C . LEU B 1 267 ? 9.797 20.047 14.602 1 95.31 267 LEU B C 1
ATOM 4600 O O . LEU B 1 267 ? 10.422 19.938 13.539 1 95.31 267 LEU B O 1
ATOM 4604 N N . LEU B 1 268 ? 8.727 20.688 14.727 1 96.56 268 LEU B N 1
ATOM 4605 C CA . LEU B 1 268 ? 8.164 21.422 13.594 1 96.56 268 LEU B CA 1
ATOM 4606 C C . LEU B 1 268 ? 9.133 22.5 13.109 1 96.56 268 LEU B C 1
ATOM 4608 O O . LEU B 1 268 ? 9.312 22.672 11.898 1 96.56 268 LEU B O 1
ATOM 4612 N N . ARG B 1 269 ? 9.688 23.203 13.969 1 97 269 ARG B N 1
ATOM 4613 C CA . ARG B 1 269 ? 10.656 24.234 13.617 1 97 269 ARG B CA 1
ATOM 4614 C C . ARG B 1 269 ? 11.836 23.641 12.852 1 97 269 ARG B C 1
ATOM 4616 O O . ARG B 1 269 ? 12.195 24.141 11.781 1 97 269 ARG B O 1
ATOM 4623 N N . LYS B 1 270 ? 12.398 22.609 13.359 1 95.5 270 LYS B N 1
ATOM 4624 C CA . LYS B 1 270 ? 13.609 22.016 12.789 1 95.5 270 LYS B CA 1
ATOM 4625 C C . LYS B 1 270 ? 13.312 21.281 11.492 1 95.5 270 LYS B C 1
ATOM 4627 O O . LYS B 1 270 ? 14.102 21.328 10.547 1 95.5 270 LYS B O 1
ATOM 4632 N N . GLN B 1 271 ? 12.164 20.641 11.43 1 95.56 271 GLN B N 1
ATOM 4633 C CA . GLN B 1 271 ? 11.867 19.766 10.312 1 95.56 271 GLN B CA 1
ATOM 4634 C C . GLN B 1 271 ? 11.195 20.516 9.172 1 95.56 271 GLN B C 1
ATOM 4636 O O . GLN B 1 271 ? 11.305 20.125 8.008 1 95.56 271 GLN B O 1
ATOM 4641 N N . CYS B 1 272 ? 10.492 21.578 9.539 1 97.44 272 CYS B N 1
ATOM 4642 C CA . CYS B 1 272 ? 9.68 22.203 8.492 1 97.44 272 CYS B CA 1
ATOM 4643 C C . CYS B 1 272 ? 9.977 23.688 8.383 1 97.44 272 CYS B C 1
ATOM 4645 O O . CYS B 1 272 ? 10.344 24.172 7.309 1 97.44 272 CYS B O 1
ATOM 4647 N N . PHE B 1 273 ? 9.906 24.469 9.484 1 98.19 273 PHE B N 1
ATOM 4648 C CA . PHE B 1 273 ? 10 25.922 9.406 1 98.19 273 PHE B CA 1
ATOM 4649 C C . PHE B 1 273 ? 11.359 26.359 8.867 1 98.19 273 PHE B C 1
ATOM 4651 O O . PHE B 1 273 ? 11.438 27.172 7.945 1 98.19 273 PHE B O 1
ATOM 4658 N N . GLU B 1 274 ? 12.383 25.812 9.422 1 97.94 274 GLU B N 1
ATOM 4659 C CA . GLU B 1 274 ? 13.734 26.219 9.031 1 97.94 274 GLU B CA 1
ATOM 4660 C C . GLU B 1 274 ? 14.031 25.812 7.59 1 97.94 274 GLU B C 1
ATOM 4662 O O . GLU B 1 274 ? 14.375 26.672 6.766 1 97.94 274 GLU B O 1
ATOM 4667 N N . PRO B 1 275 ? 13.766 24.562 7.23 1 97.44 275 PRO B N 1
ATOM 4668 C CA . PRO B 1 275 ? 14.055 24.172 5.848 1 97.44 275 PRO B CA 1
ATOM 4669 C C . PRO B 1 275 ? 13.203 24.938 4.832 1 97.44 275 PRO B C 1
ATOM 4671 O O . PRO B 1 275 ? 13.656 25.203 3.721 1 97.44 275 PRO B O 1
ATOM 4674 N N . LEU B 1 276 ? 11.977 25.266 5.168 1 98.19 276 LEU B N 1
ATOM 4675 C CA . LEU B 1 276 ? 11.047 25.875 4.23 1 98.19 276 LEU B CA 1
ATOM 4676 C C . LEU B 1 276 ? 11.102 27.391 4.32 1 98.19 276 LEU B C 1
ATOM 4678 O O . LEU B 1 276 ? 10.516 28.094 3.494 1 98.19 276 LEU B O 1
ATOM 4682 N N . LYS B 1 277 ? 11.781 27.906 5.305 1 97.94 277 LYS B N 1
ATOM 4683 C CA . LYS B 1 277 ? 11.883 29.344 5.555 1 97.94 277 LYS B CA 1
ATOM 4684 C C . LYS B 1 277 ? 10.508 29.969 5.738 1 97.94 277 LYS B C 1
ATOM 4686 O O . LYS B 1 277 ? 10.18 30.953 5.086 1 97.94 277 LYS B O 1
ATOM 4691 N N . ILE B 1 278 ? 9.758 29.359 6.652 1 98.31 278 ILE B N 1
ATOM 4692 C CA . ILE B 1 278 ? 8.422 29.859 6.949 1 98.31 278 ILE B CA 1
ATOM 4693 C C . ILE B 1 278 ? 8.258 30.031 8.461 1 98.31 278 ILE B C 1
ATOM 4695 O O . ILE B 1 278 ? 9.125 29.609 9.234 1 98.31 278 ILE B O 1
ATOM 4699 N N . ARG B 1 279 ? 7.184 30.75 8.844 1 96.62 279 ARG B N 1
ATOM 4700 C CA . ARG B 1 279 ? 6.883 31.016 10.25 1 96.62 279 ARG B CA 1
ATOM 4701 C C . ARG B 1 279 ? 5.551 30.375 10.648 1 96.62 279 ARG B C 1
ATOM 4703 O O . ARG B 1 279 ? 4.73 30.047 9.797 1 96.62 279 ARG B O 1
ATOM 4710 N N . ALA B 1 280 ? 5.379 30.266 11.914 1 96.25 280 ALA B N 1
ATOM 4711 C CA . ALA B 1 280 ? 4.207 29.594 12.477 1 96.25 280 ALA B CA 1
ATOM 4712 C C . ALA B 1 280 ? 2.918 30.25 12 1 96.25 280 ALA B C 1
ATOM 4714 O O . ALA B 1 280 ? 1.914 29.578 11.766 1 96.25 280 ALA B O 1
ATOM 4715 N N . GLU B 1 281 ? 2.887 31.547 11.805 1 95.44 281 GLU B N 1
ATOM 4716 C CA . GLU B 1 281 ? 1.682 32.312 11.461 1 95.44 281 GLU B CA 1
ATOM 4717 C C . GLU B 1 281 ? 1.216 31.984 10.047 1 95.44 281 GLU B C 1
ATOM 4719 O O . GLU B 1 281 ? 0.082 32.281 9.672 1 95.44 281 GLU B O 1
ATOM 4724 N N . GLN B 1 282 ? 2.064 31.391 9.266 1 96.94 282 GLN B N 1
ATOM 4725 C CA . GLN B 1 282 ? 1.732 31.016 7.895 1 96.94 282 GLN B CA 1
ATOM 4726 C C . GLN B 1 282 ? 1.163 29.609 7.828 1 96.94 282 GLN B C 1
ATOM 4728 O O . GLN B 1 282 ? 0.918 29.078 6.738 1 96.94 282 GLN B O 1
ATOM 4733 N N . THR B 1 283 ? 0.987 28.984 8.992 1 97.31 283 THR B N 1
ATOM 4734 C CA . THR B 1 283 ? 0.586 27.594 9.047 1 97.31 283 THR B CA 1
ATOM 4735 C C . THR B 1 283 ? -0.644 27.406 9.938 1 97.31 283 THR B C 1
ATOM 4737 O O . THR B 1 283 ? -1.244 28.391 10.375 1 97.31 283 THR B O 1
ATOM 4740 N N . LEU B 1 284 ? -1.011 26.125 10.117 1 95.88 284 LEU B N 1
ATOM 4741 C CA . LEU B 1 284 ? -2.141 25.781 10.977 1 95.88 284 LEU B CA 1
ATOM 4742 C C . LEU B 1 284 ? -1.66 25.172 12.289 1 95.88 284 LEU B C 1
ATOM 4744 O O . LEU B 1 284 ? -2.291 24.25 12.812 1 95.88 284 LEU B O 1
ATOM 4748 N N . VAL B 1 285 ? -0.557 25.609 12.766 1 94.88 285 VAL B N 1
ATOM 4749 C CA . VAL B 1 285 ? 0.127 24.984 13.898 1 94.88 285 VAL B CA 1
ATOM 4750 C C . VAL B 1 285 ? -0.788 25 15.125 1 94.88 285 VAL B C 1
ATOM 4752 O O . VAL B 1 285 ? -0.78 24.062 15.922 1 94.88 285 VAL B O 1
ATOM 4755 N N . GLU B 1 286 ? -1.586 26.016 15.336 1 94.56 286 GLU B N 1
ATOM 4756 C CA . GLU B 1 286 ? -2.463 26.109 16.5 1 94.56 286 GLU B CA 1
ATOM 4757 C C . GLU B 1 286 ? -3.529 25.016 16.469 1 94.56 286 GLU B C 1
ATOM 4759 O O . GLU B 1 286 ? -3.895 24.469 17.516 1 94.56 286 GLU B O 1
ATOM 4764 N N . LEU B 1 287 ? -3.975 24.781 15.336 1 92.88 287 LEU B N 1
ATOM 4765 C CA . LEU B 1 287 ? -4.91 23.672 15.172 1 92.88 287 LEU B CA 1
ATOM 4766 C C . LEU B 1 287 ? -4.234 22.344 15.469 1 92.88 287 LEU B C 1
ATOM 4768 O O . LEU B 1 287 ? -4.809 21.484 16.141 1 92.88 287 LEU B O 1
ATOM 4772 N N . GLY B 1 288 ? -3.047 22.156 14.977 1 95.75 288 GLY B N 1
ATOM 4773 C CA . GLY B 1 288 ? -2.281 20.938 15.211 1 95.75 288 GLY B CA 1
ATOM 4774 C C . GLY B 1 288 ? -2.082 20.641 16.688 1 95.75 288 GLY B C 1
ATOM 4775 O O . GLY B 1 288 ? -2.074 19.469 17.094 1 95.75 288 GLY B O 1
ATOM 4776 N N . ARG B 1 289 ? -1.988 21.656 17.484 1 96.62 289 ARG B N 1
ATOM 4777 C CA . ARG B 1 289 ? -1.77 21.5 18.922 1 96.62 289 ARG B CA 1
ATOM 4778 C C . ARG B 1 289 ? -2.998 20.891 19.609 1 96.62 289 ARG B C 1
ATOM 4780 O O . ARG B 1 289 ? -2.904 20.375 20.719 1 96.62 289 ARG B O 1
ATOM 4787 N N . THR B 1 290 ? -4.117 20.969 18.922 1 97.12 290 THR B N 1
ATOM 4788 C CA . THR B 1 290 ? -5.352 20.5 19.547 1 97.12 290 THR B CA 1
ATOM 4789 C C . THR B 1 290 ? -5.734 19.109 19.016 1 97.12 290 THR B C 1
ATOM 4791 O O . THR B 1 290 ? -6.445 18.359 19.672 1 97.12 290 THR B O 1
ATOM 4794 N N . ILE B 1 291 ? -5.25 18.766 17.859 1 97.62 291 ILE B N 1
ATOM 4795 C CA . ILE B 1 291 ? -5.785 17.531 17.266 1 97.62 291 ILE B CA 1
ATOM 4796 C C . ILE B 1 291 ? -4.684 16.484 17.172 1 97.62 291 ILE B C 1
ATOM 4798 O O . ILE B 1 291 ? -4.965 15.289 17.016 1 97.62 291 ILE B O 1
ATOM 4802 N N . GLY B 1 292 ? -3.396 16.891 17.25 1 98.12 292 GLY B N 1
ATOM 4803 C CA . GLY B 1 292 ? -2.291 15.953 17.156 1 98.12 292 GLY B CA 1
ATOM 4804 C C . GLY B 1 292 ? -1.972 15.555 15.727 1 98.12 292 GLY B C 1
ATOM 4805 O O . GLY B 1 292 ? -2.709 15.898 14.797 1 98.12 292 GLY B O 1
ATOM 4806 N N . HIS B 1 293 ? -0.86 14.891 15.539 1 97.56 293 HIS B N 1
ATOM 4807 C CA . HIS B 1 293 ? -0.428 14.367 14.242 1 97.56 293 HIS B CA 1
ATOM 4808 C C . HIS B 1 293 ? -1.322 13.219 13.789 1 97.56 293 HIS B C 1
ATOM 4810 O O . HIS B 1 293 ? -1.363 12.164 14.43 1 97.56 293 HIS B O 1
ATOM 4816 N N . THR B 1 294 ? -2.012 13.391 12.703 1 97.38 294 THR B N 1
ATOM 4817 C CA . THR B 1 294 ? -3.012 12.414 12.281 1 97.38 294 THR B CA 1
ATOM 4818 C C . THR B 1 294 ? -2.455 11.516 11.188 1 97.38 294 THR B C 1
ATOM 4820 O O . THR B 1 294 ? -3.215 10.867 10.461 1 97.38 294 THR B O 1
ATOM 4823 N N . GLY B 1 295 ? -1.121 11.531 11.039 1 95.75 295 GLY B N 1
ATOM 4824 C CA . GLY B 1 295 ? -0.501 10.648 10.062 1 95.75 295 GLY B CA 1
ATOM 4825 C C . GLY B 1 295 ? -0.701 11.109 8.633 1 95.75 295 GLY B C 1
ATOM 4826 O O . GLY B 1 295 ? -0.425 12.266 8.297 1 95.75 295 GLY B O 1
ATOM 4827 N N . ALA B 1 296 ? -1.213 10.219 7.805 1 96.12 296 ALA B N 1
ATOM 4828 C CA . ALA B 1 296 ? -1.35 10.492 6.375 1 96.12 296 ALA B CA 1
ATOM 4829 C C . ALA B 1 296 ? -2.471 11.492 6.109 1 96.12 296 ALA B C 1
ATOM 4831 O O . ALA B 1 296 ? -2.551 12.07 5.023 1 96.12 296 ALA B O 1
ATOM 4832 N N . ALA B 1 297 ? -3.316 11.727 7.066 1 97.31 297 ALA B N 1
ATOM 4833 C CA . ALA B 1 297 ? -4.492 12.562 6.852 1 97.31 297 ALA B CA 1
ATOM 4834 C C . ALA B 1 297 ? -4.148 14.047 7.02 1 97.31 297 ALA B C 1
ATOM 4836 O O . ALA B 1 297 ? -4.922 14.914 6.617 1 97.31 297 ALA B O 1
ATOM 4837 N N . ASP B 1 298 ? -2.99 14.383 7.531 1 97.69 298 ASP B N 1
ATOM 4838 C CA . ASP B 1 298 ? -2.65 15.742 7.934 1 97.69 298 ASP B CA 1
ATOM 4839 C C . ASP B 1 298 ? -2.859 16.719 6.781 1 97.69 298 ASP B C 1
ATOM 4841 O O . ASP B 1 298 ? -3.539 17.734 6.941 1 97.69 298 ASP B O 1
ATOM 4845 N N . PRO B 1 299 ? -2.355 16.422 5.594 1 97.5 299 PRO B N 1
ATOM 4846 C CA . PRO B 1 299 ? -2.428 17.422 4.531 1 97.5 299 PRO B CA 1
ATOM 4847 C C . PRO B 1 299 ? -3.861 17.719 4.102 1 97.5 299 PRO B C 1
ATOM 4849 O O . PRO B 1 299 ? -4.246 18.891 4.012 1 97.5 299 PRO B O 1
ATOM 4852 N N . LEU B 1 300 ? -4.652 16.703 3.906 1 97.88 300 LEU B N 1
ATOM 4853 C CA . LEU B 1 300 ? -6.016 16.906 3.416 1 97.88 300 LEU B CA 1
ATOM 4854 C C . LEU B 1 300 ? -6.934 17.391 4.535 1 97.88 300 LEU B C 1
ATOM 4856 O O . LEU B 1 300 ? -7.852 18.172 4.297 1 97.88 300 LEU B O 1
ATOM 4860 N N . LEU B 1 301 ? -6.66 16.828 5.723 1 97.5 301 LEU B N 1
ATOM 4861 C CA . LEU B 1 301 ? -7.414 17.297 6.883 1 97.5 301 LEU B CA 1
ATOM 4862 C C . LEU B 1 301 ? -7.18 18.797 7.109 1 97.5 301 LEU B C 1
ATOM 4864 O O . LEU B 1 301 ? -8.133 19.547 7.328 1 97.5 301 LEU B O 1
ATOM 4868 N N . GLY B 1 302 ? -5.902 19.219 7.09 1 96.88 302 GLY B N 1
ATOM 4869 C CA . GLY B 1 302 ? -5.574 20.625 7.215 1 96.88 302 GLY B CA 1
ATOM 4870 C C . GLY B 1 302 ? -6.238 21.484 6.16 1 96.88 302 GLY B C 1
ATOM 4871 O O . GLY B 1 302 ? -6.754 22.562 6.465 1 96.88 302 GLY B O 1
ATOM 4872 N N . LEU B 1 303 ? -6.242 21 4.93 1 97.12 303 LEU B N 1
ATOM 4873 C CA . LEU B 1 303 ? -6.855 21.75 3.832 1 97.12 303 LEU B CA 1
ATOM 4874 C C . LEU B 1 303 ? -8.359 21.906 4.059 1 97.12 303 LEU B C 1
ATOM 4876 O O . LEU B 1 303 ? -8.914 22.984 3.811 1 97.12 303 LEU B O 1
ATOM 4880 N N . ASP B 1 304 ? -8.984 20.828 4.441 1 95.81 304 ASP B N 1
ATOM 4881 C CA . ASP B 1 304 ? -10.422 20.859 4.707 1 95.81 304 ASP B CA 1
ATOM 4882 C C . ASP B 1 304 ? -10.758 21.859 5.812 1 95.81 304 ASP B C 1
ATOM 4884 O O . ASP B 1 304 ? -11.688 22.656 5.676 1 95.81 304 ASP B O 1
ATOM 4888 N N . LEU B 1 305 ? -10.016 21.797 6.898 1 93.75 305 LEU B N 1
ATOM 4889 C CA . LEU B 1 305 ? -10.258 22.688 8.031 1 93.75 305 LEU B CA 1
ATOM 4890 C C . LEU B 1 305 ? -9.984 24.141 7.645 1 93.75 305 LEU B C 1
ATOM 4892 O O . LEU B 1 305 ? -10.695 25.047 8.086 1 93.75 305 LEU B O 1
ATOM 4896 N N . LEU B 1 306 ? -8.945 24.359 6.844 1 95.69 306 LEU B N 1
ATOM 4897 C CA . LEU B 1 306 ? -8.641 25.688 6.344 1 95.69 306 LEU B CA 1
ATOM 4898 C C . LEU B 1 306 ? -9.797 26.234 5.516 1 95.69 306 LEU B C 1
ATOM 4900 O O . LEU B 1 306 ? -10.203 27.391 5.688 1 95.69 306 LEU B O 1
ATOM 4904 N N . ARG B 1 307 ? -10.312 25.453 4.641 1 94.12 307 ARG B N 1
ATOM 4905 C CA . ARG B 1 307 ? -11.43 25.891 3.816 1 94.12 307 ARG B CA 1
ATOM 4906 C C . ARG B 1 307 ? -12.648 26.234 4.676 1 94.12 307 ARG B C 1
ATOM 4908 O O . ARG B 1 307 ? -13.32 27.234 4.438 1 94.12 307 ARG B O 1
ATOM 4915 N N . ARG B 1 308 ? -12.898 25.391 5.629 1 90.56 308 ARG B N 1
ATOM 4916 C CA . ARG B 1 308 ? -14.062 25.562 6.48 1 90.56 308 ARG B CA 1
ATOM 4917 C C . ARG B 1 308 ? -13.953 26.828 7.32 1 90.56 308 ARG B C 1
ATOM 4919 O O . ARG B 1 308 ? -14.961 27.391 7.758 1 90.56 308 ARG B O 1
ATOM 4926 N N . SER B 1 309 ? -12.766 27.234 7.59 1 91.12 309 SER B N 1
ATOM 4927 C CA . SER B 1 309 ? -12.562 28.469 8.352 1 91.12 309 SER B CA 1
ATOM 4928 C C . SER B 1 309 ? -12.992 29.688 7.555 1 91.12 309 SER B C 1
ATOM 4930 O O . SER B 1 309 ? -13.133 30.781 8.109 1 91.12 309 SER B O 1
ATOM 4932 N N . LYS B 1 310 ? -13.219 29.609 6.27 1 89.06 310 LYS B N 1
ATOM 4933 C CA . LYS B 1 310 ? -13.641 30.672 5.352 1 89.06 310 LYS B CA 1
ATOM 4934 C C . LYS B 1 310 ? -12.617 31.812 5.32 1 89.06 310 LYS B C 1
ATOM 4936 O O . LYS B 1 310 ? -12.992 32.969 5.191 1 89.06 310 LYS B O 1
ATOM 4941 N N . ALA B 1 311 ? -11.406 31.469 5.5 1 90.69 311 ALA B N 1
ATOM 4942 C CA . ALA B 1 311 ? -10.344 32.469 5.512 1 90.69 311 ALA B CA 1
ATOM 4943 C C . ALA B 1 311 ? -9.672 32.562 4.145 1 90.69 311 ALA B C 1
ATOM 4945 O O . ALA B 1 311 ? -8.766 33.375 3.951 1 90.69 311 ALA B O 1
ATOM 4946 N N . LEU B 1 312 ? -10.164 31.781 3.193 1 94.94 312 LEU B N 1
ATOM 4947 C CA . LEU B 1 312 ? -9.516 31.719 1.89 1 94.94 312 LEU B CA 1
ATOM 4948 C C . LEU B 1 312 ? -10.211 32.625 0.885 1 94.94 312 LEU B C 1
ATOM 4950 O O . LEU B 1 312 ? -11.438 32.781 0.926 1 94.94 312 LEU B O 1
ATOM 4954 N N . HIS B 1 313 ? -9.453 33.219 -0.01 1 96.44 313 HIS B N 1
ATOM 4955 C CA . HIS B 1 313 ? -9.93 33.969 -1.167 1 96.44 313 HIS B CA 1
ATOM 4956 C C . HIS B 1 313 ? -9.531 33.281 -2.469 1 96.44 313 HIS B C 1
ATOM 4958 O O . HIS B 1 313 ? -8.453 32.719 -2.566 1 96.44 313 HIS B O 1
ATOM 4964 N N . PRO B 1 314 ? -10.5 33.406 -3.426 1 96.81 314 PRO B N 1
ATOM 4965 C CA . PRO B 1 314 ? -10.125 32.844 -4.719 1 96.81 314 PRO B CA 1
ATOM 4966 C C . PRO B 1 314 ? -8.766 33.344 -5.211 1 96.81 314 PRO B C 1
ATOM 4968 O O . PRO B 1 314 ? -8.469 34.531 -5.113 1 96.81 314 PRO B O 1
ATOM 4971 N N . GLY B 1 315 ? -7.965 32.406 -5.625 1 97.31 315 GLY B N 1
ATOM 4972 C CA . GLY B 1 315 ? -6.629 32.75 -6.09 1 97.31 315 GLY B CA 1
ATOM 4973 C C . GLY B 1 315 ? -5.547 32.438 -5.07 1 97.31 315 GLY B C 1
ATOM 4974 O O . GLY B 1 315 ? -4.363 32.375 -5.414 1 97.31 315 GLY B O 1
ATOM 4975 N N . ASP B 1 316 ? -5.953 32.281 -3.787 1 98.19 316 ASP B N 1
ATOM 4976 C CA . ASP B 1 316 ? -4.977 31.922 -2.764 1 98.19 316 ASP B CA 1
ATOM 4977 C C . ASP B 1 316 ? -4.301 30.594 -3.094 1 98.19 316 ASP B C 1
ATOM 4979 O O . ASP B 1 316 ? -4.969 29.625 -3.467 1 98.19 316 ASP B O 1
ATOM 4983 N N . ARG B 1 317 ? -2.984 30.562 -2.973 1 98.56 317 ARG B N 1
ATOM 4984 C CA . ARG B 1 317 ? -2.232 29.328 -3.168 1 98.56 317 ARG B CA 1
ATOM 4985 C C . ARG B 1 317 ? -1.785 28.734 -1.833 1 98.56 317 ARG B C 1
ATOM 4987 O O . ARG B 1 317 ? -1.393 29.469 -0.926 1 98.56 317 ARG B O 1
ATOM 4994 N N . ILE B 1 318 ? -1.968 27.484 -1.72 1 98.69 318 ILE B N 1
ATOM 4995 C CA . ILE B 1 318 ? -1.65 26.734 -0.512 1 98.69 318 ILE B CA 1
ATOM 4996 C C . ILE B 1 318 ? -0.62 25.656 -0.833 1 98.69 318 ILE B C 1
ATOM 4998 O O . ILE B 1 318 ? -0.705 25 -1.873 1 98.69 318 ILE B O 1
ATOM 5002 N N . MET B 1 319 ? 0.391 25.516 0.018 1 98.81 319 MET B N 1
ATOM 5003 C CA . MET B 1 319 ? 1.33 24.406 -0.068 1 98.81 319 MET B CA 1
ATOM 5004 C C . MET B 1 319 ? 0.943 23.281 0.9 1 98.81 319 MET B C 1
ATOM 5006 O O . MET B 1 319 ? 0.865 23.516 2.109 1 98.81 319 MET B O 1
ATOM 5010 N N . LEU B 1 320 ? 0.616 22.094 0.361 1 98.56 320 LEU B N 1
ATOM 5011 C CA . LEU B 1 320 ? 0.451 20.891 1.173 1 98.56 320 LEU B CA 1
ATOM 5012 C C . LEU B 1 320 ? 1.782 20.172 1.354 1 98.56 320 LEU B C 1
ATOM 5014 O O . LEU B 1 320 ? 2.564 20.047 0.407 1 98.56 320 LEU B O 1
ATOM 5018 N N . THR B 1 321 ? 2.025 19.75 2.553 1 98.12 321 THR B N 1
ATOM 5019 C CA . THR B 1 321 ? 3.279 19.062 2.834 1 98.12 321 THR B CA 1
ATOM 5020 C C . THR B 1 321 ? 3.025 17.797 3.646 1 98.12 321 THR B C 1
ATOM 5022 O O . THR B 1 321 ? 2.227 17.812 4.586 1 98.12 321 THR B O 1
ATOM 5025 N N . GLY B 1 322 ? 3.623 16.703 3.238 1 96.88 322 GLY B N 1
ATOM 5026 C CA . GLY B 1 322 ? 3.68 15.461 3.988 1 96.88 322 GLY B CA 1
ATOM 5027 C C . GLY B 1 322 ? 5.09 14.914 4.137 1 96.88 322 GLY B C 1
ATOM 5028 O O . GLY B 1 322 ? 5.906 15.031 3.223 1 96.88 322 GLY B O 1
ATOM 5029 N N . ILE B 1 323 ? 5.395 14.414 5.32 1 94.56 323 ILE B N 1
ATOM 5030 C CA . ILE B 1 323 ? 6.676 13.781 5.605 1 94.56 323 ILE B CA 1
ATOM 5031 C C . ILE B 1 323 ? 6.441 12.375 6.164 1 94.56 323 ILE B C 1
ATOM 5033 O O . ILE B 1 323 ? 5.914 12.227 7.27 1 94.56 323 ILE B O 1
ATOM 5037 N N . GLY B 1 324 ? 6.859 11.391 5.387 1 87.94 324 GLY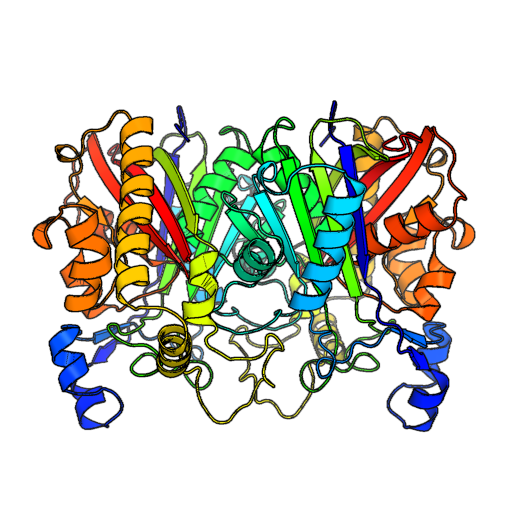 B N 1
ATOM 5038 C CA . GLY B 1 324 ? 6.602 10.016 5.766 1 87.94 324 GLY B CA 1
ATOM 5039 C C . GLY B 1 324 ? 7.859 9.258 6.148 1 87.94 324 GLY B C 1
ATOM 5040 O O . GLY B 1 324 ? 8.961 9.641 5.754 1 87.94 324 GLY B O 1
ATOM 5041 N N . VAL B 1 325 ? 7.57 8.172 6.961 1 80.06 325 VAL B N 1
ATOM 5042 C CA . VAL B 1 325 ? 8.633 7.254 7.344 1 80.06 325 VAL B CA 1
ATOM 5043 C C . VAL B 1 325 ? 9.242 6.617 6.094 1 80.06 325 VAL B C 1
ATOM 5045 O O . VAL B 1 325 ? 8.539 6.387 5.105 1 80.06 325 VAL B O 1
ATOM 5048 N N . GLY B 1 326 ? 10.648 6.301 6.168 1 72.19 326 GLY B N 1
ATOM 5049 C CA . GLY B 1 326 ? 11.297 5.664 5.035 1 72.19 326 GLY B CA 1
ATOM 5050 C C . GLY B 1 326 ? 12.508 6.426 4.531 1 72.19 326 GLY B C 1
ATOM 5051 O O . GLY B 1 326 ? 13.578 5.852 4.352 1 72.19 326 GLY B O 1
ATOM 5052 N N . PHE B 1 327 ? 12.414 7.898 4.371 1 89.81 327 PHE B N 1
ATOM 5053 C CA . PHE B 1 327 ? 11.711 9.172 4.465 1 89.81 327 PHE B CA 1
ATOM 5054 C C . PHE B 1 327 ? 11.234 9.625 3.094 1 89.81 327 PHE B C 1
ATOM 5056 O O . PHE B 1 327 ? 11.992 9.578 2.119 1 89.81 327 PHE B O 1
ATOM 5063 N N . THR B 1 328 ? 10.055 9.836 2.99 1 93.75 328 THR B N 1
ATOM 5064 C CA . THR B 1 328 ? 9.43 10.391 1.795 1 93.75 328 THR B CA 1
ATOM 5065 C C . THR B 1 328 ? 8.789 11.742 2.096 1 93.75 328 THR B C 1
ATOM 5067 O O . THR B 1 328 ? 8.008 11.875 3.039 1 93.75 328 THR B O 1
ATOM 5070 N N . TRP B 1 329 ? 9.227 12.75 1.323 1 97.06 329 TRP B N 1
ATOM 5071 C CA . TRP B 1 329 ? 8.625 14.078 1.394 1 97.06 329 TRP B CA 1
ATOM 5072 C C . TRP B 1 329 ? 7.703 14.32 0.202 1 97.06 329 TRP B C 1
ATOM 5074 O O . TRP B 1 329 ? 8.055 14.008 -0.937 1 97.06 329 TRP B O 1
ATOM 5084 N N . GLY B 1 330 ? 6.531 14.742 0.503 1 97.38 330 GLY B N 1
ATOM 5085 C CA . GLY B 1 330 ? 5.586 15.117 -0.534 1 97.38 330 GLY B CA 1
ATOM 5086 C C . GLY B 1 330 ? 5.098 16.547 -0.401 1 97.38 330 GLY B C 1
ATOM 5087 O O . GLY B 1 330 ? 4.824 17.016 0.707 1 97.38 330 GLY B O 1
ATOM 5088 N N . CYS B 1 331 ? 5.035 17.25 -1.523 1 98.56 331 CYS B N 1
ATOM 5089 C CA . CYS B 1 331 ? 4.5 18.594 -1.58 1 98.56 331 CYS B CA 1
ATOM 5090 C C . CYS B 1 331 ? 3.516 18.75 -2.734 1 98.56 331 CYS B C 1
ATOM 5092 O O . CYS B 1 331 ? 3.65 18.078 -3.762 1 98.56 331 CYS B O 1
ATOM 5094 N N . ALA B 1 332 ? 2.551 19.547 -2.535 1 98.75 332 ALA B N 1
ATOM 5095 C CA . ALA B 1 332 ? 1.616 19.922 -3.596 1 98.75 332 ALA B CA 1
ATOM 5096 C C . ALA B 1 332 ? 1.212 21.375 -3.484 1 98.75 332 ALA B C 1
ATOM 5098 O O . ALA B 1 332 ? 0.946 21.875 -2.387 1 98.75 332 ALA B O 1
ATOM 5099 N N . VAL B 1 333 ? 1.282 22.094 -4.59 1 98.88 333 VAL B N 1
ATOM 5100 C CA . VAL B 1 333 ? 0.728 23.438 -4.648 1 98.88 333 VAL B CA 1
ATOM 5101 C C . VAL B 1 333 ? -0.693 23.391 -5.207 1 98.88 333 VAL B C 1
ATOM 5103 O O . VAL B 1 333 ? -0.918 22.859 -6.301 1 98.88 333 VAL B O 1
ATOM 5106 N N . VAL B 1 334 ? -1.594 23.922 -4.395 1 98.62 334 VAL B N 1
ATOM 5107 C CA . VAL B 1 334 ? -2.98 23.984 -4.844 1 98.62 334 VAL B CA 1
ATOM 5108 C C . VAL B 1 334 ? -3.461 25.438 -4.816 1 98.62 334 VAL B C 1
ATOM 5110 O O . VAL B 1 334 ? -2.936 26.25 -4.059 1 98.62 334 VAL B O 1
ATOM 5113 N N . GLU B 1 335 ? -4.375 25.719 -5.645 1 98.44 335 GLU B N 1
ATOM 5114 C CA . GLU B 1 335 ? -4.973 27.047 -5.727 1 98.44 335 GLU B CA 1
ATOM 5115 C C . GLU B 1 335 ? -6.469 27 -5.43 1 98.44 335 GLU B C 1
ATOM 5117 O O . GLU B 1 335 ? -7.203 26.219 -6.035 1 98.44 335 GLU B O 1
ATOM 5122 N N . TYR B 1 336 ? -6.898 27.844 -4.473 1 97.75 336 TYR B N 1
ATOM 5123 C CA . TYR B 1 336 ? -8.32 27.953 -4.176 1 97.75 336 TYR B CA 1
ATOM 5124 C C . TYR B 1 336 ? -9.055 28.703 -5.289 1 97.75 336 TYR B C 1
ATOM 5126 O O . TYR B 1 336 ? -8.719 29.844 -5.602 1 97.75 336 TYR B O 1
ATOM 5134 N N . THR B 1 337 ? -10.062 28 -5.84 1 96.31 337 THR B N 1
ATOM 5135 C CA . THR B 1 337 ? -10.734 28.578 -7.004 1 96.31 337 THR B CA 1
ATOM 5136 C C . THR B 1 337 ? -11.977 29.359 -6.582 1 96.31 337 THR B C 1
ATOM 5138 O O . THR B 1 337 ? -12.492 30.172 -7.348 1 96.31 337 THR B O 1
ATOM 5141 N N . GLY B 1 338 ? -12.531 29.078 -5.445 1 91.19 338 GLY B N 1
ATOM 5142 C CA . GLY B 1 338 ? -13.805 29.641 -5.027 1 91.19 338 GLY B CA 1
ATOM 5143 C C . GLY B 1 338 ? -15 28.938 -5.629 1 91.19 338 GLY B C 1
ATOM 5144 O O . GLY B 1 338 ? -16.141 29.344 -5.414 1 91.19 338 GLY B O 1
ATOM 5145 N N . TYR B 1 339 ? -14.688 27.938 -6.336 1 87.88 339 TYR B N 1
ATOM 5146 C CA . TYR B 1 339 ? -15.75 27.172 -6.973 1 87.88 339 TYR B CA 1
ATOM 5147 C C . TYR B 1 339 ? -16.656 26.531 -5.926 1 87.88 339 TYR B C 1
ATOM 5149 O O . TYR B 1 339 ? -16.172 25.922 -4.973 1 87.88 339 TYR B O 1
ATOM 5157 N N . GLU B 1 340 ? -17.906 26.875 -5.875 1 76.62 340 GLU B N 1
ATOM 5158 C CA . GLU B 1 340 ? -18.906 26.234 -5.039 1 76.62 340 GLU B CA 1
ATOM 5159 C C . GLU B 1 340 ? -19.953 25.5 -5.887 1 76.62 340 GLU B C 1
ATOM 5161 O O . GLU B 1 340 ? -20.422 26.031 -6.895 1 76.62 340 GLU B O 1
ATOM 5166 N N . LYS B 1 341 ? -19.969 24.172 -5.711 1 68.25 341 LYS B N 1
ATOM 5167 C CA . LYS B 1 341 ? -20.984 23.453 -6.484 1 68.25 341 LYS B CA 1
ATOM 5168 C C . LYS B 1 341 ? -22.391 23.922 -6.133 1 68.25 341 LYS B C 1
ATOM 5170 O O . LYS B 1 341 ? -22.688 24.172 -4.965 1 68.25 341 LYS B O 1
ATOM 5175 N N . GLY B 1 342 ? -23.016 24.734 -6.953 1 55.19 342 GLY B N 1
ATOM 5176 C CA . GLY B 1 342 ? -24.391 25.219 -6.828 1 55.19 342 GLY B CA 1
ATOM 5177 C C . GLY B 1 342 ? -25.391 24.094 -6.633 1 55.19 342 GLY B C 1
ATOM 5178 O O . GLY B 1 342 ? -25.109 22.938 -6.961 1 55.19 342 GLY B O 1
#

Radius of gyration: 23.9 Å; Cα contacts (8 Å, |Δi|>4): 1919; chains: 2; bounding box: 51×71×65 Å

pLDDT: mean 93.94, std 6.93, range [53.09, 98.88]